Protein AF-A0A9E5NRY7-F1 (afdb_monomer_lite)

Sequence (479 aa):
MMSDPTSVDKTTVDELTGKLVLVIEEARAWRETDLMHRQLAAKVKTYVRYARSPKFTADHGRPAQGTIVRIVTAEPPGAVSQRFFQRVAHELSKHGLAFEQQLGEDGFPEIVTPSADATVAPQAPKAAPPSPPEPRQPQQPVAAEPPIPETPPAPKAPPPEPWAEEPPPEPGPPPDPWAEEAPSAEPSEPAQPAGLELEPPFPGAAGDLDSAAPYEPGGLEFEPAFPSEPNDLDADAEGPPSELEQLVEGGEGEIEFIGASEEPAPAAAGRPPGPQAEGEATYPPFFPEEEFGRALPDVDEVAIGVDAEATTAVIETAAGRQIRLDSPSALDEAIAAPVPAEQGPSLLRAVGAAFLGAIAGAIVWILLAIPAATGASPLALAVAVMVGFNVRLRGAGHTMPFRVVGILGTLFGSAIGSVGAAVALSAMEAGTRIAGVLEILSDSNAVLAAFTNRYGALDLFSLFLAGYLAFRISASKRS

Structure (mmCIF, N/CA/C/O backbone):
data_AF-A0A9E5NRY7-F1
#
_entry.id   AF-A0A9E5NRY7-F1
#
loop_
_atom_site.group_PDB
_atom_site.id
_atom_site.type_symbol
_atom_site.label_atom_id
_atom_site.label_alt_id
_atom_site.label_comp_id
_atom_site.label_asym_id
_atom_site.label_entity_id
_atom_site.label_seq_id
_atom_site.pdbx_PDB_ins_code
_atom_site.Cartn_x
_atom_site.Cartn_y
_atom_site.Cartn_z
_atom_site.occupancy
_atom_site.B_iso_or_equiv
_atom_site.auth_seq_id
_atom_site.auth_comp_id
_atom_site.auth_asym_id
_atom_site.auth_atom_id
_atom_site.pdbx_PDB_model_num
ATOM 1 N N . MET A 1 1 ? 11.428 -1.680 27.633 1.00 56.66 1 MET A N 1
ATOM 2 C CA . MET A 1 1 ? 10.850 -1.717 26.270 1.00 56.66 1 MET A CA 1
ATOM 3 C C . MET A 1 1 ? 9.338 -1.773 26.396 1.00 56.66 1 MET A C 1
ATOM 5 O O . MET A 1 1 ? 8.871 -2.310 27.391 1.00 56.66 1 MET A O 1
ATOM 9 N N . MET A 1 2 ? 8.593 -1.204 25.446 1.00 70.56 2 MET A N 1
ATOM 10 C CA . MET A 1 2 ? 7.141 -1.413 25.372 1.00 70.56 2 MET A CA 1
ATOM 11 C C . MET A 1 2 ? 6.894 -2.877 25.012 1.00 70.56 2 MET A C 1
ATOM 13 O O . MET A 1 2 ? 7.583 -3.397 24.134 1.00 70.56 2 MET A O 1
ATOM 17 N N . SER A 1 3 ? 5.965 -3.542 25.692 1.00 78.31 3 SER A N 1
ATOM 18 C CA . SER A 1 3 ? 5.553 -4.893 25.306 1.00 78.31 3 SER A CA 1
ATOM 19 C C . SER A 1 3 ? 4.963 -4.902 23.896 1.00 78.31 3 SER A C 1
ATOM 21 O O . SER A 1 3 ? 4.526 -3.864 23.382 1.00 78.31 3 SER A O 1
ATOM 23 N N . ASP A 1 4 ? 4.990 -6.084 23.280 1.00 81.06 4 ASP A N 1
ATOM 24 C CA . ASP A 1 4 ? 4.617 -6.314 21.888 1.00 81.06 4 ASP A CA 1
ATOM 25 C C . ASP A 1 4 ? 3.298 -5.595 21.527 1.00 81.06 4 ASP A C 1
ATOM 27 O O . ASP A 1 4 ? 2.254 -5.899 22.120 1.00 81.06 4 ASP A O 1
ATOM 31 N N . PRO A 1 5 ? 3.314 -4.652 20.557 1.00 75.00 5 PRO A N 1
ATOM 32 C CA . PRO A 1 5 ? 2.138 -3.870 20.174 1.00 75.00 5 PRO A CA 1
ATOM 33 C C . PRO A 1 5 ? 0.998 -4.724 19.599 1.00 75.00 5 PRO A C 1
ATOM 35 O O . PRO A 1 5 ? -0.115 -4.218 19.423 1.00 75.00 5 PRO A O 1
ATOM 38 N N . THR A 1 6 ? 1.259 -5.993 19.275 1.00 74.81 6 THR A N 1
ATOM 39 C CA . THR A 1 6 ? 0.279 -6.945 18.743 1.00 74.81 6 THR A CA 1
ATOM 40 C C . THR A 1 6 ? -0.413 -7.784 19.819 1.00 74.81 6 THR A C 1
ATOM 42 O O . THR A 1 6 ? -1.391 -8.472 19.515 1.00 74.81 6 THR A O 1
ATOM 45 N N . SER A 1 7 ? 0.015 -7.668 21.078 1.00 79.81 7 SER A N 1
ATOM 46 C CA . SER A 1 7 ? -0.522 -8.422 22.211 1.00 79.81 7 SER A CA 1
ATOM 47 C C . SER A 1 7 ? -1.244 -7.526 23.226 1.00 79.81 7 SER A C 1
ATOM 49 O O . SER A 1 7 ? -1.084 -6.303 23.236 1.00 79.81 7 SER A O 1
ATOM 51 N N . VAL A 1 8 ? -2.086 -8.141 24.059 1.00 84.06 8 VAL A N 1
ATOM 52 C CA . VAL A 1 8 ? -2.715 -7.494 25.218 1.00 84.06 8 VAL A CA 1
ATOM 53 C C . VAL A 1 8 ? -1.876 -7.834 26.439 1.00 84.06 8 VAL A C 1
ATOM 55 O O . VAL A 1 8 ? -1.699 -9.012 26.729 1.00 84.06 8 VAL A O 1
ATOM 58 N N . ASP A 1 9 ? -1.384 -6.818 27.147 1.00 89.75 9 ASP A N 1
ATOM 59 C CA . ASP A 1 9 ? -0.445 -7.013 28.257 1.00 89.75 9 ASP A CA 1
ATOM 60 C C . ASP A 1 9 ? -1.106 -7.746 29.420 1.00 89.75 9 ASP A C 1
ATOM 62 O O . ASP A 1 9 ? -0.630 -8.777 29.889 1.00 89.75 9 ASP A O 1
ATOM 66 N N . LYS A 1 10 ? -2.215 -7.180 29.907 1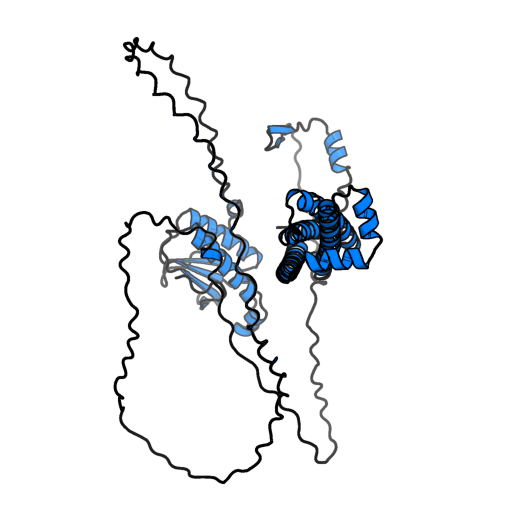.00 94.69 10 LYS A N 1
ATOM 67 C CA . LYS A 1 10 ? -2.871 -7.630 31.127 1.00 94.69 10 LYS A CA 1
ATOM 68 C C . LYS A 1 10 ? -4.341 -7.242 31.119 1.00 94.69 10 LYS A C 1
ATOM 70 O O . LYS A 1 10 ? -4.723 -6.155 30.682 1.00 94.69 10 LYS A O 1
ATOM 75 N N . THR A 1 11 ? -5.167 -8.138 31.639 1.00 95.75 11 THR A N 1
ATOM 76 C CA . THR A 1 11 ? -6.596 -7.914 31.856 1.00 95.75 11 THR A CA 1
ATOM 77 C C . THR A 1 11 ? -6.896 -8.031 33.341 1.00 95.75 11 THR A C 1
ATOM 79 O O . THR A 1 11 ? -6.533 -9.029 33.963 1.00 95.75 11 THR A O 1
ATOM 82 N N . THR A 1 12 ? -7.555 -7.032 33.916 1.00 96.56 12 THR A N 1
ATOM 83 C CA . THR A 1 12 ? -7.990 -7.035 35.318 1.00 96.56 12 THR A CA 1
ATOM 84 C C . THR A 1 12 ? -9.466 -6.655 35.409 1.00 96.56 12 THR A C 1
ATOM 86 O O . THR A 1 12 ? -10.087 -6.281 34.415 1.00 96.56 12 THR A O 1
ATOM 89 N N . VAL A 1 13 ? -10.064 -6.788 36.590 1.00 96.62 13 VAL A N 1
ATOM 90 C CA . VAL A 1 13 ? -11.409 -6.278 36.871 1.00 96.62 13 VAL A CA 1
ATOM 91 C C . VAL A 1 13 ? -11.252 -5.167 37.896 1.00 96.62 13 VAL A C 1
ATOM 93 O O . VAL A 1 13 ? -10.622 -5.375 38.928 1.00 96.62 13 VAL A O 1
ATOM 96 N N . ASP A 1 14 ? -11.792 -3.990 37.601 1.00 95.44 14 ASP A N 1
ATOM 97 C CA . ASP A 1 14 ? -11.838 -2.892 38.558 1.00 95.44 14 ASP A CA 1
ATOM 98 C C . ASP A 1 14 ? -12.808 -3.257 39.685 1.00 95.44 14 ASP A C 1
ATOM 100 O O . ASP A 1 14 ? -14.003 -3.443 39.448 1.00 95.44 14 ASP A O 1
ATOM 104 N N . GLU A 1 15 ? -12.294 -3.377 40.907 1.00 93.94 15 GLU A N 1
ATOM 105 C CA . GLU A 1 15 ? -13.068 -3.795 42.077 1.00 93.94 15 GLU A CA 1
ATOM 106 C C . GLU A 1 15 ? -14.214 -2.827 42.398 1.00 93.94 15 GLU A C 1
ATOM 108 O O . GLU A 1 15 ? -15.259 -3.254 42.889 1.00 93.94 15 GLU A O 1
ATOM 113 N N . LEU A 1 16 ? -14.052 -1.534 42.090 1.00 92.75 16 LEU A N 1
ATOM 114 C CA . LEU A 1 16 ? -15.045 -0.509 42.418 1.00 92.75 16 LEU A CA 1
ATOM 115 C C . LEU A 1 16 ? -16.215 -0.502 41.437 1.00 92.75 16 LEU A C 1
ATOM 117 O O . LEU A 1 16 ? -17.376 -0.430 41.841 1.00 92.75 16 LEU A O 1
ATOM 121 N N . THR A 1 17 ? -15.923 -0.549 40.138 1.00 93.75 17 THR A N 1
ATOM 122 C CA . THR A 1 17 ? -16.957 -0.474 39.095 1.00 93.75 17 THR A CA 1
ATOM 123 C C . THR A 1 17 ? -17.423 -1.845 38.617 1.00 93.75 17 THR A C 1
ATOM 125 O O . THR A 1 17 ? -18.421 -1.945 37.900 1.00 93.75 17 THR A O 1
ATOM 128 N N . GLY A 1 18 ? -16.689 -2.901 38.971 1.00 95.19 18 GLY A N 1
ATOM 129 C CA . GLY A 1 18 ? -16.859 -4.242 38.437 1.00 95.19 18 GLY A CA 1
ATOM 130 C C . GLY A 1 18 ? -16.555 -4.340 36.943 1.00 95.19 18 GLY A C 1
ATOM 131 O O . GLY A 1 18 ? -16.893 -5.360 36.353 1.00 95.19 18 GLY A O 1
ATOM 132 N N . LYS A 1 19 ? -15.985 -3.314 36.297 1.00 96.31 19 LYS A N 1
ATOM 133 C CA . LYS A 1 19 ? -15.716 -3.298 34.849 1.00 96.31 19 LYS A CA 1
ATOM 134 C C . LYS A 1 19 ? -14.418 -4.025 34.519 1.00 96.31 19 LYS A C 1
ATOM 136 O O . LYS A 1 19 ? -13.493 -4.054 35.322 1.00 96.31 19 LYS A O 1
ATOM 141 N N . LEU A 1 20 ? -14.343 -4.600 33.319 1.00 97.12 20 LEU A N 1
ATOM 142 C CA . LEU A 1 20 ? -13.088 -5.162 32.823 1.00 97.12 20 LEU A CA 1
ATOM 143 C C . LEU A 1 20 ? -12.136 -4.019 32.447 1.00 97.12 20 LEU A C 1
ATOM 145 O O . LEU A 1 20 ? -12.550 -3.057 31.798 1.00 97.12 20 LEU A O 1
ATOM 149 N N . VAL A 1 21 ? -10.871 -4.149 32.829 1.00 97.69 21 VAL A N 1
ATOM 150 C CA . VAL A 1 21 ? -9.798 -3.204 32.535 1.00 97.69 21 VAL A CA 1
ATOM 151 C C . VAL A 1 21 ? -8.739 -3.902 31.688 1.00 97.69 21 VAL A C 1
ATOM 153 O O . VAL A 1 21 ? -8.150 -4.902 32.094 1.00 97.69 21 VAL A O 1
ATOM 156 N N . LEU A 1 22 ? -8.485 -3.363 30.501 1.00 97.19 22 LEU A N 1
ATOM 157 C CA . LEU A 1 22 ? -7.360 -3.729 29.654 1.00 97.19 22 LEU A CA 1
ATOM 158 C C . LEU A 1 22 ? -6.204 -2.783 29.973 1.00 97.19 22 LEU A C 1
ATOM 160 O O . LEU A 1 22 ? -6.290 -1.587 29.693 1.00 97.19 22 LEU A O 1
ATOM 164 N N . VAL A 1 23 ? -5.139 -3.306 30.568 1.00 97.38 23 VAL A N 1
ATOM 165 C CA . VAL A 1 23 ? -4.010 -2.503 31.045 1.00 97.38 23 VAL A CA 1
ATOM 166 C C . VAL A 1 23 ? -2.935 -2.436 29.964 1.00 97.38 23 VAL A C 1
ATOM 168 O O . VAL A 1 23 ? -2.608 -3.451 29.354 1.00 97.38 23 VAL A O 1
ATOM 171 N N . ILE A 1 24 ? -2.416 -1.238 29.705 1.00 96.44 24 ILE A N 1
ATOM 172 C CA . ILE A 1 24 ? -1.235 -0.969 28.884 1.00 96.44 24 ILE A CA 1
ATOM 173 C C . ILE A 1 24 ? -0.138 -0.478 29.824 1.00 96.44 24 ILE A C 1
ATOM 175 O O . ILE A 1 24 ? -0.281 0.594 30.412 1.00 96.44 24 ILE A O 1
ATOM 179 N N . GLU A 1 25 ? 0.953 -1.223 29.948 1.00 94.81 25 GLU A N 1
ATOM 180 C CA . GLU A 1 25 ? 2.086 -0.821 30.787 1.00 94.81 25 GLU A CA 1
ATOM 181 C C . GLU A 1 25 ? 3.120 -0.048 29.952 1.00 94.81 25 GLU A C 1
ATOM 183 O O . GLU A 1 25 ? 3.618 -0.529 28.931 1.00 94.81 25 GLU A O 1
ATOM 188 N N . GLU A 1 26 ? 3.435 1.180 30.371 1.00 93.50 26 GLU A N 1
ATOM 189 C CA . GLU A 1 26 ? 4.452 2.035 29.759 1.00 93.50 26 GLU A CA 1
ATOM 190 C C . GLU A 1 26 ? 5.474 2.481 30.812 1.00 93.50 26 GLU A C 1
ATOM 192 O O . GLU A 1 26 ? 5.325 3.497 31.497 1.00 93.50 26 GLU A O 1
ATOM 197 N N . ALA A 1 27 ? 6.538 1.688 30.931 1.00 91.88 27 ALA A N 1
ATOM 198 C CA . ALA A 1 27 ? 7.621 1.922 31.880 1.00 91.88 27 ALA A CA 1
ATOM 199 C C . ALA A 1 27 ? 8.659 2.955 31.396 1.00 91.88 27 ALA A C 1
ATOM 201 O O . ALA A 1 27 ? 9.564 3.310 32.150 1.00 91.88 27 ALA A O 1
ATOM 202 N N . ARG A 1 28 ? 8.597 3.416 30.137 1.00 90.62 28 ARG A N 1
ATOM 203 C CA . ARG A 1 28 ? 9.596 4.348 29.590 1.00 90.62 28 ARG A CA 1
ATOM 204 C C . ARG A 1 28 ? 9.349 5.782 30.055 1.00 90.62 28 ARG A C 1
ATOM 206 O O . ARG A 1 28 ? 8.212 6.237 30.145 1.00 90.62 28 ARG A O 1
ATOM 213 N N . ALA A 1 29 ? 10.443 6.515 30.256 1.00 89.25 29 ALA A N 1
ATOM 214 C CA . ALA A 1 29 ? 10.415 7.964 30.431 1.00 89.25 29 ALA A CA 1
ATOM 215 C C . ALA A 1 29 ? 9.983 8.669 29.132 1.00 89.25 29 ALA A C 1
ATOM 217 O O . ALA A 1 29 ? 10.333 8.238 28.029 1.00 89.25 29 ALA A O 1
ATOM 218 N N . TRP A 1 30 ? 9.279 9.796 29.251 1.00 86.06 30 TRP A N 1
ATOM 219 C CA . TRP A 1 30 ? 8.717 10.547 28.117 1.00 86.06 30 TRP A CA 1
ATOM 220 C C . TRP A 1 30 ? 9.765 11.394 27.373 1.00 86.06 30 TRP A C 1
ATOM 222 O O . TRP A 1 30 ? 9.690 12.621 27.370 1.00 86.06 30 TRP A O 1
ATOM 232 N N . ARG A 1 31 ? 10.764 10.758 26.748 1.00 79.62 31 ARG A N 1
ATOM 233 C CA . ARG A 1 31 ? 11.868 11.453 26.046 1.00 79.62 31 ARG A CA 1
ATOM 234 C C . ARG A 1 31 ? 11.751 11.438 24.514 1.00 79.62 31 ARG A C 1
ATOM 236 O O . ARG A 1 31 ? 12.306 12.316 23.867 1.00 79.62 31 ARG A O 1
ATOM 243 N N . GLU A 1 32 ? 10.961 10.520 23.950 1.00 82.12 32 GLU A N 1
ATOM 244 C CA . GLU A 1 32 ? 10.733 10.359 22.501 1.00 82.12 32 GLU A CA 1
ATOM 245 C C . GLU A 1 32 ? 9.232 10.308 22.181 1.00 82.12 32 GLU A C 1
ATOM 247 O O . GLU A 1 32 ? 8.674 9.282 21.779 1.00 82.12 32 GLU A O 1
ATOM 252 N N . THR A 1 33 ? 8.547 11.431 22.399 1.00 86.00 33 THR A N 1
ATOM 253 C CA . THR A 1 33 ? 7.079 11.503 22.341 1.00 86.00 33 THR A CA 1
ATOM 254 C C . THR A 1 33 ? 6.497 10.984 21.028 1.00 86.00 33 THR A C 1
ATOM 256 O O . THR A 1 33 ? 5.518 10.248 21.067 1.00 86.00 33 THR A O 1
ATOM 259 N N . ASP A 1 34 ? 7.112 11.270 19.880 1.00 89.38 34 ASP A N 1
ATOM 260 C CA . ASP A 1 34 ? 6.537 10.905 18.579 1.00 89.38 34 ASP A CA 1
ATOM 261 C C . ASP A 1 34 ? 6.569 9.395 18.315 1.00 89.38 34 ASP A C 1
ATOM 263 O O . ASP A 1 34 ? 5.574 8.819 17.865 1.00 89.38 34 ASP A O 1
ATOM 267 N N . LEU A 1 35 ? 7.694 8.734 18.606 1.00 89.75 35 LEU A N 1
ATOM 268 C CA . LEU A 1 35 ? 7.818 7.284 18.456 1.00 89.75 35 LEU A CA 1
ATOM 269 C C . LEU A 1 35 ? 6.899 6.565 19.450 1.00 89.75 35 LEU A C 1
ATOM 271 O O . LEU A 1 35 ? 6.163 5.654 19.062 1.00 89.75 35 LEU A O 1
ATOM 275 N N . MET A 1 36 ? 6.871 7.028 20.705 1.00 92.06 36 MET A N 1
ATOM 276 C CA . MET A 1 36 ? 5.979 6.495 21.736 1.00 92.06 36 MET A CA 1
ATOM 277 C C . MET A 1 36 ? 4.505 6.653 21.349 1.00 92.06 36 MET A C 1
ATOM 279 O O . MET A 1 36 ? 3.729 5.713 21.501 1.00 92.06 36 MET A O 1
ATOM 283 N N . HIS A 1 37 ? 4.103 7.801 20.791 1.00 94.44 37 HIS A N 1
ATOM 284 C CA . HIS A 1 37 ? 2.727 8.024 20.333 1.00 94.44 37 HIS A CA 1
ATOM 285 C C . HIS A 1 37 ? 2.353 7.084 19.188 1.00 94.44 37 HIS A C 1
ATOM 287 O O . HIS A 1 37 ? 1.253 6.533 19.195 1.00 94.44 37 HIS A O 1
ATOM 293 N N . ARG A 1 38 ? 3.255 6.833 18.228 1.00 91.88 38 ARG A N 1
ATOM 294 C CA . ARG A 1 38 ? 3.004 5.860 17.146 1.00 91.88 38 ARG A CA 1
ATOM 295 C C . ARG A 1 38 ? 2.820 4.444 17.688 1.00 91.88 38 ARG A C 1
ATOM 297 O O . ARG A 1 38 ? 1.871 3.766 17.292 1.00 91.88 38 ARG A O 1
ATOM 304 N N . GLN A 1 39 ? 3.693 4.011 18.596 1.00 92.81 39 GLN A N 1
ATOM 305 C CA . GLN A 1 39 ? 3.620 2.676 19.193 1.00 92.81 39 GLN A CA 1
ATOM 306 C C . GLN A 1 39 ? 2.371 2.514 20.066 1.00 92.81 39 GLN A C 1
ATOM 308 O O . GLN A 1 39 ? 1.652 1.523 19.931 1.00 92.81 39 GLN A O 1
ATOM 313 N N . LEU A 1 40 ? 2.032 3.520 20.881 1.00 94.31 40 LEU A N 1
ATOM 314 C CA . LEU A 1 40 ? 0.811 3.487 21.680 1.00 94.31 40 LEU A CA 1
ATOM 315 C C . LEU A 1 40 ? -0.440 3.502 20.801 1.00 94.31 40 LEU A C 1
ATOM 317 O O . LEU A 1 40 ? -1.378 2.759 21.067 1.00 94.31 40 LEU A O 1
ATOM 321 N N . ALA A 1 41 ? -0.454 4.276 19.714 1.00 94.31 41 ALA A N 1
ATOM 322 C CA . ALA A 1 41 ? -1.566 4.267 18.769 1.00 94.31 41 ALA A CA 1
ATOM 323 C C . ALA A 1 41 ? -1.752 2.889 18.108 1.00 94.31 41 ALA A C 1
ATOM 325 O O . ALA A 1 41 ? -2.888 2.453 17.911 1.00 94.31 41 ALA A O 1
ATOM 326 N N . ALA A 1 42 ? -0.661 2.193 17.771 1.00 92.25 42 ALA A N 1
ATOM 327 C CA . ALA A 1 42 ? -0.725 0.824 17.265 1.00 92.25 42 ALA A CA 1
ATOM 328 C C . ALA A 1 42 ? -1.304 -0.132 18.319 1.00 92.25 42 ALA A C 1
ATOM 330 O O . ALA A 1 42 ? -2.234 -0.882 18.023 1.00 92.25 42 ALA A O 1
ATOM 331 N N . LYS A 1 43 ? -0.838 -0.027 19.565 1.00 94.69 43 LYS A N 1
ATOM 332 C CA . LYS A 1 43 ? -1.293 -0.872 20.671 1.00 94.69 43 LYS A CA 1
ATOM 333 C C . LYS A 1 43 ? -2.760 -0.649 21.038 1.00 94.69 43 LYS A C 1
ATOM 335 O O . LYS A 1 43 ? -3.521 -1.602 21.169 1.00 94.69 43 LYS A O 1
ATOM 340 N N . VAL A 1 44 ? -3.211 0.603 21.087 1.00 95.50 44 VAL A N 1
ATOM 341 C CA . VAL A 1 44 ? -4.628 0.945 21.290 1.00 95.50 44 VAL A CA 1
ATOM 342 C C . VAL A 1 44 ? -5.505 0.326 20.195 1.00 95.50 44 VAL A C 1
ATOM 344 O O . VAL A 1 44 ? -6.566 -0.217 20.497 1.00 95.50 44 VAL A O 1
ATOM 347 N N . LYS A 1 45 ? -5.066 0.327 18.925 1.00 95.06 45 LYS A N 1
ATOM 348 C CA . LYS A 1 45 ? -5.805 -0.344 17.837 1.00 95.06 45 LYS A CA 1
ATOM 349 C C . LYS A 1 45 ? -5.917 -1.852 18.059 1.00 95.06 45 LYS A C 1
ATOM 351 O O . LYS A 1 45 ? -6.981 -2.417 17.798 1.00 95.06 45 LYS A O 1
ATOM 356 N N . THR A 1 46 ? -4.858 -2.494 18.546 1.00 95.06 46 THR A N 1
ATOM 357 C CA . THR A 1 46 ? -4.877 -3.912 18.932 1.00 95.06 46 THR A CA 1
ATOM 358 C C . THR A 1 46 ? -5.898 -4.163 20.040 1.00 95.06 46 THR A C 1
ATOM 360 O O . THR A 1 46 ? -6.705 -5.082 19.920 1.00 95.06 46 THR A O 1
ATOM 363 N N . TYR A 1 47 ? -5.957 -3.301 21.058 1.00 95.75 47 TYR A N 1
ATOM 364 C CA . TYR A 1 47 ? -6.898 -3.433 22.176 1.00 95.75 47 TYR A CA 1
ATOM 365 C C . TYR A 1 47 ? -8.350 -3.250 21.729 1.00 95.75 47 TYR A C 1
ATOM 367 O O . TYR A 1 47 ? -9.212 -4.037 22.110 1.00 95.75 47 TYR A O 1
ATOM 375 N N . VAL A 1 48 ? -8.626 -2.276 20.854 1.00 96.38 48 VAL A N 1
ATOM 376 C CA . VAL A 1 48 ? -9.957 -2.103 20.244 1.00 96.38 48 VAL A CA 1
ATOM 377 C C . VAL A 1 48 ? -10.356 -3.342 19.444 1.00 96.38 48 VAL A C 1
ATOM 379 O O . VAL A 1 48 ? -11.498 -3.795 19.531 1.00 96.38 48 VAL A O 1
ATOM 382 N N . ARG A 1 49 ? -9.427 -3.910 18.665 1.00 95.75 49 ARG A N 1
ATOM 383 C CA . ARG A 1 49 ? -9.679 -5.133 17.894 1.00 95.75 49 ARG A CA 1
ATOM 384 C C . ARG A 1 49 ? -9.958 -6.319 18.813 1.00 95.75 49 ARG A C 1
ATOM 386 O O . ARG A 1 49 ? -10.907 -7.052 18.551 1.00 95.75 49 ARG A O 1
ATOM 393 N N . TYR A 1 50 ? -9.165 -6.488 19.871 1.00 95.50 50 TYR A N 1
ATOM 394 C CA . TYR A 1 50 ? -9.365 -7.546 20.855 1.00 95.50 50 TYR A CA 1
ATOM 395 C C . TYR A 1 50 ? -10.723 -7.395 21.537 1.00 95.50 50 TYR A C 1
ATOM 397 O O . TYR A 1 50 ? -11.531 -8.310 21.428 1.00 95.50 50 TYR A O 1
ATOM 405 N N . ALA A 1 51 ? -11.030 -6.226 22.109 1.00 96.00 51 ALA A N 1
ATOM 406 C CA . ALA A 1 51 ? -12.292 -5.958 22.801 1.00 96.00 51 ALA A CA 1
ATOM 407 C C . ALA A 1 51 ? -13.527 -6.237 21.928 1.00 96.00 51 ALA A C 1
ATOM 409 O O . ALA A 1 51 ? -14.545 -6.707 22.421 1.00 96.00 51 ALA A O 1
ATOM 410 N N . ARG A 1 52 ? -13.443 -5.981 20.617 1.00 95.44 52 ARG A N 1
ATOM 411 C CA . ARG A 1 52 ? -14.538 -6.229 19.663 1.00 95.44 52 ARG A CA 1
ATOM 412 C C . ARG A 1 52 ? -14.584 -7.650 19.103 1.00 95.44 52 ARG A C 1
ATOM 414 O O . ARG A 1 52 ? -15.510 -7.970 18.361 1.00 95.44 52 ARG A O 1
ATOM 421 N N . SER A 1 53 ? -13.583 -8.476 19.382 1.00 95.88 53 SER A N 1
ATOM 422 C CA . SER A 1 53 ? -13.526 -9.835 18.853 1.00 95.88 53 SER A CA 1
ATOM 423 C C . SER A 1 53 ? -14.532 -10.750 19.569 1.00 95.88 53 SER A C 1
ATOM 425 O O . SER A 1 53 ? -14.750 -10.592 20.770 1.00 95.88 53 SER A O 1
ATOM 427 N N . PRO A 1 54 ? -15.097 -11.768 18.892 1.00 94.69 54 PRO A N 1
ATOM 428 C CA . PRO A 1 54 ? -15.907 -12.792 19.559 1.00 94.69 54 PRO A CA 1
ATOM 429 C C . PRO A 1 54 ? -15.138 -13.516 20.671 1.00 94.69 54 PRO A C 1
ATOM 431 O O . PRO A 1 54 ? -15.717 -13.897 21.687 1.00 94.69 54 PRO A O 1
ATOM 434 N N . LYS A 1 55 ? -13.815 -13.646 20.494 1.00 94.56 55 LYS A N 1
ATOM 435 C CA . LYS A 1 55 ? -12.904 -14.228 21.480 1.00 94.56 55 LYS A CA 1
ATOM 436 C C . LYS A 1 55 ? -12.950 -13.473 22.808 1.00 94.56 55 LYS A C 1
ATOM 438 O O . LYS A 1 55 ? -13.002 -14.107 23.845 1.00 94.56 55 LYS A O 1
ATOM 443 N N . PHE A 1 56 ? -13.025 -12.144 22.795 1.00 96.12 56 PHE A N 1
ATOM 444 C CA . PHE A 1 56 ? -13.122 -11.361 24.029 1.00 96.12 56 PHE A CA 1
ATOM 445 C C . PHE A 1 56 ? -14.376 -11.691 24.843 1.00 96.12 56 PHE A C 1
ATOM 447 O O . PHE A 1 56 ? -14.299 -11.875 26.054 1.00 96.12 56 PHE A O 1
ATOM 454 N N . THR A 1 57 ? -15.534 -11.812 24.191 1.00 93.88 57 THR A N 1
ATOM 455 C CA . THR A 1 57 ? -16.767 -12.199 24.889 1.00 93.88 57 THR A CA 1
ATOM 456 C C . THR A 1 57 ? -16.710 -13.642 25.383 1.00 93.88 57 THR A C 1
ATOM 458 O O . THR A 1 57 ? -17.240 -13.921 26.455 1.00 93.88 57 THR A O 1
ATOM 461 N N . ALA A 1 58 ? -16.042 -14.540 24.653 1.00 95.81 58 ALA A N 1
ATOM 462 C CA . ALA A 1 58 ? -15.803 -15.908 25.107 1.00 95.81 58 ALA A CA 1
ATOM 463 C C . ALA A 1 58 ? -14.864 -15.962 26.328 1.00 95.81 58 ALA A C 1
ATOM 465 O O . ALA A 1 58 ? -15.172 -16.655 27.293 1.00 95.81 58 ALA A O 1
ATOM 466 N N . ASP A 1 59 ? -13.772 -15.194 26.307 1.00 95.44 59 ASP A N 1
ATOM 467 C CA . ASP A 1 59 ? -12.755 -15.157 27.364 1.00 95.44 59 ASP A CA 1
ATOM 468 C C . ASP A 1 59 ? -13.301 -14.518 28.657 1.00 95.44 59 ASP A C 1
ATOM 470 O O . ASP A 1 59 ? -13.030 -15.001 29.754 1.00 95.44 59 ASP A O 1
ATOM 474 N N . HIS A 1 60 ? -14.081 -13.434 28.538 1.00 95.81 60 HIS A N 1
ATOM 475 C CA . HIS A 1 60 ? -14.479 -12.595 29.683 1.00 95.81 60 HIS A CA 1
ATOM 476 C C . HIS A 1 60 ? -15.965 -12.685 30.054 1.00 95.81 60 HIS A C 1
ATOM 478 O O . HIS A 1 60 ? -16.387 -12.095 31.050 1.00 95.81 60 HIS A O 1
ATOM 484 N N . GLY A 1 61 ? -16.785 -13.377 29.257 1.00 95.50 61 GLY A N 1
ATOM 485 C CA . GLY A 1 61 ? -18.225 -13.542 29.496 1.00 95.50 61 GLY A CA 1
ATOM 486 C C . GLY A 1 61 ? -19.030 -12.237 29.464 1.00 95.50 61 GLY A C 1
ATOM 487 O O . GLY A 1 61 ? -20.107 -12.161 30.056 1.00 95.50 61 GLY A O 1
ATOM 488 N N . ARG A 1 62 ? -18.496 -11.176 28.842 1.00 93.62 62 ARG A N 1
ATOM 489 C CA . ARG A 1 62 ? -19.063 -9.817 28.864 1.00 93.62 62 ARG A CA 1
ATOM 490 C C . ARG A 1 62 ? -18.929 -9.121 27.503 1.00 93.62 62 ARG A C 1
ATOM 492 O O . ARG A 1 62 ? -18.007 -9.433 26.743 1.00 93.62 62 ARG A O 1
ATOM 499 N N . PRO A 1 63 ? -19.834 -8.182 27.168 1.00 92.75 63 PRO A N 1
ATOM 500 C CA . PRO A 1 63 ? -19.687 -7.364 25.971 1.00 92.75 63 PRO A CA 1
ATOM 501 C C . PRO A 1 63 ? -18.536 -6.361 26.127 1.00 92.75 63 PRO A C 1
ATOM 503 O O . PRO A 1 63 ? -18.170 -5.977 27.235 1.00 92.75 63 PRO A O 1
ATOM 506 N N . ALA A 1 64 ? -18.006 -5.886 24.999 1.00 91.88 64 ALA A N 1
ATOM 507 C CA . ALA A 1 64 ? -16.957 -4.863 24.965 1.00 91.88 64 ALA A CA 1
ATOM 508 C C . ALA A 1 64 ? -17.380 -3.544 25.637 1.00 91.88 64 ALA A C 1
ATOM 510 O O . ALA A 1 64 ? -16.553 -2.828 26.201 1.00 91.88 64 ALA A O 1
ATOM 511 N N . GLN A 1 65 ? -18.672 -3.215 25.560 1.00 93.44 65 GLN A N 1
ATOM 512 C CA . GLN A 1 65 ? -19.239 -1.968 26.068 1.00 93.44 65 GLN A CA 1
ATOM 513 C C . GLN A 1 65 ? -19.031 -1.859 27.579 1.00 93.44 65 GLN A C 1
ATOM 515 O O . GLN A 1 65 ? -19.415 -2.746 28.339 1.00 93.44 65 GLN A O 1
ATOM 520 N N . GLY A 1 66 ? -18.432 -0.751 28.014 1.00 91.75 66 GLY A N 1
ATOM 521 C CA . GLY A 1 66 ? -18.106 -0.538 29.422 1.00 91.75 66 GLY A CA 1
ATOM 522 C C . GLY A 1 66 ? -16.772 -1.144 29.862 1.00 91.75 66 GLY A C 1
ATOM 523 O O . GLY A 1 66 ? -16.472 -1.091 31.051 1.00 91.75 66 GLY A O 1
ATOM 524 N N . THR A 1 67 ? -15.964 -1.666 28.936 1.00 97.19 67 THR A N 1
ATOM 525 C CA . THR A 1 67 ? -14.554 -1.992 29.196 1.00 97.19 67 THR A CA 1
ATOM 526 C C . THR A 1 67 ? -13.731 -0.706 29.293 1.00 97.19 67 THR A C 1
ATOM 528 O O . THR A 1 67 ? -13.963 0.259 28.557 1.00 97.19 67 THR A O 1
ATOM 531 N N . ILE A 1 68 ? -12.766 -0.689 30.205 1.00 97.94 68 ILE A N 1
ATOM 532 C CA . ILE A 1 68 ? -11.827 0.412 30.413 1.00 97.94 68 ILE A CA 1
ATOM 533 C C . ILE A 1 68 ? -10.491 0.018 29.781 1.00 97.94 68 ILE A C 1
ATOM 535 O O . ILE A 1 68 ? -9.983 -1.069 30.033 1.00 97.94 68 ILE A O 1
ATOM 539 N N . VAL A 1 69 ? -9.898 0.888 28.972 1.00 97.75 69 VAL A N 1
ATOM 540 C CA . VAL A 1 69 ? -8.494 0.782 28.566 1.00 97.75 69 VAL A CA 1
ATOM 541 C C . VAL A 1 69 ? -7.695 1.709 29.474 1.00 97.75 69 VAL A C 1
ATOM 543 O O . VAL A 1 69 ? -7.908 2.920 29.454 1.00 97.75 69 VAL A O 1
ATOM 546 N N . ARG A 1 70 ? -6.796 1.151 30.283 1.00 98.00 70 ARG A N 1
ATOM 547 C CA . ARG A 1 70 ? -5.995 1.908 31.245 1.00 98.00 70 ARG A CA 1
ATOM 548 C C . ARG A 1 70 ? -4.536 1.909 30.833 1.00 98.00 70 ARG A C 1
ATOM 550 O O . ARG A 1 70 ? -3.959 0.840 30.672 1.00 98.00 70 ARG A O 1
ATOM 557 N N . ILE A 1 71 ? -3.925 3.083 30.710 1.00 97.19 71 ILE A N 1
ATOM 558 C CA . ILE A 1 71 ? -2.473 3.195 30.560 1.00 97.19 71 ILE A CA 1
ATOM 559 C C . ILE A 1 71 ? -1.815 3.468 31.914 1.00 97.19 71 ILE A C 1
ATOM 561 O O . ILE A 1 71 ? -2.168 4.430 32.593 1.00 97.19 71 ILE A O 1
ATOM 565 N N . VAL A 1 72 ? -0.849 2.634 32.291 1.00 96.81 72 VAL A N 1
ATOM 566 C CA . VAL A 1 72 ? -0.017 2.811 33.485 1.00 96.81 72 VAL A CA 1
ATOM 567 C C . VAL A 1 72 ? 1.325 3.383 33.044 1.00 96.81 72 VAL A C 1
ATOM 569 O O . VAL A 1 72 ? 2.078 2.726 32.330 1.00 96.81 72 VAL A O 1
ATOM 572 N N . THR A 1 73 ? 1.612 4.622 33.435 1.00 96.00 73 THR A N 1
ATOM 573 C CA . THR A 1 73 ? 2.840 5.343 33.067 1.00 96.00 73 THR A CA 1
ATOM 574 C C . THR A 1 73 ? 3.788 5.428 34.255 1.00 96.00 73 THR A C 1
ATOM 576 O O . THR A 1 73 ? 3.333 5.729 35.357 1.00 96.00 73 THR A O 1
ATOM 579 N N . ALA A 1 74 ? 5.094 5.246 34.046 1.00 93.81 74 ALA A N 1
ATOM 580 C CA . ALA A 1 74 ? 6.094 5.436 35.106 1.00 93.81 74 ALA A CA 1
ATOM 581 C C . ALA A 1 74 ? 6.287 6.915 35.507 1.00 93.81 74 ALA A C 1
ATOM 583 O O . ALA A 1 74 ? 6.509 7.223 36.675 1.00 93.81 74 ALA A O 1
ATOM 584 N N . GLU A 1 75 ? 6.175 7.834 34.545 1.00 94.88 75 GLU A N 1
ATOM 585 C CA . GLU A 1 75 ? 6.339 9.280 34.738 1.00 94.88 75 GLU A CA 1
ATOM 586 C C . GLU A 1 75 ? 5.095 10.044 34.254 1.00 94.88 75 GLU A C 1
ATOM 588 O O . GLU A 1 75 ? 4.427 9.597 33.311 1.00 94.88 75 GLU A O 1
ATOM 593 N N . PRO A 1 76 ? 4.781 11.214 34.847 1.00 95.00 76 PRO A N 1
ATOM 594 C CA . PRO A 1 76 ? 3.651 12.019 34.405 1.00 95.00 76 PRO A CA 1
ATOM 595 C C . PRO A 1 76 ? 3.867 12.492 32.954 1.00 95.00 76 PRO A C 1
ATOM 597 O O . PRO A 1 76 ? 4.928 13.035 32.633 1.00 95.00 76 PRO A O 1
ATOM 600 N N . PRO A 1 77 ? 2.880 12.321 32.058 1.00 94.50 77 PRO A N 1
ATOM 601 C CA . PRO A 1 77 ? 2.995 12.737 30.670 1.00 94.50 77 PRO A CA 1
ATOM 602 C C . PRO A 1 77 ? 3.056 14.260 30.567 1.00 94.50 77 PRO A C 1
ATOM 604 O O . PRO A 1 77 ? 2.280 14.981 31.200 1.00 94.50 77 PRO A O 1
ATOM 607 N N . GLY A 1 78 ? 3.934 14.756 29.695 1.00 94.12 78 GLY A N 1
ATOM 608 C CA . GLY A 1 78 ? 3.955 16.168 29.320 1.00 94.12 78 GLY A CA 1
ATOM 609 C C . GLY A 1 78 ? 2.687 16.597 28.566 1.00 94.12 78 GLY A C 1
ATOM 610 O O . GLY A 1 78 ? 1.904 15.770 28.093 1.00 94.12 78 GLY A O 1
ATOM 611 N N . ALA A 1 79 ? 2.510 17.908 28.379 1.00 93.88 79 ALA A N 1
ATOM 612 C CA . ALA A 1 79 ? 1.314 18.487 27.751 1.00 93.88 79 ALA A CA 1
ATOM 613 C C . ALA A 1 79 ? 1.004 17.929 26.345 1.00 93.88 79 ALA A C 1
ATOM 615 O O . ALA A 1 79 ? -0.161 17.791 25.970 1.00 93.88 79 ALA A O 1
ATOM 616 N N . VAL A 1 80 ? 2.032 17.578 25.563 1.00 92.06 80 VAL A N 1
ATOM 617 C CA . VAL A 1 80 ? 1.860 16.982 24.226 1.00 92.06 80 VAL A CA 1
ATOM 618 C C . VAL A 1 80 ? 1.261 15.574 24.330 1.00 92.06 80 VAL A C 1
ATOM 620 O O . VAL A 1 80 ? 0.293 15.264 23.635 1.00 92.06 80 VAL A O 1
ATOM 623 N N . SER A 1 81 ? 1.771 14.743 25.243 1.00 94.69 81 SER A N 1
ATOM 624 C CA . SER A 1 81 ? 1.236 13.401 25.504 1.00 94.69 81 SER A CA 1
ATOM 625 C C . SER A 1 81 ? -0.164 13.439 26.113 1.00 94.69 81 SER A C 1
ATOM 627 O O . SER A 1 81 ? -0.997 12.621 25.740 1.00 94.69 81 SER A O 1
ATOM 629 N N . GLN A 1 82 ? -0.475 14.425 26.959 1.00 95.62 82 GLN A N 1
ATOM 630 C CA . GLN A 1 82 ? -1.839 14.607 27.468 1.00 95.62 82 GLN A CA 1
ATOM 631 C C . GLN A 1 82 ? -2.845 14.882 26.340 1.00 95.62 82 GLN A C 1
ATOM 633 O O . GLN A 1 82 ? -3.911 14.272 26.303 1.00 95.62 82 GLN A O 1
ATOM 638 N N . ARG A 1 83 ? -2.506 15.736 25.363 1.00 93.94 83 ARG A N 1
ATOM 639 C CA . ARG A 1 83 ? -3.364 15.956 24.180 1.00 93.94 83 ARG A CA 1
ATOM 640 C C . ARG A 1 83 ? -3.535 14.685 23.352 1.00 93.94 83 ARG A C 1
ATOM 642 O O . ARG A 1 83 ? -4.628 14.402 22.866 1.00 93.94 83 ARG A O 1
ATOM 649 N N . PHE A 1 84 ? -2.467 13.905 23.205 1.00 94.62 84 PHE A N 1
ATOM 650 C CA . PHE A 1 84 ? -2.537 12.609 22.541 1.00 94.62 84 PHE A CA 1
ATOM 651 C C . PHE A 1 84 ? -3.468 11.636 23.284 1.00 94.62 84 PHE A C 1
ATOM 653 O O . PHE A 1 84 ? -4.312 11.004 22.653 1.00 94.62 84 PHE A O 1
ATOM 660 N N . PHE A 1 85 ? -3.409 11.585 24.616 1.00 96.25 85 PHE A N 1
ATOM 661 C CA . PHE A 1 85 ? -4.309 10.778 25.444 1.00 96.25 85 PHE A CA 1
ATOM 662 C C . PHE A 1 85 ? -5.772 11.202 25.312 1.00 96.25 85 PHE A C 1
ATOM 664 O O . PHE A 1 85 ? -6.641 10.345 25.185 1.00 96.25 85 PHE A O 1
ATOM 671 N N . GLN A 1 86 ? -6.059 12.503 25.241 1.00 96.50 86 GLN A N 1
ATOM 672 C CA . GLN A 1 86 ? -7.416 13.000 24.983 1.00 96.50 86 GLN A CA 1
ATOM 673 C C . GLN A 1 86 ? -7.943 12.570 23.605 1.00 96.50 86 GLN A C 1
ATOM 675 O O . GLN A 1 86 ? -9.125 12.244 23.467 1.00 96.50 86 GLN A O 1
ATOM 680 N N . ARG A 1 87 ? -7.071 12.522 22.587 1.00 94.62 87 ARG A N 1
ATOM 681 C CA . ARG A 1 87 ? -7.411 11.989 21.258 1.00 94.62 87 ARG A CA 1
ATOM 682 C C . ARG A 1 87 ? -7.688 10.486 21.318 1.00 94.62 87 ARG A C 1
ATOM 684 O O . ARG A 1 87 ? -8.669 10.029 20.743 1.00 94.62 87 ARG A O 1
ATOM 691 N N . VAL A 1 88 ? -6.858 9.725 22.033 1.00 95.75 88 VAL A N 1
ATOM 692 C CA . VAL A 1 88 ? -7.067 8.285 22.257 1.00 95.75 88 VAL A CA 1
ATOM 693 C C . VAL A 1 88 ? -8.395 8.031 22.976 1.00 95.75 88 VAL A C 1
ATOM 695 O O . VAL A 1 88 ? -9.174 7.198 22.520 1.00 95.75 88 VAL A O 1
ATOM 698 N N . ALA A 1 89 ? -8.701 8.797 24.026 1.00 97.06 89 ALA A N 1
ATOM 699 C CA . ALA A 1 89 ? -9.973 8.727 24.741 1.00 97.06 89 ALA A CA 1
ATOM 700 C C . ALA A 1 89 ? -11.173 9.003 23.821 1.00 97.06 89 ALA A C 1
ATOM 702 O O . ALA A 1 89 ? -12.183 8.304 23.891 1.00 97.06 89 ALA A O 1
ATOM 703 N N . HIS A 1 90 ? -11.055 9.985 22.921 1.00 95.62 90 HIS A N 1
ATOM 704 C CA . HIS A 1 90 ? -12.083 10.278 21.923 1.00 95.62 90 HIS A CA 1
ATOM 705 C C . HIS A 1 90 ? -12.275 9.147 20.904 1.00 95.62 90 HIS A C 1
ATOM 707 O O . HIS A 1 90 ? -13.407 8.824 20.559 1.00 95.62 90 HIS A O 1
ATOM 713 N N . GLU A 1 91 ? -11.205 8.513 20.425 1.00 94.38 91 GLU A N 1
ATOM 714 C CA . GLU A 1 91 ? -11.340 7.371 19.511 1.00 94.38 91 GLU A CA 1
ATOM 715 C C . GLU A 1 91 ? -11.920 6.131 20.209 1.00 94.38 91 GLU A C 1
ATOM 717 O O . GLU A 1 91 ? -12.756 5.432 19.640 1.00 94.38 91 GLU A O 1
ATOM 722 N N . LEU A 1 92 ? -11.531 5.871 21.459 1.00 96.19 92 LEU A N 1
ATOM 723 C CA . LEU A 1 92 ? -12.059 4.758 22.251 1.00 96.19 92 LEU A CA 1
ATOM 724 C C . LEU A 1 92 ? -13.544 4.932 22.593 1.00 96.19 92 LEU A C 1
ATOM 726 O O . LEU A 1 92 ? -14.304 3.959 22.540 1.00 96.19 92 LEU A O 1
ATOM 730 N N . SER A 1 93 ? -13.991 6.163 22.856 1.00 95.88 93 SER A N 1
ATOM 731 C CA . SER A 1 93 ? -15.393 6.433 23.189 1.00 95.88 93 SER A CA 1
ATOM 732 C C . SER A 1 93 ? -16.350 6.131 22.030 1.00 95.88 93 SER A C 1
ATOM 734 O O . SER A 1 93 ? -17.455 5.646 22.275 1.00 95.88 93 SER A O 1
ATOM 736 N N . LYS A 1 94 ? -15.910 6.275 20.768 1.00 94.81 94 LYS A N 1
ATOM 737 C CA . LYS A 1 94 ? -16.669 5.843 19.571 1.00 94.81 94 LYS A CA 1
ATOM 738 C C . LYS A 1 94 ? -16.971 4.341 19.561 1.00 94.81 94 LYS A C 1
ATOM 740 O O . LYS A 1 94 ? -17.867 3.893 18.849 1.00 94.81 94 LYS A O 1
ATOM 745 N N . HIS A 1 95 ? -16.222 3.559 20.334 1.00 95.44 95 HIS A N 1
ATOM 746 C CA . HIS A 1 95 ? -16.389 2.115 20.479 1.00 95.44 95 HIS A CA 1
ATOM 747 C C . HIS A 1 95 ? -17.015 1.712 21.823 1.00 95.44 95 HIS A C 1
ATOM 749 O O . HIS A 1 95 ? -17.096 0.521 22.117 1.00 95.44 95 HIS A O 1
ATOM 755 N N . GLY A 1 96 ? -17.468 2.674 22.636 1.00 95.94 96 GLY A N 1
ATOM 756 C CA . GLY A 1 96 ? -18.027 2.407 23.964 1.00 95.94 96 GLY A CA 1
ATOM 757 C C . GLY A 1 96 ? -16.988 1.949 24.994 1.00 95.94 96 GLY A C 1
ATOM 758 O O . GLY A 1 96 ? -17.353 1.290 25.971 1.00 95.94 96 GLY A O 1
ATOM 759 N N . LEU A 1 97 ? -15.710 2.270 24.762 1.00 97.19 97 LEU A N 1
ATOM 760 C CA . LEU A 1 97 ? -14.591 1.987 25.659 1.00 97.19 97 LEU A CA 1
ATOM 761 C C . LEU A 1 97 ? -14.202 3.266 26.413 1.00 97.19 97 LEU A C 1
ATOM 763 O O . LEU A 1 97 ? -14.124 4.341 25.816 1.00 97.19 97 LEU A O 1
ATOM 767 N N . ALA A 1 98 ? -13.953 3.155 27.716 1.00 97.38 98 ALA A N 1
ATOM 768 C CA . ALA A 1 98 ? -13.417 4.258 28.517 1.00 97.38 98 ALA A CA 1
ATOM 769 C C . ALA A 1 98 ? -11.883 4.270 28.458 1.00 97.38 98 ALA A C 1
ATOM 771 O O . ALA A 1 98 ? -11.270 3.221 28.264 1.00 97.38 98 ALA A O 1
ATOM 772 N N . PHE A 1 99 ? -11.266 5.440 28.639 1.00 97.81 99 PHE A N 1
ATOM 773 C CA . PHE A 1 99 ? -9.811 5.572 28.714 1.00 97.81 99 PHE A CA 1
ATOM 774 C C . PHE A 1 99 ? -9.392 6.207 30.039 1.00 97.81 99 PHE A C 1
ATOM 776 O O . PHE A 1 99 ? -9.864 7.289 30.394 1.00 97.81 99 PHE A O 1
ATOM 783 N N . GLU A 1 100 ? -8.504 5.525 30.754 1.00 97.94 100 GLU A N 1
ATOM 784 C CA . GLU A 1 100 ? -7.956 5.966 32.035 1.00 97.94 100 GLU A CA 1
ATOM 785 C C . GLU A 1 100 ? -6.434 6.027 31.972 1.00 97.94 100 GLU A C 1
ATOM 787 O O . GLU A 1 100 ? -5.784 5.228 31.295 1.00 97.94 100 GLU A O 1
ATOM 792 N N . GLN A 1 101 ? -5.866 6.959 32.724 1.00 97.50 101 GLN A N 1
ATOM 793 C CA . GLN A 1 101 ? -4.436 7.072 32.937 1.00 97.50 101 GLN A CA 1
ATOM 794 C C . GLN A 1 101 ? -4.122 6.816 34.411 1.00 97.50 101 GLN A C 1
ATOM 796 O O . GLN A 1 101 ? -4.814 7.313 35.289 1.00 97.50 101 GLN A O 1
ATOM 801 N N . GLN A 1 102 ? -3.059 6.070 34.694 1.00 97.31 102 GLN A N 1
ATOM 802 C CA . GLN A 1 102 ? -2.595 5.790 36.047 1.00 97.31 102 GLN A CA 1
ATOM 803 C C . GLN A 1 102 ? -1.084 6.043 36.143 1.00 97.31 102 GLN A C 1
ATOM 805 O O . GLN A 1 102 ? -0.325 5.621 35.271 1.00 97.31 102 GLN A O 1
ATOM 810 N N . LEU A 1 103 ? -0.638 6.754 37.182 1.00 96.69 103 LEU A N 1
ATOM 811 C CA . LEU A 1 103 ? 0.783 7.027 37.422 1.00 96.69 103 LEU A CA 1
ATOM 812 C C . LEU A 1 103 ? 1.364 5.988 38.393 1.00 96.69 103 LEU A C 1
ATOM 814 O O . LEU A 1 103 ? 1.107 6.060 39.591 1.00 96.69 103 LEU A O 1
ATOM 818 N N . GLY A 1 104 ? 2.151 5.046 37.875 1.00 94.19 104 GLY A N 1
ATOM 819 C CA . GLY A 1 104 ? 2.665 3.900 38.631 1.00 94.19 104 GLY A CA 1
ATOM 820 C C . GLY A 1 104 ? 1.601 2.841 38.951 1.00 94.19 104 GLY A C 1
ATOM 821 O O . GLY A 1 104 ? 0.402 3.061 38.769 1.00 94.19 104 GLY A O 1
ATOM 822 N N . GLU A 1 105 ? 2.037 1.675 39.432 1.00 91.94 105 GLU A N 1
ATOM 823 C CA . GLU A 1 105 ? 1.150 0.534 39.731 1.00 91.94 105 GLU A CA 1
ATOM 824 C C . GLU A 1 105 ? 0.166 0.813 40.877 1.00 91.94 105 GLU A C 1
ATOM 826 O O . GLU A 1 105 ? -0.971 0.347 40.831 1.00 91.94 105 GLU A O 1
ATOM 831 N N . ASP A 1 106 ? 0.570 1.646 41.838 1.00 93.94 106 ASP A N 1
ATOM 832 C CA . ASP A 1 106 ? -0.239 2.038 43.002 1.00 93.94 106 ASP A CA 1
ATOM 833 C C . ASP A 1 106 ? -0.963 3.386 42.816 1.00 93.94 106 ASP A C 1
ATOM 835 O O . ASP A 1 106 ? -1.611 3.893 43.735 1.00 93.94 106 ASP A O 1
ATOM 839 N N . GLY A 1 107 ? -0.823 4.016 41.646 1.00 93.44 107 GLY A N 1
ATOM 840 C CA . GLY A 1 107 ? -1.459 5.296 41.355 1.00 93.44 107 GLY A CA 1
ATOM 841 C C . GLY A 1 107 ? -2.982 5.204 41.314 1.00 93.44 107 GLY A C 1
ATOM 842 O O . GLY A 1 107 ? -3.555 4.188 40.922 1.00 93.44 107 GLY A O 1
ATOM 843 N N . PHE A 1 108 ? -3.661 6.302 41.645 1.00 95.50 108 PHE A N 1
ATOM 844 C CA . PHE A 1 108 ? -5.099 6.394 41.403 1.00 95.50 108 PHE A CA 1
ATOM 845 C C . PHE A 1 108 ? -5.368 6.546 39.899 1.00 95.50 108 PHE A C 1
ATOM 847 O O . PHE A 1 108 ? -4.705 7.361 39.250 1.00 95.50 108 PHE A O 1
ATOM 854 N N . PRO A 1 109 ? -6.323 5.789 39.335 1.00 95.81 109 PRO A N 1
ATOM 855 C CA . PRO A 1 109 ? -6.716 5.966 37.949 1.00 95.81 109 PRO A CA 1
ATOM 856 C C . PRO A 1 109 ? -7.452 7.299 37.774 1.00 95.81 109 PRO A C 1
ATOM 858 O O . PRO A 1 109 ? -8.405 7.608 38.490 1.00 95.81 109 PRO A O 1
ATOM 861 N N . GLU A 1 110 ? -7.012 8.081 36.799 1.00 96.94 110 GLU A N 1
ATOM 862 C CA . GLU A 1 110 ? -7.614 9.339 36.382 1.00 96.94 110 GLU A CA 1
ATOM 863 C C . GLU A 1 110 ? -8.319 9.142 35.035 1.00 96.94 110 GLU A C 1
ATOM 865 O O . GLU A 1 110 ? -7.738 8.642 34.067 1.00 96.94 110 GLU A O 1
ATOM 870 N N . ILE A 1 111 ? -9.594 9.526 34.963 1.00 96.25 111 ILE A N 1
ATOM 871 C CA . ILE A 1 111 ? -10.368 9.449 33.722 1.00 96.25 111 ILE A CA 1
ATOM 872 C C . ILE A 1 111 ? -9.887 10.548 32.777 1.00 96.25 111 ILE A C 1
ATOM 874 O O . ILE A 1 111 ? -9.941 11.734 33.104 1.00 96.25 111 ILE A O 1
ATOM 878 N N . VAL A 1 112 ? -9.477 10.162 31.570 1.00 96.06 112 VAL A N 1
ATOM 879 C CA . VAL A 1 112 ? -9.055 11.125 30.554 1.00 96.06 112 VAL A CA 1
ATOM 880 C C . VAL A 1 112 ? -10.281 11.623 29.795 1.00 96.06 112 VAL A C 1
ATOM 882 O O . VAL A 1 112 ? -10.909 10.878 29.041 1.00 96.06 112 VAL A O 1
ATOM 885 N N . THR A 1 113 ? -10.616 12.902 29.963 1.00 94.88 113 THR A N 1
ATOM 886 C CA . THR A 1 113 ? -11.745 13.522 29.258 1.00 94.88 113 THR A CA 1
ATOM 887 C C . THR A 1 113 ? -11.482 13.572 27.744 1.00 94.88 113 THR A C 1
ATOM 889 O O . THR A 1 113 ? -10.480 14.158 27.322 1.00 94.88 113 THR A O 1
ATOM 892 N N . PRO A 1 114 ? -12.368 13.007 26.901 1.00 92.19 114 PRO A N 1
ATOM 893 C CA . PRO A 1 114 ? -12.254 13.109 25.450 1.00 92.19 114 PRO A CA 1
ATOM 894 C C . PRO A 1 114 ? -12.267 14.567 24.986 1.00 92.19 114 PRO A C 1
ATOM 896 O O . PRO A 1 114 ? -13.109 15.347 25.427 1.00 92.19 114 PRO A O 1
ATOM 899 N N . SER A 1 115 ? -11.392 14.925 24.046 1.00 90.69 115 SER A N 1
ATOM 900 C CA . SER A 1 115 ? -11.410 16.246 23.408 1.00 90.69 115 SER A CA 1
ATOM 901 C C . SER A 1 115 ? -11.454 16.105 21.890 1.00 90.69 115 SER A C 1
ATOM 903 O O . SER A 1 115 ? -10.576 15.480 21.294 1.00 90.69 115 SER A O 1
ATOM 905 N N . ALA A 1 116 ? -12.479 16.689 21.262 1.00 79.00 116 ALA A N 1
ATOM 906 C CA . ALA A 1 116 ? -12.599 16.730 19.805 1.00 79.00 116 ALA A CA 1
ATOM 907 C C . ALA A 1 116 ? -11.531 17.647 19.188 1.00 79.00 116 ALA A C 1
ATOM 909 O O . ALA A 1 116 ? -10.944 17.296 18.167 1.00 79.00 116 ALA A O 1
ATOM 910 N N . ASP A 1 117 ? -11.189 18.753 19.853 1.00 80.62 117 ASP A N 1
ATOM 911 C CA . ASP A 1 117 ? -10.158 19.699 19.400 1.00 80.62 117 ASP A CA 1
ATOM 912 C C . ASP A 1 117 ? -8.776 19.045 19.311 1.00 80.62 117 ASP A C 1
ATOM 914 O O . ASP A 1 117 ? -7.927 19.435 18.507 1.00 80.62 117 ASP A O 1
ATOM 918 N N . ALA A 1 118 ? -8.565 17.983 20.091 1.00 69.75 118 ALA A N 1
ATOM 919 C CA . ALA A 1 118 ? -7.347 17.205 20.037 1.00 69.75 118 ALA A CA 1
ATOM 920 C C . ALA A 1 118 ? -7.197 16.411 18.733 1.00 69.75 118 ALA A C 1
ATOM 922 O O . ALA A 1 118 ? -6.100 15.918 18.522 1.00 69.75 118 ALA A O 1
ATOM 923 N N . THR A 1 119 ? -8.207 16.264 17.858 1.00 63.53 119 THR A N 1
ATOM 924 C CA . THR A 1 119 ? -8.104 15.496 16.590 1.00 63.53 119 THR A CA 1
ATOM 925 C C . THR A 1 119 ? -7.422 16.243 15.446 1.00 63.53 119 THR A C 1
ATOM 927 O O . THR A 1 119 ? -6.928 15.598 14.518 1.00 63.53 119 THR A O 1
ATOM 930 N N . VAL A 1 120 ? -7.290 17.570 15.524 1.00 60.88 120 VAL A N 1
ATOM 931 C CA . VAL A 1 120 ? -6.527 18.333 14.530 1.00 60.88 120 VAL A CA 1
ATOM 932 C C . VAL A 1 120 ? -5.059 17.937 14.680 1.00 60.88 120 VAL A C 1
ATOM 934 O O . VAL A 1 120 ? -4.446 18.161 15.725 1.00 60.88 120 VAL A O 1
ATOM 937 N N . ALA A 1 121 ? -4.496 17.242 13.682 1.00 55.19 121 ALA A N 1
ATOM 938 C CA . ALA A 1 121 ? -3.064 16.948 13.643 1.00 55.19 121 ALA A CA 1
ATOM 939 C C . ALA A 1 121 ? -2.303 18.251 13.936 1.00 55.19 121 ALA A C 1
ATOM 941 O O . ALA A 1 121 ? -2.705 19.276 13.378 1.00 55.19 121 ALA A O 1
ATOM 942 N N . PRO A 1 122 ? -1.273 18.248 14.809 1.00 53.16 122 PRO A N 1
ATOM 943 C CA . PRO A 1 122 ? -0.458 19.435 15.011 1.00 53.16 122 PRO A CA 1
ATOM 944 C C . PRO A 1 122 ? -0.025 19.889 13.623 1.00 53.16 122 PRO A C 1
ATOM 946 O O . PRO A 1 122 ? 0.694 19.161 12.937 1.00 53.16 122 PRO A O 1
ATOM 949 N N . GLN A 1 123 ? -0.558 21.019 13.151 1.00 49.06 123 GLN A N 1
ATOM 950 C CA . GLN A 1 123 ? -0.092 21.572 11.893 1.00 49.06 123 GLN A CA 1
ATOM 951 C C . GLN A 1 123 ? 1.399 21.776 12.108 1.00 49.06 123 GLN A C 1
ATOM 953 O O . GLN A 1 123 ? 1.778 22.430 13.086 1.00 49.06 123 GLN A O 1
ATOM 958 N N . ALA A 1 124 ? 2.226 21.149 11.261 1.00 50.53 124 ALA A N 1
ATOM 959 C CA . ALA A 1 124 ? 3.662 21.390 11.268 1.00 50.53 124 ALA A CA 1
ATOM 960 C C . ALA A 1 124 ? 3.838 22.907 11.385 1.00 50.53 124 ALA A C 1
ATOM 962 O O . ALA A 1 124 ? 3.147 23.610 10.634 1.00 50.53 124 ALA A O 1
ATOM 963 N N . PRO A 1 125 ? 4.612 23.403 12.373 1.00 49.91 125 PRO A N 1
ATOM 964 C CA . PRO A 1 125 ? 4.684 24.824 12.670 1.00 49.91 125 PRO A CA 1
ATOM 965 C C . PRO A 1 125 ? 4.883 25.534 11.346 1.00 49.91 125 PRO A C 1
ATOM 967 O O . PRO A 1 125 ? 5.872 25.282 10.657 1.00 49.91 125 PRO A O 1
ATOM 970 N N . LYS A 1 126 ? 3.859 26.293 10.936 1.00 53.25 126 LYS A N 1
ATOM 971 C CA . LYS A 1 126 ? 3.835 26.968 9.644 1.00 53.25 126 LYS A CA 1
ATOM 972 C C . LYS A 1 126 ? 5.147 27.724 9.594 1.00 53.25 126 LYS A C 1
ATOM 974 O O . LYS A 1 126 ? 5.346 28.574 10.463 1.00 53.25 126 LYS A O 1
ATOM 979 N N . ALA A 1 127 ? 6.052 27.310 8.696 1.00 56.22 127 ALA A N 1
ATOM 980 C CA . ALA A 1 127 ? 7.398 27.861 8.622 1.00 56.22 127 ALA A CA 1
ATOM 981 C C . ALA A 1 127 ? 7.247 29.370 8.750 1.00 56.22 127 ALA A C 1
ATOM 983 O O . ALA A 1 127 ? 6.451 29.951 8.000 1.00 56.22 127 ALA A O 1
ATOM 984 N N . ALA A 1 128 ? 7.856 29.945 9.796 1.00 62.94 128 ALA A N 1
ATOM 985 C CA . ALA A 1 128 ? 7.673 31.353 10.101 1.00 62.94 128 ALA A CA 1
ATOM 986 C C . ALA A 1 128 ? 7.857 32.110 8.781 1.00 62.94 128 ALA A C 1
ATOM 988 O O . ALA A 1 128 ? 8.824 31.805 8.070 1.00 62.94 128 ALA A O 1
ATOM 989 N N . PRO A 1 129 ? 6.905 32.980 8.382 1.00 67.75 129 PRO A N 1
ATOM 990 C CA . PRO A 1 129 ? 7.055 33.730 7.146 1.00 67.75 129 PRO A CA 1
ATOM 991 C C . PRO A 1 129 ? 8.463 34.323 7.163 1.00 67.75 129 PRO A C 1
ATOM 993 O O . PRO A 1 129 ? 8.856 34.836 8.218 1.00 67.75 129 PRO A O 1
ATOM 996 N N . PRO A 1 130 ? 9.246 34.157 6.077 1.00 65.69 130 PRO A N 1
ATOM 997 C CA . PRO A 1 130 ? 10.635 34.584 6.062 1.00 65.69 130 PRO A CA 1
ATOM 998 C C . PRO A 1 130 ? 10.671 36.006 6.597 1.00 65.69 130 PRO A C 1
ATOM 1000 O O . PRO A 1 130 ? 9.903 36.851 6.123 1.00 65.69 130 PRO A O 1
ATOM 1003 N N . SER A 1 131 ? 11.472 36.223 7.646 1.00 71.25 131 SER A N 1
ATOM 1004 C CA . SER A 1 131 ? 11.616 37.534 8.266 1.00 71.25 131 SER A CA 1
ATOM 1005 C C . SER A 1 131 ? 11.747 38.566 7.146 1.00 71.25 131 SER A C 1
ATOM 1007 O O . SER A 1 131 ? 12.512 38.310 6.206 1.00 71.25 131 SER A O 1
ATOM 1009 N N . PRO A 1 132 ? 10.983 39.677 7.180 1.00 69.75 132 PRO A N 1
ATOM 1010 C CA . PRO A 1 132 ? 11.105 40.723 6.178 1.00 69.75 132 PRO A CA 1
ATOM 1011 C C . PRO A 1 132 ? 12.592 41.010 5.974 1.00 69.75 132 PRO A C 1
ATOM 1013 O O . PRO A 1 132 ? 13.297 41.107 6.984 1.00 69.75 132 PRO A O 1
ATOM 1016 N N . PRO A 1 133 ? 13.085 41.072 4.722 1.00 66.75 133 PRO A N 1
ATOM 1017 C CA . PRO A 1 133 ? 14.496 41.314 4.474 1.00 66.75 133 PRO A CA 1
ATOM 1018 C C . PRO A 1 133 ? 14.904 42.531 5.294 1.00 66.75 133 PRO A C 1
ATOM 1020 O O . PRO A 1 133 ? 14.288 43.594 5.167 1.00 66.75 133 PRO A O 1
ATOM 1023 N N . GLU A 1 134 ? 15.872 42.328 6.189 1.00 64.56 134 GLU A N 1
ATOM 1024 C CA . GLU A 1 134 ? 16.380 43.373 7.066 1.00 64.56 134 GLU A CA 1
ATOM 1025 C C . GLU A 1 134 ? 16.653 44.610 6.198 1.00 64.56 134 GLU A C 1
ATOM 1027 O O . GLU A 1 134 ? 17.280 44.473 5.136 1.00 64.56 134 GLU A O 1
ATOM 1032 N N . PRO A 1 135 ? 16.126 45.797 6.557 1.00 68.19 135 PRO A N 1
ATOM 1033 C CA . PRO A 1 135 ? 16.346 46.995 5.767 1.00 68.19 135 PRO A CA 1
ATOM 1034 C C . PRO A 1 135 ? 17.849 47.160 5.594 1.00 68.19 135 PRO A C 1
ATOM 1036 O O . PRO A 1 135 ? 18.568 47.322 6.579 1.00 68.19 135 PRO A O 1
ATOM 1039 N N . ARG A 1 136 ? 18.312 47.050 4.338 1.00 55.34 136 ARG A N 1
ATOM 1040 C CA . ARG A 1 136 ? 19.722 47.183 3.968 1.00 55.34 136 ARG A CA 1
ATOM 1041 C C . ARG A 1 136 ? 20.245 48.438 4.647 1.00 55.34 136 ARG A C 1
ATOM 1043 O O . ARG A 1 136 ? 19.875 49.544 4.247 1.00 55.34 136 ARG A O 1
ATOM 1050 N N . GLN A 1 137 ? 21.068 48.262 5.680 1.00 63.62 137 GLN A N 1
ATOM 1051 C CA . GLN A 1 137 ? 21.784 49.386 6.253 1.00 63.62 137 GLN A CA 1
ATOM 1052 C C . GLN A 1 137 ? 22.561 50.034 5.101 1.00 63.62 137 GLN A C 1
ATOM 1054 O O . GLN A 1 137 ? 23.177 49.304 4.313 1.00 63.62 137 GLN A O 1
ATOM 1059 N N . PRO A 1 138 ? 22.485 51.365 4.929 1.00 62.00 138 PRO A N 1
ATOM 1060 C CA . PRO A 1 138 ? 23.269 52.049 3.915 1.00 62.00 138 PRO A CA 1
ATOM 1061 C C . PRO A 1 138 ? 24.732 51.660 4.102 1.00 62.00 138 PRO A C 1
ATOM 1063 O O . PRO A 1 138 ? 25.322 51.936 5.146 1.00 62.00 138 PRO A O 1
ATOM 1066 N N . GLN A 1 139 ? 25.269 50.953 3.105 1.00 49.97 139 GLN A N 1
ATOM 1067 C CA . GLN A 1 139 ? 26.650 50.503 3.089 1.00 49.97 139 GLN A CA 1
ATOM 1068 C C . GLN A 1 139 ? 27.537 51.715 3.371 1.00 49.97 139 GLN A C 1
ATOM 1070 O O . GLN A 1 139 ? 27.558 52.672 2.593 1.00 49.97 139 GLN A O 1
ATOM 1075 N N . GLN A 1 140 ? 28.232 51.688 4.510 1.00 63.03 140 GLN A N 1
ATOM 1076 C CA . GLN A 1 140 ? 29.318 52.621 4.760 1.00 63.03 140 GLN A CA 1
ATOM 1077 C C . GLN A 1 140 ? 30.307 52.501 3.592 1.00 63.03 140 GLN A C 1
ATOM 1079 O O . GLN A 1 140 ? 30.612 51.378 3.178 1.00 63.03 140 GLN A O 1
ATOM 1084 N N . PRO A 1 141 ? 30.789 53.623 3.033 1.00 58.09 141 PRO A N 1
ATOM 1085 C CA . PRO A 1 141 ? 31.782 53.595 1.973 1.00 58.09 141 PRO A CA 1
ATOM 1086 C C . PRO A 1 141 ? 33.024 52.867 2.490 1.00 58.09 141 PRO A C 1
ATOM 1088 O O . PRO A 1 141 ? 33.707 53.343 3.396 1.00 58.09 141 PRO A O 1
ATOM 1091 N N . VAL A 1 142 ? 33.269 51.684 1.930 1.00 57.88 142 VAL A N 1
ATOM 1092 C CA . VAL A 1 142 ? 34.455 50.877 2.204 1.00 57.88 142 VAL A CA 1
ATOM 1093 C C . VAL A 1 142 ? 35.665 51.709 1.791 1.00 57.88 142 VAL A C 1
ATOM 1095 O O . VAL A 1 142 ? 35.777 52.134 0.639 1.00 57.88 142 VAL A O 1
ATOM 1098 N N . ALA A 1 143 ? 36.528 52.011 2.759 1.00 59.47 143 ALA A N 1
ATOM 1099 C CA . ALA A 1 143 ? 37.789 52.688 2.516 1.00 59.47 143 ALA A CA 1
ATOM 1100 C C . ALA A 1 143 ? 38.604 51.878 1.499 1.00 59.47 143 ALA A C 1
ATOM 1102 O O . ALA A 1 143 ? 38.707 50.660 1.622 1.00 59.47 143 ALA A O 1
ATOM 1103 N N . ALA A 1 144 ? 39.137 52.572 0.493 1.00 56.97 144 ALA A N 1
ATOM 1104 C CA . ALA A 1 144 ? 39.895 51.990 -0.604 1.00 56.97 144 ALA A CA 1
ATOM 1105 C C . ALA A 1 144 ? 40.996 51.051 -0.089 1.00 56.97 144 ALA A C 1
ATOM 1107 O O . ALA A 1 144 ? 41.952 51.486 0.556 1.00 56.97 144 ALA A O 1
ATOM 1108 N N . GLU A 1 145 ? 40.834 49.766 -0.385 1.00 55.69 145 GLU A N 1
ATOM 1109 C CA . GLU A 1 145 ? 41.854 48.747 -0.183 1.00 55.69 145 GLU A CA 1
ATOM 1110 C C . GLU A 1 145 ? 43.067 49.063 -1.082 1.00 55.69 145 GLU A C 1
ATOM 1112 O O . GLU A 1 145 ? 42.887 49.441 -2.247 1.00 55.69 145 GLU A O 1
ATOM 1117 N N . PRO A 1 146 ? 44.306 48.969 -0.568 1.00 68.12 146 PRO A N 1
ATOM 1118 C CA . PRO A 1 146 ? 45.505 49.167 -1.374 1.00 68.12 146 PRO A CA 1
ATOM 1119 C C . PRO A 1 146 ? 45.619 48.097 -2.476 1.00 68.12 146 PRO A C 1
ATOM 1121 O O . PRO A 1 146 ? 45.151 46.972 -2.298 1.00 68.12 146 PRO A O 1
ATOM 1124 N N . PRO A 1 147 ? 46.247 48.427 -3.620 1.00 65.19 147 PRO A N 1
ATOM 1125 C CA . PRO A 1 147 ? 46.296 47.549 -4.782 1.00 65.19 147 PRO A CA 1
ATOM 1126 C C . PRO A 1 147 ? 47.017 46.236 -4.462 1.00 65.19 147 PRO A C 1
ATOM 1128 O O . PRO A 1 147 ? 48.158 46.226 -3.998 1.00 65.19 147 PRO A O 1
ATOM 1131 N N . ILE A 1 148 ? 46.328 45.132 -4.743 1.00 68.25 148 ILE A N 1
ATOM 1132 C CA . ILE A 1 148 ? 46.861 43.773 -4.674 1.00 68.25 148 ILE A CA 1
ATOM 1133 C C . ILE A 1 148 ? 48.010 43.662 -5.696 1.00 68.25 148 ILE A C 1
ATOM 1135 O O . ILE A 1 148 ? 47.803 44.007 -6.862 1.00 68.25 148 ILE A O 1
ATOM 1139 N N . PRO A 1 149 ? 49.215 43.210 -5.300 1.00 63.03 149 PRO A N 1
ATOM 1140 C CA . PRO A 1 149 ? 50.319 43.008 -6.229 1.00 63.03 149 PRO A CA 1
ATOM 1141 C C . PRO A 1 149 ? 49.957 41.937 -7.265 1.00 63.03 149 PRO A C 1
ATOM 1143 O O . PRO A 1 149 ? 49.510 40.842 -6.919 1.00 63.03 149 PRO A O 1
ATOM 1146 N N . GLU A 1 150 ? 50.151 42.280 -8.540 1.00 59.72 150 GLU A N 1
ATOM 1147 C CA . GLU A 1 150 ? 49.886 41.422 -9.693 1.00 59.72 150 GLU A CA 1
ATOM 1148 C C . GLU A 1 150 ? 50.584 40.069 -9.529 1.00 59.72 150 GLU A C 1
ATOM 1150 O O . GLU A 1 150 ? 51.811 39.967 -9.459 1.00 59.72 150 GLU A O 1
ATOM 1155 N N . THR A 1 151 ? 49.783 39.010 -9.451 1.00 61.75 151 THR A N 1
ATOM 1156 C CA . THR A 1 151 ? 50.289 37.642 -9.473 1.00 61.75 151 THR A CA 1
ATOM 1157 C C . THR A 1 151 ? 50.851 37.371 -10.874 1.00 61.75 151 THR A C 1
ATOM 1159 O O . THR A 1 151 ? 50.146 37.620 -11.857 1.00 61.75 151 THR A O 1
ATOM 1162 N N . PRO A 1 152 ? 52.104 36.896 -11.011 1.00 68.31 152 PRO A N 1
ATOM 1163 C CA . PRO A 1 152 ? 52.686 36.621 -12.317 1.00 68.31 152 PRO A CA 1
ATOM 1164 C C . PRO A 1 152 ? 51.858 35.567 -13.072 1.00 68.31 152 PRO A C 1
ATOM 1166 O O . PRO A 1 152 ? 51.305 34.656 -12.449 1.00 68.31 152 PRO A O 1
ATOM 1169 N N . PRO A 1 153 ? 51.761 35.679 -14.409 1.00 62.78 153 PRO A N 1
ATOM 1170 C CA . PRO A 1 153 ? 50.937 34.793 -15.216 1.00 62.78 153 PRO A CA 1
ATOM 1171 C C . PRO A 1 153 ? 51.396 33.345 -15.049 1.00 62.78 153 PRO A C 1
ATOM 1173 O O . PRO A 1 153 ? 52.582 33.036 -15.188 1.00 62.78 153 PRO A O 1
ATOM 1176 N N . ALA A 1 154 ? 50.436 32.465 -14.762 1.00 65.94 154 ALA A N 1
ATOM 1177 C CA . ALA A 1 154 ? 50.671 31.034 -14.673 1.00 65.94 154 ALA A CA 1
ATOM 1178 C C . ALA A 1 154 ? 51.374 30.532 -15.953 1.00 65.94 154 ALA A C 1
ATOM 1180 O O . ALA A 1 154 ? 50.972 30.914 -17.062 1.00 65.94 154 ALA A O 1
ATOM 1181 N N . PRO A 1 155 ? 52.426 29.701 -15.832 1.00 61.91 155 PRO A N 1
ATOM 1182 C CA . PRO A 1 155 ? 53.114 29.142 -16.985 1.00 61.91 155 PRO A CA 1
ATOM 1183 C C . PRO A 1 155 ? 52.122 28.342 -17.833 1.00 61.91 155 PRO A C 1
ATOM 1185 O O . PRO A 1 155 ? 51.373 27.509 -17.321 1.00 61.91 155 PRO A O 1
ATOM 1188 N N . LYS A 1 156 ? 52.101 28.630 -19.140 1.00 61.81 156 LYS A N 1
ATOM 1189 C CA . LYS A 1 156 ? 51.287 27.909 -20.123 1.00 61.81 156 LYS A CA 1
ATOM 1190 C C . LYS A 1 156 ? 51.555 26.413 -19.991 1.00 61.81 156 LYS A C 1
ATOM 1192 O O . LYS A 1 156 ? 52.702 25.988 -20.131 1.00 61.81 156 LYS A O 1
ATOM 1197 N N . ALA A 1 157 ? 50.493 25.649 -19.751 1.00 64.56 157 ALA A N 1
ATOM 1198 C CA . ALA A 1 157 ? 50.540 24.199 -19.802 1.00 64.56 157 ALA A CA 1
ATOM 1199 C C . ALA A 1 157 ? 51.156 23.758 -21.146 1.00 64.56 157 ALA A C 1
ATOM 1201 O O . ALA A 1 157 ? 50.797 24.329 -22.187 1.00 64.56 157 ALA A O 1
ATOM 1202 N N . PRO A 1 158 ? 52.104 22.805 -21.140 1.00 70.19 158 PRO A N 1
ATOM 1203 C CA . PRO A 1 158 ? 52.658 22.267 -22.370 1.00 70.19 158 PRO A CA 1
ATOM 1204 C C . PRO A 1 158 ? 51.540 21.622 -23.207 1.00 70.19 158 PRO A C 1
ATOM 1206 O O . PRO A 1 158 ? 50.553 21.135 -22.647 1.00 70.19 158 PRO A O 1
ATOM 1209 N N . PRO A 1 159 ? 51.656 21.653 -24.545 1.00 71.81 159 PRO A N 1
ATOM 1210 C CA . PRO A 1 159 ? 50.689 21.009 -25.422 1.00 71.81 159 PRO A CA 1
ATOM 1211 C C . PRO A 1 159 ? 50.595 19.511 -25.088 1.00 71.81 159 PRO A C 1
ATOM 1213 O O . PRO A 1 159 ? 51.622 18.914 -24.757 1.00 71.81 159 PRO A O 1
ATOM 1216 N N . PRO A 1 160 ? 49.394 18.909 -25.165 1.00 61.78 160 PRO A N 1
ATOM 1217 C CA . PRO A 1 160 ? 49.234 17.478 -24.948 1.00 61.78 160 PRO A CA 1
ATOM 1218 C C . PRO A 1 160 ? 50.134 16.725 -25.928 1.00 61.78 160 PRO A C 1
ATOM 1220 O O . PRO A 1 160 ? 50.141 17.026 -27.126 1.00 61.78 160 PRO A O 1
ATOM 1223 N N . GLU A 1 161 ? 50.920 15.787 -25.401 1.00 65.44 161 GLU A N 1
ATOM 1224 C CA . GLU A 1 161 ? 51.734 14.899 -26.221 1.00 65.44 161 GLU A CA 1
ATOM 1225 C C . GLU A 1 161 ? 50.834 14.189 -27.246 1.00 65.44 161 GLU A C 1
ATOM 1227 O O . GLU A 1 161 ? 49.700 13.814 -26.921 1.00 65.44 161 GLU A O 1
ATOM 1232 N N . PRO A 1 162 ? 51.288 14.045 -28.504 1.00 64.06 162 PRO A N 1
ATOM 1233 C CA . PRO A 1 162 ? 50.563 13.269 -29.492 1.00 64.06 162 PRO A CA 1
ATOM 1234 C C . PRO A 1 162 ? 50.428 11.851 -28.949 1.00 64.06 162 PRO A C 1
ATOM 1236 O O . PRO A 1 162 ? 51.424 11.215 -28.611 1.00 64.06 162 PRO A O 1
ATOM 1239 N N . TRP A 1 163 ? 49.184 11.400 -28.835 1.00 62.62 163 TRP A N 1
ATOM 1240 C CA . TRP A 1 163 ? 48.821 10.052 -28.438 1.00 62.62 163 TRP A CA 1
ATOM 1241 C C . TRP A 1 163 ? 49.674 9.089 -29.256 1.00 62.62 163 TRP A C 1
ATOM 1243 O O . TRP A 1 163 ? 49.554 9.043 -30.481 1.00 62.62 163 TRP A O 1
ATOM 1253 N N . ALA A 1 164 ? 50.594 8.396 -28.586 1.00 61.50 164 ALA A N 1
ATOM 1254 C CA . ALA A 1 164 ? 51.310 7.297 -29.195 1.00 61.50 164 ALA A CA 1
ATOM 1255 C C . ALA A 1 164 ? 50.244 6.285 -29.610 1.00 61.50 164 ALA A C 1
ATOM 1257 O O . ALA A 1 164 ? 49.507 5.785 -28.760 1.00 61.50 164 ALA A O 1
ATOM 1258 N N . GLU A 1 165 ? 50.111 6.072 -30.918 1.00 58.16 165 GLU A N 1
ATOM 1259 C CA . GLU A 1 165 ? 49.299 4.999 -31.468 1.00 58.16 165 GLU A CA 1
ATOM 1260 C C . GLU A 1 165 ? 49.709 3.711 -30.756 1.00 58.16 165 GLU A C 1
ATOM 1262 O O . GLU A 1 165 ? 50.864 3.283 -30.825 1.00 58.16 165 GLU A O 1
ATOM 1267 N N . GLU A 1 166 ? 48.770 3.151 -30.001 1.00 62.16 166 GLU A N 1
ATOM 1268 C CA . GLU A 1 166 ? 48.928 1.855 -29.367 1.00 62.16 166 GLU A CA 1
ATOM 1269 C C . GLU A 1 166 ? 49.269 0.857 -30.487 1.00 62.16 166 GLU A C 1
ATOM 1271 O O . GLU A 1 166 ? 48.528 0.781 -31.477 1.00 62.16 166 GLU A O 1
ATOM 1276 N N . PRO A 1 167 ? 50.422 0.165 -30.425 1.00 70.62 167 PRO A N 1
ATOM 1277 C CA . PRO A 1 167 ? 50.815 -0.741 -31.488 1.00 70.62 167 PRO A CA 1
ATOM 1278 C C . PRO A 1 167 ? 49.735 -1.819 -31.652 1.00 70.62 167 PRO A C 1
ATOM 1280 O O . PRO A 1 167 ? 49.186 -2.292 -30.652 1.00 70.62 167 PRO A O 1
ATOM 1283 N N . PRO A 1 168 ? 49.402 -2.208 -32.895 1.00 75.12 168 PRO A N 1
ATOM 1284 C CA . PRO A 1 168 ? 48.393 -3.226 -33.139 1.00 75.12 168 PRO A CA 1
ATOM 1285 C C . PRO A 1 168 ? 48.758 -4.513 -32.385 1.00 75.12 168 PRO A C 1
ATOM 1287 O O . PRO A 1 168 ? 49.945 -4.851 -32.316 1.00 75.12 168 PRO A O 1
ATOM 1290 N N . PRO A 1 169 ? 47.765 -5.230 -31.829 1.00 70.62 169 PRO A N 1
ATOM 1291 C CA . PRO A 1 169 ? 48.011 -6.449 -31.074 1.00 70.62 169 PRO A CA 1
ATOM 1292 C C . PRO A 1 169 ? 48.818 -7.425 -31.931 1.00 70.62 169 PRO A C 1
ATOM 1294 O O . PRO A 1 169 ? 48.468 -7.685 -33.087 1.00 70.62 169 PRO A O 1
ATOM 1297 N N . GLU A 1 170 ? 49.918 -7.932 -31.370 1.00 72.62 170 GLU A N 1
ATOM 1298 C CA . GLU A 1 170 ? 50.744 -8.925 -32.044 1.00 72.62 170 GLU A CA 1
ATOM 1299 C C . GLU A 1 170 ? 49.871 -10.125 -32.448 1.00 72.62 170 GLU A C 1
ATOM 1301 O O . GLU A 1 170 ? 49.036 -10.578 -31.655 1.00 72.62 170 GLU A O 1
ATOM 1306 N N . PRO A 1 171 ? 50.020 -10.641 -33.682 1.00 72.94 171 PRO A N 1
ATOM 1307 C CA . PRO A 1 171 ? 49.303 -11.829 -34.107 1.00 72.94 171 PRO A CA 1
ATOM 1308 C C . PRO A 1 171 ? 49.656 -12.973 -33.157 1.00 72.94 171 PRO A C 1
ATOM 1310 O O . PRO A 1 171 ? 50.819 -13.363 -33.045 1.00 72.94 171 PRO A O 1
ATOM 1313 N N . GLY A 1 172 ? 48.638 -13.484 -32.463 1.00 74.69 172 GLY A N 1
ATOM 1314 C CA . GLY A 1 172 ? 48.783 -14.631 -31.579 1.00 74.69 172 GLY A CA 1
ATOM 1315 C C . GLY A 1 172 ? 49.440 -15.810 -32.309 1.00 74.69 172 GLY A C 1
ATOM 1316 O O . GLY A 1 172 ? 49.301 -15.934 -33.533 1.00 74.69 172 GLY A O 1
ATOM 1317 N N . PRO A 1 173 ? 50.178 -16.666 -31.581 1.00 78.44 173 PRO A N 1
ATOM 1318 C CA . PRO A 1 173 ? 50.877 -17.794 -32.175 1.00 78.44 173 PRO A CA 1
ATOM 1319 C C . PRO A 1 173 ? 49.895 -18.670 -32.969 1.00 78.44 173 PRO A C 1
ATOM 1321 O O . PRO A 1 173 ? 48.748 -18.843 -32.545 1.00 78.44 173 PRO A O 1
ATOM 1324 N N . PRO A 1 174 ? 50.316 -19.212 -34.127 1.00 76.75 174 PRO A N 1
ATOM 1325 C CA . PRO A 1 174 ? 49.478 -20.123 -34.890 1.00 76.75 174 PRO A CA 1
ATOM 1326 C C . PRO A 1 174 ? 49.060 -21.300 -33.995 1.00 76.75 174 PRO A C 1
ATOM 1328 O O . PRO A 1 174 ? 49.873 -21.750 -33.182 1.00 76.75 174 PRO A O 1
ATOM 1331 N N . PRO A 1 175 ? 47.811 -21.783 -34.122 1.00 68.62 175 PRO A N 1
ATOM 1332 C CA . PRO A 1 175 ? 47.319 -22.895 -33.322 1.00 68.62 175 PRO A CA 1
ATOM 1333 C C . PRO A 1 175 ? 48.270 -24.082 -33.464 1.00 68.62 175 PRO A C 1
ATOM 1335 O O . PRO A 1 175 ? 48.660 -24.442 -34.578 1.00 68.62 175 PRO A O 1
ATOM 1338 N N . ASP A 1 176 ? 48.670 -24.637 -32.321 1.00 74.38 176 ASP A N 1
ATOM 1339 C CA . ASP A 1 176 ? 49.597 -25.757 -32.249 1.00 74.38 176 ASP A CA 1
ATOM 1340 C C . ASP A 1 176 ? 48.998 -26.947 -33.023 1.00 74.38 176 ASP A C 1
ATOM 1342 O O . ASP A 1 176 ? 47.932 -27.440 -32.640 1.00 74.38 176 ASP A O 1
ATOM 1346 N N . PRO A 1 177 ? 49.626 -27.417 -34.119 1.00 69.56 177 PRO A N 1
ATOM 1347 C CA . PRO A 1 177 ? 49.099 -28.526 -34.915 1.00 69.56 177 PRO A CA 1
ATOM 1348 C C . PRO A 1 177 ? 49.097 -29.866 -34.158 1.00 69.56 177 PRO A C 1
ATOM 1350 O O . PRO A 1 177 ? 48.643 -30.866 -34.709 1.00 69.56 177 PRO A O 1
ATOM 1353 N N . TRP A 1 178 ? 49.591 -29.882 -32.916 1.00 68.44 178 TRP A N 1
ATOM 1354 C CA . TRP A 1 178 ? 49.634 -31.038 -32.022 1.00 68.44 178 TRP A CA 1
ATOM 1355 C C . TRP A 1 178 ? 48.734 -30.904 -30.792 1.00 68.44 178 TRP A C 1
ATOM 1357 O O . TRP A 1 178 ? 48.817 -31.742 -29.895 1.00 68.44 178 TRP A O 1
ATOM 1367 N N . ALA A 1 179 ? 47.859 -29.893 -30.733 1.00 58.25 179 ALA A N 1
ATOM 1368 C CA . ALA A 1 179 ? 46.765 -29.878 -29.767 1.00 58.25 179 ALA A CA 1
ATOM 1369 C C . ALA A 1 179 ? 45.735 -30.949 -30.170 1.00 58.25 179 ALA A C 1
ATOM 1371 O O . ALA A 1 179 ? 44.710 -30.659 -30.784 1.00 58.25 179 ALA A O 1
ATOM 1372 N N . GLU A 1 180 ? 46.071 -32.208 -29.885 1.00 59.47 180 GLU A N 1
ATOM 1373 C CA . GLU A 1 180 ? 45.186 -33.358 -29.997 1.00 59.47 180 GLU A CA 1
ATOM 1374 C C . GLU A 1 180 ? 43.894 -33.047 -29.233 1.00 59.47 180 GLU A C 1
ATOM 1376 O O . GLU A 1 180 ? 43.910 -32.810 -28.022 1.00 59.47 180 GLU A O 1
ATOM 1381 N N . GLU A 1 181 ? 42.775 -33.015 -29.962 1.00 55.00 181 GLU A N 1
ATOM 1382 C CA . GLU A 1 181 ? 41.430 -33.019 -29.397 1.00 55.00 181 GLU A CA 1
ATOM 1383 C C . GLU A 1 181 ? 41.344 -34.151 -28.372 1.00 55.00 181 GLU A C 1
ATOM 1385 O O . GLU A 1 181 ? 41.313 -35.334 -28.720 1.00 55.00 181 GLU A O 1
ATOM 1390 N N . ALA A 1 182 ? 41.318 -33.789 -27.089 1.00 55.03 182 ALA A N 1
ATOM 1391 C CA . ALA A 1 182 ? 40.972 -34.732 -26.044 1.00 55.03 182 ALA A CA 1
ATOM 1392 C C . ALA A 1 182 ? 39.579 -35.303 -26.376 1.00 55.03 182 ALA A C 1
ATOM 1394 O O . ALA A 1 182 ? 38.651 -34.526 -26.632 1.00 55.03 182 ALA A O 1
ATOM 1395 N N . PRO A 1 183 ? 39.411 -36.636 -26.413 1.00 54.72 183 PRO A N 1
ATOM 1396 C CA . PRO A 1 183 ? 38.147 -37.239 -26.799 1.00 54.72 183 PRO A CA 1
ATOM 1397 C C . PRO A 1 183 ? 37.044 -36.795 -25.836 1.00 54.72 183 PRO A C 1
ATOM 1399 O O . PRO A 1 183 ? 37.179 -36.920 -24.618 1.00 54.72 183 PRO A O 1
ATOM 1402 N N . SER A 1 184 ? 35.957 -36.268 -26.409 1.00 53.12 184 SER A N 1
ATOM 1403 C CA . SER A 1 184 ? 34.715 -35.957 -25.698 1.00 53.12 184 SER A CA 1
ATOM 1404 C C . SER A 1 184 ? 34.299 -37.154 -24.849 1.00 53.12 184 SER A C 1
ATOM 1406 O O . SER A 1 184 ? 33.986 -38.217 -25.382 1.00 53.12 184 SER A O 1
ATOM 1408 N N . ALA A 1 185 ? 34.309 -36.976 -23.529 1.00 47.56 185 ALA A N 1
ATOM 1409 C CA . ALA A 1 185 ? 33.757 -37.944 -22.600 1.00 47.56 185 ALA A CA 1
ATOM 1410 C C . ALA A 1 185 ? 32.247 -38.062 -22.855 1.00 47.56 185 ALA A C 1
ATOM 1412 O O . ALA A 1 185 ? 31.507 -37.083 -22.739 1.00 47.56 185 ALA A O 1
ATOM 1413 N N . GLU A 1 186 ? 31.812 -39.260 -23.242 1.00 47.50 186 GLU A N 1
ATOM 1414 C CA . GLU A 1 186 ? 30.402 -39.621 -23.349 1.00 47.50 186 GLU A CA 1
ATOM 1415 C C . GLU A 1 186 ? 29.692 -39.399 -21.999 1.00 47.50 186 GLU A C 1
ATOM 1417 O O . GLU A 1 186 ? 30.256 -39.712 -20.945 1.00 47.50 186 GLU A O 1
ATOM 1422 N N . PRO A 1 187 ? 28.456 -38.870 -21.993 1.00 51.62 187 PRO A N 1
ATOM 1423 C CA . PRO A 1 187 ? 27.677 -38.738 -20.772 1.00 51.62 187 PRO A CA 1
ATOM 1424 C C . PRO A 1 187 ? 27.232 -40.122 -20.284 1.00 51.62 187 PRO A C 1
ATOM 1426 O O . PRO A 1 187 ? 26.398 -40.780 -20.905 1.00 51.62 187 PRO A O 1
ATOM 1429 N N . SER A 1 188 ? 27.7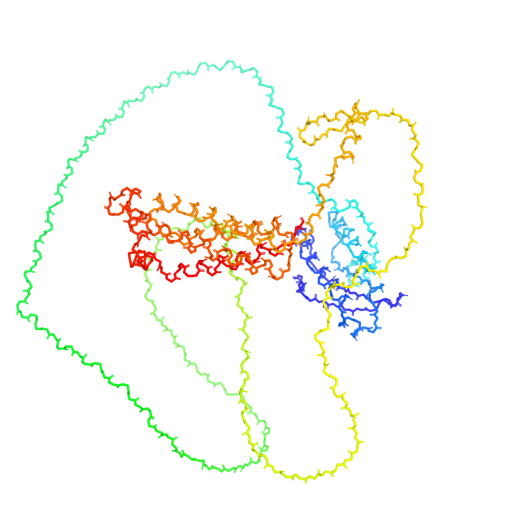92 -40.552 -19.155 1.00 49.44 188 SER A N 1
ATOM 1430 C CA . SER A 1 188 ? 27.406 -41.771 -18.444 1.00 49.44 188 SER A CA 1
ATOM 1431 C C . SER A 1 188 ? 25.921 -41.752 -18.058 1.00 49.44 188 SER A C 1
ATOM 1433 O O . SER A 1 188 ? 25.441 -40.798 -17.442 1.00 49.44 188 SER A O 1
ATOM 1435 N N . GLU A 1 189 ? 25.212 -42.833 -18.393 1.00 45.06 189 GLU A N 1
ATOM 1436 C CA . GLU A 1 189 ? 23.840 -43.130 -17.964 1.00 45.06 189 GLU A CA 1
ATOM 1437 C C . GLU A 1 189 ? 23.671 -43.025 -16.434 1.00 45.06 189 GLU A C 1
ATOM 1439 O O . GLU A 1 189 ? 24.525 -43.510 -15.683 1.00 45.06 189 GLU A O 1
ATOM 1444 N N . PRO A 1 190 ? 22.555 -42.461 -15.931 1.00 50.81 190 PRO A N 1
ATOM 1445 C CA . PRO A 1 190 ? 22.255 -42.484 -14.508 1.00 50.81 190 PRO A CA 1
ATOM 1446 C C . PRO A 1 190 ? 21.888 -43.906 -14.061 1.00 50.81 190 PRO A C 1
ATOM 1448 O O . PRO A 1 190 ? 20.889 -44.488 -14.488 1.00 50.81 190 PRO A O 1
ATOM 1451 N N . ALA A 1 191 ? 22.713 -44.450 -13.167 1.00 47.88 191 ALA A N 1
ATOM 1452 C CA . ALA A 1 191 ? 22.505 -45.730 -12.511 1.00 47.88 191 ALA A CA 1
ATOM 1453 C C . ALA A 1 191 ? 21.186 -45.752 -11.717 1.00 47.88 191 ALA A C 1
ATOM 1455 O O . ALA A 1 191 ? 20.914 -44.881 -10.889 1.00 47.88 191 ALA A O 1
ATOM 1456 N N . GLN A 1 192 ? 20.387 -46.791 -11.957 1.00 43.69 192 GLN A N 1
ATOM 1457 C CA . GLN A 1 192 ? 19.215 -47.141 -11.159 1.00 43.69 192 GLN A CA 1
ATOM 1458 C C . GLN A 1 192 ? 19.647 -47.510 -9.727 1.00 43.69 192 GLN A C 1
ATOM 1460 O O . GLN A 1 192 ? 20.569 -48.317 -9.575 1.00 43.69 192 GLN A O 1
ATOM 1465 N N . PRO A 1 193 ? 18.996 -47.000 -8.666 1.00 54.28 193 PRO A N 1
ATOM 1466 C CA . PRO A 1 193 ? 19.244 -47.494 -7.322 1.00 54.28 193 PRO A CA 1
ATOM 1467 C C . PRO A 1 193 ? 18.603 -48.875 -7.149 1.00 54.28 193 PRO A C 1
ATOM 1469 O O . PRO A 1 193 ? 17.383 -49.040 -7.185 1.00 54.28 193 PRO A O 1
ATOM 1472 N N . ALA A 1 194 ? 19.471 -49.870 -6.975 1.00 45.00 194 ALA A N 1
ATOM 1473 C CA . ALA A 1 194 ? 19.128 -51.219 -6.564 1.00 45.00 194 ALA A CA 1
ATOM 1474 C C . ALA A 1 194 ? 18.532 -51.219 -5.148 1.00 45.00 194 ALA A C 1
ATOM 1476 O O . ALA A 1 194 ? 18.990 -50.499 -4.260 1.00 45.00 194 ALA A O 1
ATOM 1477 N N . GLY A 1 195 ? 17.506 -52.049 -4.967 1.00 46.38 195 GLY A N 1
ATOM 1478 C CA . GLY A 1 195 ? 16.807 -52.242 -3.707 1.00 46.38 195 GLY A CA 1
ATOM 1479 C C . GLY A 1 195 ? 17.704 -52.763 -2.586 1.00 46.38 195 GLY A C 1
ATOM 1480 O O . GLY A 1 195 ? 18.550 -53.634 -2.784 1.00 46.38 195 GLY A O 1
ATOM 1481 N N . LEU A 1 196 ? 17.449 -52.242 -1.390 1.00 44.69 196 LEU A N 1
ATOM 1482 C CA . LEU A 1 196 ? 17.866 -52.820 -0.122 1.00 44.69 196 LEU A CA 1
ATOM 1483 C C . LEU A 1 196 ? 16.594 -53.205 0.635 1.00 44.69 196 LEU A C 1
ATOM 1485 O O . LEU A 1 196 ? 15.947 -52.376 1.268 1.00 44.69 196 LEU A O 1
ATOM 1489 N N . GLU A 1 197 ? 16.225 -54.475 0.496 1.00 45.25 197 GLU A N 1
ATOM 1490 C CA . GLU A 1 197 ? 15.387 -55.199 1.449 1.00 45.25 197 GLU A CA 1
ATOM 1491 C C . GLU A 1 197 ? 16.271 -55.874 2.510 1.00 45.25 197 GLU A C 1
ATOM 1493 O O . GLU A 1 197 ? 17.461 -56.100 2.276 1.00 45.25 197 GLU A O 1
ATOM 1498 N N . LEU A 1 198 ? 15.605 -56.288 3.599 1.00 41.34 198 LEU A N 1
ATOM 1499 C CA . LEU A 1 198 ? 16.041 -57.065 4.774 1.00 41.34 198 LEU A CA 1
ATOM 1500 C C . LEU A 1 198 ? 16.478 -56.221 5.975 1.00 41.34 198 LEU A C 1
ATOM 1502 O O . LEU A 1 198 ? 17.325 -55.348 5.857 1.00 41.34 198 LEU A O 1
ATOM 1506 N N . GLU A 1 199 ? 16.088 -56.496 7.216 1.00 36.81 199 GLU A N 1
ATOM 1507 C CA . GLU A 1 199 ? 14.965 -57.174 7.890 1.00 36.81 199 GLU A CA 1
ATOM 1508 C C . GLU A 1 199 ? 15.223 -56.904 9.405 1.00 36.81 199 GLU A C 1
ATOM 1510 O O . GLU A 1 199 ? 16.363 -56.601 9.776 1.00 36.81 199 GLU A O 1
ATOM 1515 N N . PRO A 1 200 ? 14.231 -56.979 10.313 1.00 63.16 200 PRO A N 1
ATOM 1516 C CA . PRO A 1 200 ? 14.416 -56.668 11.736 1.00 63.16 200 PRO A CA 1
ATOM 1517 C C . PRO A 1 200 ? 14.887 -57.890 12.547 1.00 63.16 200 PRO A C 1
ATOM 1519 O O . PRO A 1 200 ? 14.718 -59.030 12.111 1.00 63.16 200 PRO A O 1
ATOM 1522 N N . PRO A 1 201 ? 15.373 -57.688 13.790 1.00 57.62 201 PRO A N 1
ATOM 1523 C CA . PRO A 1 201 ? 14.770 -58.481 14.869 1.00 57.62 201 PRO A CA 1
ATOM 1524 C C . PRO A 1 201 ? 14.656 -57.787 16.248 1.00 57.62 201 PRO A C 1
ATOM 1526 O O . PRO A 1 201 ? 15.649 -57.372 16.833 1.00 57.62 201 PRO A O 1
ATOM 1529 N N . PHE A 1 202 ? 13.431 -57.865 16.796 1.00 40.97 202 PHE A N 1
ATOM 1530 C CA . PHE A 1 202 ? 13.067 -58.335 18.156 1.00 40.97 202 PHE A CA 1
ATOM 1531 C C . PHE A 1 202 ? 13.432 -57.509 19.427 1.00 40.97 202 PHE A C 1
ATOM 1533 O O . PHE A 1 202 ? 14.226 -56.579 19.373 1.00 40.97 202 PHE A O 1
ATOM 1540 N N . PRO A 1 203 ? 12.748 -57.763 20.576 1.00 52.69 203 PRO A N 1
ATOM 1541 C CA . PRO A 1 203 ? 12.182 -56.713 21.421 1.00 52.69 203 PRO A CA 1
ATOM 1542 C C . PRO A 1 203 ? 12.602 -56.813 22.905 1.00 52.69 203 PRO A C 1
ATOM 1544 O O . PRO A 1 203 ? 13.132 -57.816 23.368 1.00 52.69 203 PRO A O 1
ATOM 1547 N N . GLY A 1 204 ? 12.225 -55.793 23.678 1.00 40.09 204 GLY A N 1
ATOM 1548 C CA . GLY A 1 204 ? 11.866 -55.928 25.092 1.00 40.09 204 GLY A CA 1
ATOM 1549 C C . GLY A 1 204 ? 13.004 -56.041 26.110 1.00 40.09 204 GLY A C 1
ATOM 1550 O O . GLY A 1 204 ? 13.581 -57.103 26.299 1.00 40.09 204 GLY A O 1
ATOM 1551 N N . ALA A 1 205 ? 13.178 -54.988 26.909 1.00 39.00 205 ALA A N 1
ATOM 1552 C CA . ALA A 1 205 ? 13.461 -55.124 28.335 1.00 39.00 205 ALA A CA 1
ATOM 1553 C C . ALA A 1 205 ? 13.062 -53.834 29.059 1.00 39.00 205 ALA A C 1
ATOM 1555 O O . ALA A 1 205 ? 13.586 -52.758 28.784 1.00 39.00 205 ALA A O 1
ATOM 1556 N N . ALA A 1 206 ? 12.110 -53.969 29.978 1.00 46.94 206 ALA A N 1
ATOM 1557 C CA . ALA A 1 206 ? 11.877 -53.016 31.045 1.00 46.94 206 ALA A CA 1
ATOM 1558 C C . ALA A 1 206 ? 13.105 -52.965 31.969 1.00 46.94 206 ALA A C 1
ATOM 1560 O O . ALA A 1 206 ? 13.736 -53.995 32.213 1.00 46.94 206 ALA A O 1
ATOM 1561 N N . GLY A 1 207 ? 13.401 -51.790 32.512 1.00 38.97 207 GLY A N 1
ATOM 1562 C CA . GLY A 1 207 ? 14.431 -51.625 33.527 1.00 38.97 207 GLY A CA 1
ATOM 1563 C C . GLY A 1 207 ? 14.550 -50.173 33.953 1.00 38.97 207 GLY A C 1
ATOM 1564 O O . GLY A 1 207 ? 15.148 -49.371 33.244 1.00 38.97 207 GLY A O 1
ATOM 1565 N N . ASP A 1 208 ? 13.966 -49.868 35.110 1.00 45.06 208 ASP A N 1
ATOM 1566 C CA . ASP A 1 208 ? 14.316 -48.726 35.950 1.00 45.06 208 ASP A CA 1
ATOM 1567 C C . ASP A 1 208 ? 15.841 -48.583 36.079 1.00 45.06 208 ASP A C 1
ATOM 1569 O O . ASP A 1 208 ? 16.536 -49.597 36.163 1.00 45.06 208 ASP A O 1
ATOM 1573 N N . LEU A 1 209 ? 16.346 -47.348 36.183 1.00 42.94 209 LEU A N 1
ATOM 1574 C CA . LEU A 1 209 ? 17.248 -46.940 37.267 1.00 42.94 209 LEU A CA 1
ATOM 1575 C C . LEU A 1 209 ? 17.613 -45.451 37.182 1.00 42.94 209 LEU A C 1
ATOM 1577 O O . LEU A 1 209 ? 18.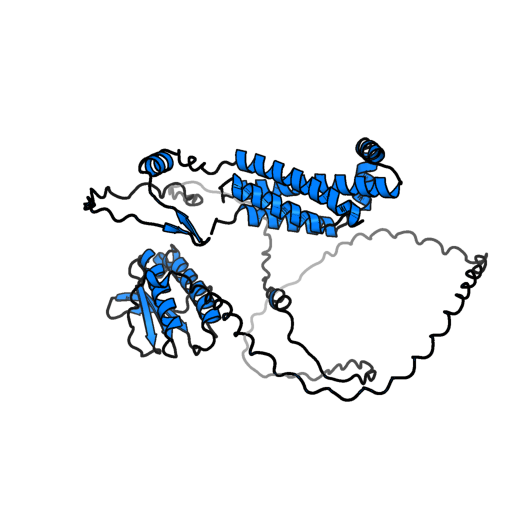169 -44.949 36.208 1.00 42.94 209 LEU A O 1
ATOM 1581 N N . ASP A 1 210 ? 17.291 -44.797 38.289 1.00 41.38 210 ASP A N 1
ATOM 1582 C CA . ASP A 1 210 ? 17.753 -43.509 38.776 1.00 41.38 210 ASP A CA 1
ATOM 1583 C C . ASP A 1 210 ? 19.290 -43.401 38.880 1.00 41.38 210 ASP A C 1
ATOM 1585 O O . ASP A 1 210 ? 19.979 -44.379 39.165 1.00 41.38 210 ASP A O 1
ATOM 1589 N N . SER A 1 211 ? 19.764 -42.150 38.849 1.00 42.22 211 SER A N 1
ATOM 1590 C CA . SER A 1 211 ? 21.021 -41.653 39.444 1.00 42.22 211 SER A CA 1
ATOM 1591 C C . SER A 1 211 ? 22.373 -42.024 38.800 1.00 42.22 211 SER A C 1
ATOM 1593 O O . SER A 1 211 ? 22.905 -43.110 38.997 1.00 42.22 211 SER A O 1
ATOM 1595 N N . ALA A 1 212 ? 23.037 -41.014 38.215 1.00 37.50 212 ALA A N 1
ATOM 1596 C CA . ALA A 1 212 ? 24.228 -40.350 38.787 1.00 37.50 212 ALA A CA 1
ATOM 1597 C C . ALA A 1 212 ? 25.304 -39.935 37.756 1.00 37.50 212 ALA A C 1
ATOM 1599 O O . ALA A 1 212 ? 25.811 -40.745 36.989 1.00 37.50 212 ALA A O 1
ATOM 1600 N N . ALA A 1 213 ? 25.739 -38.683 37.940 1.00 42.50 213 ALA A N 1
ATOM 1601 C CA . ALA A 1 213 ? 27.030 -38.066 37.615 1.00 42.50 213 ALA A CA 1
ATOM 1602 C C . ALA A 1 213 ? 27.291 -37.524 36.185 1.00 42.50 213 ALA A C 1
ATOM 1604 O O . ALA A 1 213 ? 27.065 -38.216 35.194 1.00 42.50 213 ALA A O 1
ATOM 1605 N N . PRO A 1 214 ? 27.819 -36.281 36.084 1.00 48.72 214 PRO A N 1
ATOM 1606 C CA . PRO A 1 214 ? 28.160 -35.633 34.824 1.00 48.72 214 PRO A CA 1
ATOM 1607 C C . PRO A 1 214 ? 29.563 -36.049 34.364 1.00 48.72 214 PRO A C 1
ATOM 1609 O O . PRO A 1 214 ? 30.511 -36.045 35.149 1.00 48.72 214 PRO A O 1
ATOM 1612 N N . TYR A 1 215 ? 29.693 -36.388 33.083 1.00 43.28 215 TYR A N 1
ATOM 1613 C CA . TYR A 1 215 ? 30.975 -36.659 32.439 1.00 43.28 215 TYR A CA 1
ATOM 1614 C C . TYR A 1 215 ? 31.260 -35.551 31.423 1.00 43.28 215 TYR A C 1
ATOM 1616 O O . TYR A 1 215 ? 30.528 -35.399 30.446 1.00 43.28 215 TYR A O 1
ATOM 1624 N N . GLU A 1 216 ? 32.305 -34.767 31.684 1.00 47.38 216 GLU A N 1
ATOM 1625 C CA . GLU A 1 216 ? 32.917 -33.851 30.722 1.00 47.38 216 GLU A CA 1
ATOM 1626 C C . GLU A 1 216 ? 33.765 -34.635 29.709 1.00 47.38 216 GLU A C 1
ATOM 1628 O O . GLU A 1 216 ? 34.610 -35.443 30.100 1.00 47.38 216 GLU A O 1
ATOM 1633 N N . PRO A 1 217 ? 33.630 -34.332 28.414 1.00 56.62 217 PRO A N 1
ATOM 1634 C CA . PRO A 1 217 ? 34.748 -34.356 27.482 1.00 56.62 217 PRO A CA 1
ATOM 1635 C C . PRO A 1 217 ? 35.009 -32.906 27.034 1.00 56.62 217 PRO A C 1
ATOM 1637 O O . PRO A 1 217 ? 34.111 -32.217 26.568 1.00 56.62 217 PRO A O 1
ATOM 1640 N N . GLY A 1 218 ? 36.190 -32.332 27.239 1.00 36.09 218 GLY A N 1
ATOM 1641 C CA . GLY A 1 218 ? 37.449 -32.856 26.722 1.00 36.09 218 GLY A CA 1
ATOM 1642 C C . GLY A 1 218 ? 37.691 -32.203 25.361 1.00 36.09 218 GLY A C 1
ATOM 1643 O O . GLY A 1 218 ? 37.099 -32.616 24.371 1.00 36.09 218 GLY A O 1
ATOM 1644 N N . GLY A 1 219 ? 38.493 -31.137 25.366 1.00 42.03 219 GLY A N 1
ATOM 1645 C CA . GLY A 1 219 ? 38.640 -30.170 24.283 1.00 42.03 219 GLY A CA 1
ATOM 1646 C C . GLY A 1 219 ? 39.085 -30.728 22.932 1.00 42.03 219 GLY A C 1
ATOM 1647 O O . GLY A 1 219 ? 39.920 -31.625 22.846 1.00 42.03 219 GLY A O 1
ATOM 1648 N N . LEU A 1 220 ? 38.567 -30.091 21.885 1.00 39.56 220 LEU A N 1
ATOM 1649 C CA . LEU 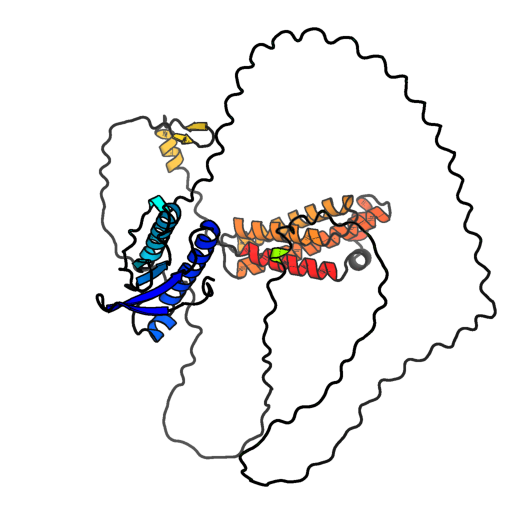A 1 220 ? 39.158 -30.023 20.554 1.00 39.56 220 LEU A CA 1
ATOM 1650 C C . LEU A 1 220 ? 38.939 -28.598 20.033 1.00 39.56 220 LEU A C 1
ATOM 1652 O O . LEU A 1 220 ? 37.946 -28.299 19.374 1.00 39.56 220 LEU A O 1
ATOM 1656 N N . GLU A 1 221 ? 39.860 -27.708 20.397 1.00 36.44 221 GLU A N 1
ATOM 1657 C CA . GLU A 1 221 ? 40.024 -26.408 19.751 1.00 36.44 221 GLU A CA 1
ATOM 1658 C C . GLU A 1 221 ? 40.582 -26.652 18.343 1.00 36.44 221 GLU A C 1
ATOM 1660 O O . GLU A 1 221 ? 41.694 -27.152 18.177 1.00 36.44 221 GLU A O 1
ATOM 1665 N N . PHE A 1 222 ? 39.787 -26.340 17.323 1.00 42.69 222 PHE A N 1
ATOM 1666 C CA . PHE A 1 222 ? 40.258 -26.188 15.951 1.00 42.69 222 PHE A CA 1
ATOM 1667 C C . PHE A 1 222 ? 40.358 -24.688 15.662 1.00 42.69 222 PHE A C 1
ATOM 1669 O O . PHE A 1 222 ? 39.352 -24.039 15.389 1.00 42.69 222 PHE A O 1
ATOM 1676 N N . GLU A 1 223 ? 41.573 -24.142 15.730 1.00 42.00 223 GLU A N 1
ATOM 1677 C CA . GLU A 1 223 ? 41.921 -22.852 15.127 1.00 42.00 223 GLU A CA 1
ATOM 1678 C C . GLU A 1 223 ? 42.222 -23.058 13.631 1.00 42.00 223 GLU A C 1
ATOM 1680 O O . GLU A 1 223 ? 43.190 -23.747 13.293 1.00 42.00 223 GLU A O 1
ATOM 1685 N N . PRO A 1 224 ? 41.464 -22.456 12.699 1.00 51.75 224 PRO A N 1
ATOM 1686 C CA . PRO A 1 224 ? 41.957 -22.238 11.350 1.00 51.75 224 PRO A CA 1
ATOM 1687 C C . PRO A 1 224 ? 42.752 -20.927 11.298 1.00 51.75 224 PRO A C 1
ATOM 1689 O O . PRO A 1 224 ? 42.209 -19.830 11.415 1.00 51.75 224 PRO A O 1
ATOM 1692 N N . ALA A 1 225 ? 44.061 -21.063 11.092 1.00 36.84 225 ALA A N 1
ATOM 1693 C CA . ALA A 1 225 ? 44.962 -19.967 10.773 1.00 36.84 225 ALA A CA 1
ATOM 1694 C C . ALA A 1 225 ? 44.601 -19.352 9.408 1.00 36.84 225 ALA A C 1
ATOM 1696 O O . ALA A 1 225 ? 44.790 -19.984 8.367 1.00 36.84 225 ALA A O 1
ATOM 1697 N N . PHE A 1 226 ? 44.125 -18.106 9.412 1.00 45.97 226 PHE A N 1
ATOM 1698 C CA . PHE A 1 226 ? 44.108 -17.249 8.227 1.00 45.97 226 PHE A CA 1
ATOM 1699 C C . PHE A 1 226 ? 45.335 -16.323 8.251 1.00 45.97 226 PHE A C 1
ATOM 1701 O O . PHE A 1 226 ? 45.671 -15.792 9.311 1.00 45.97 226 PHE A O 1
ATOM 1708 N N . PRO A 1 227 ? 46.028 -16.128 7.116 1.00 47.34 227 PRO A N 1
ATOM 1709 C CA . PRO A 1 227 ? 47.161 -15.217 7.040 1.00 47.34 227 PRO A CA 1
ATOM 1710 C C . PRO A 1 227 ? 46.689 -13.758 7.093 1.00 47.34 227 PRO A C 1
ATOM 1712 O O . PRO A 1 227 ? 45.916 -13.311 6.248 1.00 47.34 227 PRO A O 1
ATOM 1715 N N . SER A 1 228 ? 47.180 -13.022 8.087 1.00 39.38 228 SER A N 1
ATOM 1716 C CA . SER A 1 228 ? 47.009 -11.577 8.224 1.00 39.38 228 SER A CA 1
ATOM 1717 C C . SER A 1 228 ? 47.929 -10.840 7.244 1.00 39.38 228 SER A C 1
ATOM 1719 O O . SER A 1 228 ? 49.151 -10.888 7.393 1.00 39.38 228 SER A O 1
ATOM 1721 N N . GLU A 1 229 ? 47.359 -10.130 6.271 1.00 46.31 229 GLU A N 1
ATOM 1722 C CA . GLU A 1 229 ? 48.058 -9.049 5.565 1.00 46.31 229 GLU A CA 1
ATOM 1723 C C . GLU A 1 229 ? 47.884 -7.726 6.337 1.00 46.31 229 GLU A C 1
ATOM 1725 O O . GLU A 1 229 ? 46.806 -7.477 6.886 1.00 46.31 229 GLU A O 1
ATOM 1730 N N . PRO A 1 230 ? 48.920 -6.870 6.414 1.00 49.91 230 PRO A N 1
ATOM 1731 C CA . PRO A 1 230 ? 48.830 -5.584 7.085 1.00 49.91 230 PRO A CA 1
ATOM 1732 C C . PRO A 1 230 ? 48.242 -4.554 6.118 1.00 49.91 230 PRO A C 1
ATOM 1734 O O . PRO A 1 230 ? 48.823 -4.291 5.066 1.00 49.91 230 PRO A O 1
ATOM 1737 N N . ASN A 1 231 ? 47.112 -3.948 6.479 1.00 40.25 231 ASN A N 1
ATOM 1738 C CA . ASN A 1 231 ? 46.630 -2.751 5.801 1.00 40.25 231 ASN A CA 1
ATOM 1739 C C . ASN A 1 231 ? 46.549 -1.615 6.823 1.00 40.25 231 ASN A C 1
ATOM 1741 O O . ASN A 1 231 ? 45.585 -1.490 7.576 1.00 40.25 231 ASN A O 1
ATOM 1745 N N . ASP A 1 232 ? 47.624 -0.832 6.862 1.00 42.25 232 ASP A N 1
ATOM 1746 C CA . ASP A 1 232 ? 47.664 0.500 7.448 1.00 42.25 232 ASP A CA 1
ATOM 1747 C C . ASP A 1 232 ? 46.852 1.432 6.539 1.00 42.25 232 ASP A C 1
ATOM 1749 O O . ASP A 1 232 ? 47.369 1.896 5.525 1.00 42.25 232 ASP A O 1
ATOM 1753 N N . LEU A 1 233 ? 45.586 1.693 6.869 1.00 42.75 233 LEU A N 1
ATOM 1754 C CA . LEU A 1 233 ? 44.826 2.796 6.281 1.00 42.75 233 LEU A CA 1
ATOM 1755 C C . LEU A 1 233 ? 43.915 3.427 7.339 1.00 42.75 233 LEU A C 1
ATOM 1757 O O . LEU A 1 233 ? 42.972 2.821 7.841 1.00 42.75 233 LEU A O 1
ATOM 1761 N N . ASP A 1 234 ? 44.304 4.654 7.665 1.00 39.78 234 ASP A N 1
ATOM 1762 C CA . ASP A 1 234 ? 43.693 5.683 8.495 1.00 39.78 234 ASP A CA 1
ATOM 1763 C C . ASP A 1 234 ? 42.188 5.550 8.785 1.00 39.78 234 ASP A C 1
ATOM 1765 O O . ASP A 1 234 ? 41.324 5.610 7.907 1.00 39.78 234 ASP A O 1
ATOM 1769 N N . ALA A 1 235 ? 41.903 5.472 10.084 1.00 47.12 235 ALA A N 1
ATOM 1770 C CA . ALA A 1 235 ? 40.623 5.803 10.676 1.00 47.12 235 ALA A CA 1
ATOM 1771 C C . ALA A 1 235 ? 40.368 7.312 10.548 1.00 47.12 235 ALA A C 1
ATOM 1773 O O . ALA A 1 235 ? 41.210 8.101 10.964 1.00 47.12 235 ALA A O 1
ATOM 1774 N N . ASP A 1 236 ? 39.225 7.682 9.964 1.00 42.09 236 ASP A N 1
ATOM 1775 C CA . ASP A 1 236 ? 38.325 8.759 10.414 1.00 42.09 236 ASP A CA 1
ATOM 1776 C C . ASP A 1 236 ? 37.339 9.120 9.286 1.00 42.09 236 ASP A C 1
ATOM 1778 O O . ASP A 1 236 ? 37.671 9.901 8.396 1.00 42.09 236 ASP A O 1
ATOM 1782 N N . ALA A 1 237 ? 36.126 8.543 9.327 1.00 46.56 237 ALA A N 1
ATOM 1783 C CA . ALA A 1 237 ? 34.839 9.150 8.926 1.00 46.56 237 ALA A CA 1
ATOM 1784 C C . ALA A 1 237 ? 33.758 8.075 8.676 1.00 46.56 237 ALA A C 1
ATOM 1786 O O . ALA A 1 237 ? 33.298 7.885 7.550 1.00 46.56 237 ALA A O 1
ATOM 1787 N N . GLU A 1 238 ? 33.295 7.395 9.728 1.00 37.97 238 GLU A N 1
ATOM 1788 C CA . GLU A 1 238 ? 32.015 6.678 9.659 1.00 37.97 238 GLU A CA 1
ATOM 1789 C C . GLU A 1 238 ? 30.871 7.685 9.850 1.00 37.97 238 GLU A C 1
ATOM 1791 O O . GLU A 1 238 ? 30.599 8.167 10.952 1.00 37.97 238 GLU A O 1
ATOM 1796 N N . GLY A 1 239 ? 30.226 8.059 8.744 1.00 48.97 239 GLY A N 1
ATOM 1797 C CA . GLY A 1 239 ? 28.919 8.711 8.779 1.00 48.97 239 GLY A CA 1
ATOM 1798 C C . GLY A 1 239 ? 27.833 7.719 9.220 1.00 48.97 239 GLY A C 1
ATOM 1799 O O . GLY A 1 239 ? 27.988 6.517 9.008 1.00 48.97 239 GLY A O 1
ATOM 1800 N N . PRO A 1 240 ? 26.726 8.186 9.828 1.00 47.47 240 PRO A N 1
ATOM 1801 C CA . PRO A 1 240 ? 25.646 7.296 10.240 1.00 47.47 240 PRO A CA 1
ATOM 1802 C C . PRO A 1 240 ? 25.023 6.590 9.019 1.00 47.47 240 PRO A C 1
ATOM 1804 O O . PRO A 1 240 ? 24.869 7.227 7.970 1.00 47.47 240 PRO A O 1
ATOM 1807 N N . PRO A 1 241 ? 24.641 5.304 9.142 1.00 42.38 241 PRO A N 1
ATOM 1808 C CA . PRO A 1 241 ? 24.043 4.547 8.048 1.00 42.38 241 PRO A CA 1
ATOM 1809 C C . PRO A 1 241 ? 22.732 5.192 7.591 1.00 42.38 241 PRO A C 1
ATOM 1811 O O . PRO A 1 241 ? 21.975 5.757 8.387 1.00 42.38 241 PRO A O 1
ATOM 1814 N N . SER A 1 242 ? 22.471 5.126 6.287 1.00 41.59 242 SER A N 1
ATOM 1815 C CA . SER A 1 242 ? 21.290 5.737 5.680 1.00 41.59 242 SER A CA 1
ATOM 1816 C C . SER A 1 242 ? 19.997 5.040 6.135 1.00 41.59 242 SER A C 1
ATOM 1818 O O . SER A 1 242 ? 19.957 3.820 6.288 1.00 41.59 242 SER A O 1
ATOM 1820 N N . GLU A 1 243 ? 18.912 5.806 6.305 1.00 38.19 243 GLU A N 1
ATOM 1821 C CA . GLU A 1 243 ? 17.582 5.340 6.760 1.00 38.19 243 GLU A CA 1
ATOM 1822 C C . GLU A 1 243 ? 16.963 4.207 5.907 1.00 38.19 243 GLU A C 1
ATOM 1824 O O . GLU A 1 243 ? 15.945 3.631 6.289 1.00 38.19 243 GLU A O 1
ATOM 1829 N N . LEU A 1 244 ? 17.558 3.874 4.756 1.00 34.28 244 LEU A N 1
ATOM 1830 C CA . LEU A 1 244 ? 17.083 2.822 3.859 1.00 34.28 244 LEU A CA 1
ATOM 1831 C C . LEU A 1 244 ? 17.600 1.422 4.236 1.00 34.28 244 LEU A C 1
ATOM 1833 O O . LEU A 1 244 ? 16.905 0.443 3.977 1.00 34.28 244 LEU A O 1
ATOM 1837 N N . GLU A 1 245 ? 18.770 1.317 4.875 1.00 40.19 245 GLU A N 1
ATOM 1838 C CA . GLU A 1 245 ? 19.340 0.031 5.320 1.00 40.19 245 GLU A CA 1
ATOM 1839 C C . GLU A 1 245 ? 18.668 -0.485 6.598 1.00 40.19 245 GLU A C 1
ATOM 1841 O O . GLU A 1 245 ? 18.426 -1.682 6.730 1.00 40.19 245 GLU A O 1
ATOM 1846 N N . GLN A 1 246 ? 18.211 0.409 7.481 1.00 48.75 246 GLN A N 1
ATOM 1847 C CA . GLN A 1 246 ? 17.462 0.020 8.687 1.00 48.75 246 GLN A CA 1
ATOM 1848 C C . GLN A 1 246 ? 16.047 -0.514 8.395 1.00 48.75 246 GLN A C 1
ATOM 1850 O O . GLN A 1 246 ? 15.384 -1.022 9.298 1.00 48.75 246 GLN A O 1
ATOM 1855 N N . LEU A 1 247 ? 15.565 -0.414 7.149 1.00 37.81 247 LEU A N 1
ATOM 1856 C CA . LEU A 1 247 ? 14.238 -0.895 6.756 1.00 37.81 247 LEU A CA 1
ATOM 1857 C C . LEU A 1 247 ? 14.243 -2.313 6.154 1.00 37.81 247 LEU A C 1
ATOM 1859 O O . LEU A 1 247 ? 13.165 -2.854 5.905 1.00 37.81 247 LEU A O 1
ATOM 1863 N N . VAL A 1 248 ? 15.418 -2.902 5.898 1.00 39.59 248 VAL A N 1
ATOM 1864 C CA . VAL A 1 248 ? 15.564 -4.173 5.157 1.00 39.59 248 VAL A CA 1
ATOM 1865 C C . VAL A 1 248 ? 15.916 -5.362 6.065 1.00 39.59 248 VAL A C 1
ATOM 1867 O O . VAL A 1 248 ? 15.657 -6.500 5.693 1.00 39.59 248 VAL A O 1
ATOM 1870 N N . GLU A 1 249 ? 16.389 -5.135 7.292 1.00 39.34 249 GLU A N 1
ATOM 1871 C CA . GLU A 1 249 ? 16.982 -6.190 8.136 1.00 39.34 249 GLU A CA 1
ATOM 1872 C C . GLU A 1 249 ? 16.061 -6.752 9.244 1.00 39.34 249 GLU A C 1
ATOM 1874 O O . GLU A 1 249 ? 16.512 -7.223 10.284 1.00 39.34 249 GLU A O 1
ATOM 1879 N N . GLY A 1 250 ? 14.741 -6.712 9.045 1.00 39.91 250 GLY A N 1
ATOM 1880 C CA . GLY A 1 250 ? 13.762 -7.190 10.027 1.00 39.91 250 GLY A CA 1
ATOM 1881 C C . GLY A 1 250 ? 12.779 -8.200 9.450 1.00 39.91 250 GLY A C 1
ATOM 1882 O O . GLY A 1 250 ? 11.609 -7.863 9.268 1.00 39.91 250 GLY A O 1
ATOM 1883 N N . GLY A 1 251 ? 13.223 -9.425 9.161 1.00 33.53 251 GLY A N 1
ATOM 1884 C CA . GLY A 1 251 ? 12.306 -10.465 8.698 1.00 33.53 251 GLY A CA 1
ATOM 1885 C C . GLY A 1 251 ? 12.924 -11.832 8.434 1.00 33.53 251 GLY A C 1
ATOM 1886 O O . GLY A 1 251 ? 12.932 -12.263 7.290 1.00 33.53 251 GLY A O 1
ATOM 1887 N N . GLU A 1 252 ? 13.341 -12.547 9.481 1.00 38.88 252 GLU A N 1
ATOM 1888 C CA . GLU A 1 252 ? 13.473 -14.009 9.431 1.00 38.88 252 GLU A CA 1
ATOM 1889 C C . GLU A 1 252 ? 12.780 -14.632 10.650 1.00 38.88 252 GLU A C 1
ATOM 1891 O O . GLU A 1 252 ? 13.090 -14.312 11.798 1.00 38.88 252 GLU A O 1
ATOM 1896 N N . GLY A 1 253 ? 11.786 -15.484 10.386 1.00 35.12 253 GLY A N 1
ATOM 1897 C CA . GLY A 1 253 ? 10.989 -16.162 11.405 1.00 35.12 253 GLY A CA 1
ATOM 1898 C C . GLY A 1 253 ? 9.799 -16.942 10.834 1.00 35.12 253 GLY A C 1
ATOM 1899 O O . GLY A 1 253 ? 8.657 -16.602 11.115 1.00 35.12 253 GLY A O 1
ATOM 1900 N N . GLU A 1 254 ? 10.063 -17.992 10.056 1.00 32.59 254 GLU A N 1
ATOM 1901 C CA . GLU A 1 254 ? 9.140 -19.110 9.761 1.00 32.59 254 GLU A CA 1
ATOM 1902 C C . GLU A 1 254 ? 9.951 -20.385 10.067 1.00 32.59 254 GLU A C 1
ATOM 1904 O O . GLU A 1 254 ? 10.967 -20.622 9.425 1.00 32.59 254 GLU A O 1
ATOM 1909 N N . ILE A 1 255 ? 9.808 -21.058 11.215 1.00 32.12 255 ILE A N 1
ATOM 1910 C CA . ILE A 1 255 ? 8.762 -22.006 11.656 1.00 32.12 255 ILE A CA 1
ATOM 1911 C C . ILE A 1 255 ? 8.456 -23.097 10.615 1.00 32.12 255 ILE A C 1
ATOM 1913 O O . ILE A 1 255 ? 7.585 -22.952 9.763 1.00 32.12 255 ILE A O 1
ATOM 1917 N N . GLU A 1 256 ? 9.157 -24.225 10.764 1.00 31.78 256 GLU A N 1
ATOM 1918 C CA . GLU A 1 256 ? 8.795 -25.541 10.233 1.00 31.78 256 GLU A CA 1
ATOM 1919 C C . GLU A 1 256 ? 7.418 -25.989 10.744 1.00 31.78 256 GLU A C 1
ATOM 1921 O O . GLU A 1 256 ? 7.177 -25.972 11.948 1.00 31.78 256 GLU A O 1
ATOM 1926 N N . PHE A 1 257 ? 6.557 -26.488 9.853 1.00 32.47 257 PHE A N 1
ATOM 1927 C CA . PHE A 1 257 ? 5.599 -27.557 10.164 1.00 32.47 257 PHE A CA 1
ATOM 1928 C C . PHE A 1 257 ? 5.117 -28.202 8.851 1.00 32.47 257 PHE A C 1
ATOM 1930 O O . PHE A 1 257 ? 4.214 -27.697 8.188 1.00 32.47 257 PHE A O 1
ATOM 1937 N N . ILE A 1 258 ? 5.714 -29.334 8.465 1.00 31.91 258 ILE A N 1
ATOM 1938 C CA . ILE A 1 258 ? 5.137 -30.254 7.471 1.00 31.91 258 ILE A CA 1
ATOM 1939 C C . ILE A 1 258 ? 4.818 -31.552 8.210 1.00 31.91 258 ILE A C 1
ATOM 1941 O O . ILE A 1 258 ? 5.699 -32.352 8.518 1.00 31.91 258 ILE A O 1
ATOM 1945 N N . GLY A 1 259 ? 3.537 -31.713 8.542 1.00 31.00 259 GLY A N 1
ATOM 1946 C CA . GLY A 1 259 ? 2.971 -32.956 9.049 1.00 31.00 259 GLY A CA 1
ATOM 1947 C C . GLY A 1 259 ? 2.917 -34.009 7.945 1.00 31.00 259 GLY A C 1
ATOM 1948 O O . GLY A 1 259 ? 2.549 -33.717 6.807 1.00 31.00 259 GLY A O 1
ATOM 1949 N N . ALA A 1 260 ? 3.314 -35.224 8.307 1.00 31.27 260 ALA A N 1
ATOM 1950 C CA . ALA A 1 260 ? 3.343 -36.393 7.449 1.00 31.27 260 ALA A CA 1
ATOM 1951 C C . ALA A 1 260 ? 1.938 -36.839 7.012 1.00 31.27 260 ALA A C 1
ATOM 1953 O O . ALA A 1 260 ? 0.978 -36.807 7.782 1.00 31.27 260 ALA A O 1
ATOM 1954 N N . SER A 1 261 ? 1.869 -37.292 5.764 1.00 34.28 261 SER A N 1
ATOM 1955 C CA . SER A 1 261 ? 0.747 -37.997 5.153 1.00 34.28 261 SER A CA 1
ATOM 1956 C C . SER A 1 261 ? 0.576 -39.397 5.755 1.00 34.28 261 SER A C 1
ATOM 1958 O O . SER A 1 261 ? 1.528 -40.175 5.760 1.00 34.28 261 SER A O 1
ATOM 1960 N N . GLU A 1 262 ? -0.641 -39.755 6.166 1.00 33.81 262 GLU A N 1
ATOM 1961 C CA . GLU A 1 262 ? -1.067 -41.149 6.352 1.00 33.81 262 GLU A CA 1
ATOM 1962 C C . GLU A 1 262 ? -2.141 -41.490 5.307 1.00 33.81 262 GLU A C 1
ATOM 1964 O O . GLU A 1 262 ? -3.213 -40.884 5.267 1.00 33.81 262 GLU A O 1
ATOM 1969 N N . GLU A 1 263 ? -1.831 -42.460 4.443 1.00 35.16 263 GLU A N 1
ATOM 1970 C CA . GLU A 1 263 ? -2.788 -43.170 3.586 1.00 35.16 263 GLU A CA 1
ATOM 1971 C C . GLU A 1 263 ? -3.257 -44.481 4.266 1.00 35.16 263 GLU A C 1
ATOM 1973 O O . GLU A 1 263 ? -2.621 -44.955 5.210 1.00 35.16 263 GLU A O 1
ATOM 1978 N N . PRO A 1 264 ? -4.383 -45.075 3.821 1.00 46.25 264 PRO A N 1
ATOM 1979 C CA . PRO A 1 264 ? -5.235 -45.921 4.652 1.00 46.25 264 PRO A CA 1
ATOM 1980 C C . PRO A 1 264 ? -4.970 -47.429 4.514 1.00 46.25 264 PRO A C 1
ATOM 1982 O O . PRO A 1 264 ? -4.510 -47.917 3.483 1.00 46.25 264 PRO A O 1
ATOM 1985 N N . ALA A 1 265 ? -5.412 -48.195 5.518 1.00 32.69 265 ALA A N 1
ATOM 1986 C CA . ALA A 1 265 ? -5.586 -49.649 5.437 1.00 32.69 265 ALA A CA 1
ATOM 1987 C C . ALA A 1 265 ? -7.061 -50.061 5.680 1.00 32.69 265 ALA A C 1
ATOM 1989 O O . ALA A 1 265 ? -7.812 -49.311 6.310 1.00 32.69 265 ALA A O 1
ATOM 1990 N N . PRO A 1 266 ? -7.520 -51.223 5.162 1.00 49.00 266 PRO A N 1
ATOM 1991 C CA . PRO A 1 266 ? -8.921 -51.428 4.800 1.00 49.00 266 PRO A CA 1
ATOM 1992 C C . PRO A 1 266 ? -9.761 -52.280 5.774 1.00 49.00 266 PRO A C 1
ATOM 1994 O O . PRO A 1 266 ? -9.285 -53.203 6.425 1.00 49.00 266 PRO A O 1
ATOM 1997 N N . ALA A 1 267 ? -11.059 -51.958 5.768 1.00 40.12 267 ALA A N 1
ATOM 1998 C CA . ALA A 1 267 ? -12.277 -52.765 5.944 1.00 40.12 267 ALA A CA 1
ATOM 1999 C C . ALA A 1 267 ? -12.260 -54.116 6.704 1.00 40.12 267 ALA A C 1
ATOM 2001 O O . ALA A 1 267 ? -11.758 -55.120 6.204 1.00 40.12 267 ALA A O 1
ATOM 2002 N N . ALA A 1 268 ? -13.084 -54.198 7.765 1.00 34.53 268 ALA A N 1
ATOM 2003 C CA . ALA A 1 268 ? -13.843 -55.408 8.118 1.00 34.53 268 ALA A CA 1
ATOM 2004 C C . ALA A 1 268 ? -15.149 -55.117 8.911 1.00 34.53 268 ALA A C 1
ATOM 2006 O O . ALA A 1 268 ? -15.128 -54.668 10.049 1.00 34.53 268 ALA A O 1
ATOM 2007 N N . ALA A 1 269 ? -16.278 -55.407 8.252 1.00 42.22 269 ALA A N 1
ATOM 2008 C CA . ALA A 1 269 ? -17.562 -55.972 8.709 1.00 42.22 269 ALA A CA 1
ATOM 2009 C C . ALA A 1 269 ? -18.198 -55.634 10.093 1.00 42.22 269 ALA A C 1
ATOM 2011 O O . ALA A 1 269 ? -17.860 -56.224 11.111 1.00 42.22 269 ALA A O 1
ATOM 2012 N N . GLY A 1 270 ? -19.337 -54.917 10.052 1.00 37.38 270 GLY A N 1
ATOM 2013 C CA . GLY A 1 270 ? -20.667 -55.539 10.229 1.00 37.38 270 GLY A CA 1
ATOM 2014 C C . GLY A 1 270 ? -21.414 -55.432 11.578 1.00 37.38 270 GLY A C 1
ATOM 2015 O O . GLY A 1 270 ? -21.259 -56.309 12.419 1.00 37.38 270 GLY A O 1
ATOM 2016 N N . ARG A 1 271 ? -22.389 -54.503 11.696 1.00 33.88 271 ARG A N 1
ATOM 2017 C CA . ARG A 1 271 ? -23.790 -54.756 12.158 1.00 33.88 271 ARG A CA 1
ATOM 2018 C C . ARG A 1 271 ? -24.686 -53.486 12.134 1.00 33.88 271 ARG A C 1
ATOM 2020 O O . ARG A 1 271 ? -24.158 -52.410 12.387 1.00 33.88 271 ARG A O 1
ATOM 2027 N N . PRO A 1 272 ? -26.016 -53.591 11.882 1.00 47.25 272 PRO A N 1
ATOM 2028 C CA . PRO A 1 272 ? -26.967 -52.462 11.784 1.00 47.25 272 PRO A CA 1
ATOM 2029 C C . PRO A 1 272 ? -28.011 -52.452 12.946 1.00 47.25 272 PRO A C 1
ATOM 2031 O O . PRO A 1 272 ? -27.923 -53.304 13.830 1.00 47.25 272 PRO A O 1
ATOM 2034 N N . PRO A 1 273 ? -29.087 -51.630 12.916 1.00 51.03 273 PRO A N 1
ATOM 2035 C CA . PRO A 1 273 ? -29.122 -50.181 13.145 1.00 51.03 273 PRO A CA 1
ATOM 2036 C C . PRO A 1 273 ? -30.065 -49.793 14.320 1.00 51.03 273 PRO A C 1
ATOM 2038 O O . PRO A 1 273 ? -31.032 -50.494 14.619 1.00 51.03 273 PRO A O 1
ATOM 2041 N N . GLY A 1 274 ? -29.837 -48.645 14.963 1.00 35.03 274 GLY A N 1
ATOM 2042 C CA . GLY A 1 274 ? -30.731 -48.089 15.992 1.00 35.03 274 GLY A CA 1
ATOM 2043 C C . GLY A 1 274 ? -30.423 -46.613 16.282 1.00 35.03 274 GLY A C 1
ATOM 2044 O O . GLY A 1 274 ? -29.291 -46.198 16.069 1.00 35.03 274 GLY A O 1
ATOM 2045 N N . PRO A 1 275 ? -31.415 -45.797 16.678 1.00 43.88 275 PRO A N 1
ATOM 2046 C CA . PRO A 1 275 ? -31.585 -44.449 16.145 1.00 43.88 275 PRO A CA 1
ATOM 2047 C C . PRO A 1 275 ? -31.028 -43.367 17.069 1.00 43.88 275 PRO A C 1
ATOM 2049 O O . PRO A 1 275 ? -31.568 -43.156 18.150 1.00 43.88 275 PRO A O 1
ATOM 2052 N N . GLN A 1 276 ? -30.027 -42.620 16.604 1.00 37.19 276 GLN A N 1
ATOM 2053 C CA . GLN A 1 276 ? -29.746 -41.264 17.078 1.00 37.19 276 GLN A CA 1
ATOM 2054 C C . GLN A 1 276 ? -29.317 -40.419 15.878 1.00 37.19 276 GLN A C 1
ATOM 2056 O O . GLN A 1 276 ? -28.261 -40.624 15.289 1.00 37.19 276 GLN A O 1
ATOM 2061 N N . ALA A 1 277 ? -30.210 -39.524 15.465 1.00 43.28 277 ALA A N 1
ATOM 2062 C CA . ALA A 1 277 ? -29.899 -38.453 14.539 1.00 43.28 277 ALA A CA 1
ATOM 2063 C C . ALA A 1 277 ? -29.277 -37.315 15.354 1.00 43.28 277 ALA A C 1
ATOM 2065 O O . ALA A 1 277 ? -29.987 -36.439 15.839 1.00 43.28 277 ALA A O 1
ATOM 2066 N N . GLU A 1 278 ? -27.960 -37.349 15.519 1.00 35.78 278 GLU A N 1
ATOM 2067 C CA . GLU A 1 278 ? -27.179 -36.150 15.804 1.00 35.78 278 GLU A CA 1
ATOM 2068 C C . GLU A 1 278 ? -26.617 -35.679 14.465 1.00 35.78 278 GLU A C 1
ATOM 2070 O O . GLU A 1 278 ? -25.661 -36.229 13.923 1.00 35.78 278 GLU A O 1
ATOM 2075 N N . GLY A 1 279 ? -27.324 -34.725 13.858 1.00 35.03 279 GLY A N 1
ATOM 2076 C CA . GLY A 1 279 ? -26.830 -34.009 12.694 1.00 35.03 279 GLY A CA 1
ATOM 2077 C C . GLY A 1 279 ? -25.669 -33.131 13.132 1.00 35.03 279 GLY A C 1
ATOM 2078 O O . GLY A 1 279 ? -25.886 -32.084 13.739 1.00 35.03 279 GLY A O 1
ATOM 2079 N N . GLU A 1 280 ? -24.450 -33.563 12.830 1.00 32.72 280 GLU A N 1
ATOM 2080 C CA . GLU A 1 280 ? -23.267 -32.722 12.920 1.00 32.72 280 GLU A CA 1
ATOM 2081 C C . GLU A 1 280 ? -23.412 -31.613 11.872 1.00 32.72 280 GLU A C 1
ATOM 2083 O O . GLU A 1 280 ? -23.358 -31.827 10.657 1.00 32.72 280 GLU A O 1
ATOM 2088 N N . ALA A 1 281 ? -23.747 -30.428 12.377 1.00 33.47 281 ALA A N 1
ATOM 2089 C CA . ALA A 1 281 ? -23.981 -29.233 11.599 1.00 33.47 281 ALA A CA 1
ATOM 2090 C C . ALA A 1 281 ? -22.713 -28.872 10.823 1.00 33.47 281 ALA A C 1
ATOM 2092 O O . ALA A 1 281 ? -21.683 -28.505 11.385 1.00 33.47 281 ALA A O 1
ATOM 2093 N N . THR A 1 282 ? -22.815 -28.937 9.501 1.00 33.38 282 THR A N 1
ATOM 2094 C CA . THR A 1 282 ? -21.865 -28.310 8.592 1.00 33.38 282 THR A CA 1
ATOM 2095 C C . THR A 1 282 ? -21.913 -26.806 8.859 1.00 33.38 282 THR A C 1
ATOM 2097 O O . THR A 1 282 ? -22.909 -26.156 8.548 1.00 33.38 282 THR A O 1
ATOM 2100 N N . TYR A 1 283 ? -20.872 -26.250 9.480 1.00 31.77 283 TYR A N 1
ATOM 2101 C CA . TYR A 1 283 ? -20.736 -24.804 9.638 1.00 31.77 283 TYR A CA 1
ATOM 2102 C C . TYR A 1 283 ? -20.463 -24.171 8.263 1.00 31.77 283 TYR A C 1
ATOM 2104 O O . TYR A 1 283 ? -19.433 -24.470 7.655 1.00 31.77 283 TYR A O 1
ATOM 2112 N N . PRO A 1 284 ? -21.342 -23.294 7.747 1.00 42.41 284 PRO A N 1
ATOM 2113 C CA . PRO A 1 284 ? -20.994 -22.444 6.618 1.00 42.41 284 PRO A CA 1
ATOM 2114 C C . PRO A 1 284 ? -19.989 -21.367 7.072 1.00 42.41 284 PRO A C 1
ATOM 2116 O O . PRO A 1 284 ? -20.049 -20.932 8.228 1.00 42.41 284 PRO A O 1
ATOM 2119 N N . PRO A 1 285 ? -19.089 -20.879 6.196 1.00 40.72 285 PRO A N 1
ATOM 2120 C CA . PRO A 1 285 ? -18.318 -19.676 6.485 1.00 40.72 285 PRO A CA 1
ATOM 2121 C C . PRO A 1 285 ? -19.283 -18.517 6.783 1.00 40.72 285 PRO A C 1
ATOM 2123 O O . PRO A 1 285 ? -20.147 -18.153 5.984 1.00 40.72 285 PRO A O 1
ATOM 2126 N N . PHE A 1 286 ? -19.161 -18.009 8.004 1.00 33.75 286 PHE A N 1
ATOM 2127 C CA . PHE A 1 286 ? -20.132 -17.189 8.715 1.00 33.75 286 PHE A CA 1
ATOM 2128 C C . PHE A 1 286 ? -20.013 -15.707 8.296 1.00 33.75 286 PHE A C 1
ATOM 2130 O O . PHE A 1 286 ? -19.319 -14.945 8.962 1.00 33.75 286 PHE A O 1
ATOM 2137 N N . PHE A 1 287 ? -20.685 -15.302 7.201 1.00 44.38 287 PHE A N 1
ATOM 2138 C CA . PHE A 1 287 ? -21.204 -13.925 7.044 1.00 44.38 287 PHE A CA 1
ATOM 2139 C C . PHE A 1 287 ? -20.348 -12.852 6.301 1.00 44.38 287 PHE A C 1
ATOM 2141 O O . PHE A 1 287 ? -19.438 -12.309 6.924 1.00 44.38 287 PHE A O 1
ATOM 2148 N N . PRO A 1 288 ? -20.646 -12.454 5.044 1.00 45.16 288 PRO A N 1
ATOM 2149 C CA . PRO A 1 288 ? -20.188 -11.235 4.355 1.00 45.16 288 PRO A CA 1
ATOM 2150 C C . PRO A 1 288 ? -20.847 -9.946 4.896 1.00 45.16 288 PRO A C 1
ATOM 2152 O O . PRO A 1 288 ? -21.958 -9.969 5.415 1.00 45.16 288 PRO A O 1
ATOM 2155 N N . GLU A 1 289 ? -20.187 -8.799 4.716 1.00 44.97 289 GLU A N 1
ATOM 2156 C CA . GLU A 1 289 ? -20.510 -7.480 5.303 1.00 44.97 289 GLU A CA 1
ATOM 2157 C C . GLU A 1 289 ? -21.785 -6.763 4.768 1.00 44.97 289 GLU A C 1
ATOM 2159 O O . GLU A 1 289 ? -21.951 -5.565 4.991 1.00 44.97 289 GLU A O 1
ATOM 2164 N N . GLU A 1 290 ? -22.714 -7.438 4.080 1.00 50.31 290 GLU A N 1
ATOM 2165 C CA . GLU A 1 290 ? -23.811 -6.771 3.342 1.00 50.31 290 GLU A CA 1
ATOM 2166 C C . GLU A 1 290 ? -25.081 -6.410 4.156 1.00 50.31 290 GLU A C 1
ATOM 2168 O O . GLU A 1 290 ? -26.006 -5.836 3.586 1.00 50.31 290 GLU A O 1
ATOM 2173 N N . GLU A 1 291 ? -25.147 -6.626 5.480 1.00 42.66 291 GLU A N 1
ATOM 2174 C CA . GLU A 1 291 ? -26.379 -6.358 6.268 1.00 42.66 291 GLU A CA 1
ATOM 2175 C C . GLU A 1 291 ? -26.311 -5.274 7.369 1.00 42.66 291 GLU A C 1
ATOM 2177 O O . GLU A 1 291 ? -27.293 -5.046 8.072 1.00 42.66 291 GLU A O 1
ATOM 2182 N N . PHE A 1 292 ? -25.233 -4.494 7.492 1.00 43.03 292 PHE A N 1
ATOM 2183 C CA . PHE A 1 292 ? -25.120 -3.460 8.548 1.00 43.03 292 PHE A CA 1
ATOM 2184 C C . PHE A 1 292 ? -25.720 -2.077 8.207 1.00 43.03 292 PHE A C 1
ATOM 2186 O O . PHE A 1 292 ? -25.276 -1.051 8.720 1.00 43.03 292 PHE A O 1
ATOM 2193 N N . GLY A 1 293 ? -26.750 -2.030 7.357 1.00 40.22 293 GLY A N 1
ATOM 2194 C CA . GLY A 1 293 ? -27.379 -0.783 6.894 1.00 40.22 293 GLY A CA 1
ATOM 2195 C C . GLY A 1 293 ? -28.815 -0.514 7.358 1.00 40.22 293 GLY A C 1
ATOM 2196 O O . GLY A 1 293 ? -29.386 0.492 6.945 1.00 40.22 293 GLY A O 1
ATOM 2197 N N . ARG A 1 294 ? -29.449 -1.375 8.164 1.00 43.75 294 ARG A N 1
ATOM 2198 C CA . ARG A 1 294 ? -30.852 -1.174 8.582 1.00 43.75 294 ARG A CA 1
ATOM 2199 C C . ARG A 1 294 ? -31.092 -1.508 10.050 1.00 43.75 294 ARG A C 1
ATOM 2201 O O . ARG A 1 294 ? -31.588 -2.581 10.357 1.00 43.75 294 ARG A O 1
ATOM 2208 N N . ALA A 1 295 ? -30.774 -0.564 10.932 1.00 39.25 295 ALA A N 1
ATOM 2209 C CA . ALA A 1 295 ? -31.515 -0.302 12.172 1.00 39.25 295 ALA A CA 1
ATOM 2210 C C . ALA A 1 295 ? -30.887 0.895 12.906 1.00 39.25 295 ALA A C 1
ATOM 2212 O O . ALA A 1 295 ? -30.073 0.730 13.811 1.00 39.25 295 ALA A O 1
ATOM 2213 N N . LEU A 1 296 ? -31.280 2.107 12.523 1.00 34.75 296 LEU A N 1
ATOM 2214 C CA . LEU A 1 296 ? -31.280 3.253 13.431 1.00 34.75 296 LEU A CA 1
ATOM 2215 C C . LEU A 1 296 ? -32.720 3.788 13.454 1.00 34.75 296 LEU A C 1
ATOM 2217 O O . LEU A 1 296 ? -33.306 3.923 12.379 1.00 34.75 296 LEU A O 1
ATOM 2221 N N . PRO A 1 297 ? -33.320 3.998 14.638 1.00 35.41 297 PRO A N 1
ATOM 2222 C CA . PRO A 1 297 ? -34.647 4.589 14.753 1.00 35.41 297 PRO A CA 1
ATOM 2223 C C . PRO A 1 297 ? -34.630 6.047 14.280 1.00 35.41 297 PRO A C 1
ATOM 2225 O O . PRO A 1 297 ? -33.642 6.753 14.498 1.00 35.41 297 PRO A O 1
ATOM 2228 N N . ASP A 1 298 ? -35.732 6.466 13.651 1.00 39.78 298 ASP A N 1
ATOM 2229 C CA . ASP A 1 298 ? -36.041 7.860 13.328 1.00 39.78 298 ASP A CA 1
ATOM 2230 C C . ASP A 1 298 ? -35.808 8.743 14.560 1.00 39.78 298 ASP A C 1
ATOM 2232 O O . ASP A 1 298 ? -36.414 8.537 15.614 1.00 39.78 298 ASP A O 1
ATOM 2236 N N . VAL A 1 299 ? -34.909 9.716 14.427 1.00 34.81 299 VAL A N 1
ATOM 2237 C CA . VAL A 1 299 ? -34.797 10.822 15.376 1.00 34.81 299 VAL A CA 1
ATOM 2238 C C . VAL A 1 299 ? -35.461 12.016 14.712 1.00 34.81 299 VAL A C 1
ATOM 2240 O O . VAL A 1 299 ? -34.906 12.619 13.793 1.00 34.81 299 VAL A O 1
ATOM 2243 N N . ASP A 1 300 ? -36.678 12.287 15.168 1.00 34.72 300 ASP A N 1
ATOM 2244 C CA . ASP A 1 300 ? -37.477 13.449 14.813 1.00 34.72 300 ASP A CA 1
ATOM 2245 C C . ASP A 1 300 ? -36.708 14.768 15.015 1.00 34.72 300 ASP A C 1
ATOM 2247 O O . ASP A 1 300 ? -35.999 14.971 16.003 1.00 34.72 300 ASP A O 1
ATOM 2251 N N . GLU A 1 301 ? -36.893 15.654 14.036 1.00 38.09 301 GLU A N 1
ATOM 2252 C CA . GLU A 1 301 ? -36.899 17.119 14.102 1.00 38.09 301 GLU A CA 1
ATOM 2253 C C . GLU A 1 301 ? -36.061 17.801 15.204 1.00 38.09 301 GLU A C 1
ATOM 2255 O O . GLU A 1 301 ? -36.540 18.121 16.292 1.00 38.09 301 GLU A O 1
ATOM 2260 N N . VAL A 1 302 ? -34.838 18.210 14.849 1.00 27.66 302 VAL A N 1
ATOM 2261 C CA . VAL A 1 302 ? -34.203 19.382 15.472 1.00 27.66 302 VAL A CA 1
ATOM 2262 C C . VAL A 1 302 ? -34.368 20.563 14.524 1.00 27.66 302 VAL A C 1
ATOM 2264 O O . VAL A 1 302 ? -33.616 20.734 13.565 1.00 27.66 302 VAL A O 1
ATOM 2267 N N . ALA A 1 303 ? -35.386 21.380 14.791 1.00 30.80 303 ALA A N 1
ATOM 2268 C CA . ALA A 1 303 ? -35.561 22.676 14.156 1.00 30.80 303 ALA A CA 1
ATOM 2269 C C . ALA A 1 303 ? -34.409 23.607 14.569 1.00 30.80 303 ALA A C 1
ATOM 2271 O O . ALA A 1 303 ? -34.334 24.064 15.710 1.00 30.80 303 ALA A O 1
ATOM 2272 N N . ILE A 1 304 ? -33.506 23.894 13.632 1.00 28.94 304 ILE A N 1
ATOM 2273 C CA . ILE A 1 304 ? -32.516 24.961 13.776 1.00 28.94 304 ILE A CA 1
ATOM 2274 C C . ILE A 1 304 ? -33.203 26.261 13.351 1.00 28.94 304 ILE A C 1
ATOM 2276 O O . ILE A 1 304 ? -33.398 26.517 12.164 1.00 28.94 304 ILE A O 1
ATOM 2280 N N . GLY A 1 305 ? -33.597 27.074 14.332 1.00 31.27 305 GLY A N 1
ATOM 2281 C CA . GLY A 1 305 ? -33.968 28.466 14.102 1.00 31.27 305 GLY A CA 1
ATOM 2282 C C . GLY A 1 305 ? -32.722 29.255 13.712 1.00 31.27 305 GLY A C 1
ATOM 2283 O O . GLY A 1 305 ? -31.846 29.477 14.544 1.00 31.27 305 GLY A O 1
ATOM 2284 N N . VAL A 1 306 ? -32.626 29.639 12.440 1.00 31.62 306 VAL A N 1
ATOM 2285 C CA . VAL A 1 306 ? -31.608 30.576 11.958 1.00 31.62 306 VAL A CA 1
ATOM 2286 C C . VAL A 1 306 ? -32.210 31.973 12.028 1.00 31.62 306 VAL A C 1
ATOM 2288 O O . VAL A 1 306 ? -33.058 32.329 11.209 1.00 31.62 306 VAL A O 1
ATOM 2291 N N . ASP A 1 307 ? -31.781 32.748 13.022 1.00 31.67 307 ASP A N 1
ATOM 2292 C CA . ASP A 1 307 ? -32.033 34.184 13.070 1.00 31.67 307 ASP A CA 1
ATOM 2293 C C . ASP A 1 307 ? -31.264 34.880 11.941 1.00 31.67 307 ASP A C 1
ATOM 2295 O O . ASP A 1 307 ? -30.056 34.706 11.757 1.00 31.67 307 ASP A O 1
ATOM 2299 N N . ALA A 1 308 ? -32.008 35.654 11.159 1.00 45.81 308 ALA A N 1
ATOM 2300 C CA . ALA A 1 308 ? -31.532 36.386 10.003 1.00 45.81 308 ALA A CA 1
ATOM 2301 C C . ALA A 1 308 ? -31.073 37.792 10.409 1.00 45.81 308 ALA A C 1
ATOM 2303 O O . ALA A 1 308 ? -31.872 38.724 10.409 1.00 45.81 308 ALA A O 1
ATOM 2304 N N . GLU A 1 309 ? -29.777 37.974 10.668 1.00 40.94 309 GLU A N 1
ATOM 2305 C CA . GLU A 1 309 ? -29.139 39.286 10.522 1.00 40.94 309 GLU A CA 1
ATOM 2306 C C . GLU A 1 309 ? -27.845 39.173 9.712 1.00 40.94 309 GLU A C 1
ATOM 2308 O O . GLU A 1 309 ? -26.884 38.484 10.054 1.00 40.94 309 GLU A O 1
ATOM 2313 N N . ALA A 1 310 ? -27.879 39.838 8.559 1.00 53.31 310 ALA A N 1
ATOM 2314 C CA . ALA A 1 310 ? -26.888 39.778 7.506 1.00 53.31 310 ALA A CA 1
ATOM 2315 C C . ALA A 1 310 ? -25.546 40.377 7.944 1.00 53.31 310 ALA A C 1
ATOM 2317 O O . ALA A 1 310 ? -25.409 41.585 8.133 1.00 53.31 310 ALA A O 1
ATOM 2318 N N . THR A 1 311 ? -24.521 39.533 7.983 1.00 43.72 311 THR A N 1
ATOM 2319 C CA . THR A 1 311 ? -23.125 39.950 7.857 1.00 43.72 311 THR A CA 1
ATOM 2320 C C . THR A 1 311 ? -22.557 39.288 6.609 1.00 43.72 311 THR A C 1
ATOM 2322 O O . THR A 1 311 ? -22.574 38.069 6.463 1.00 43.72 311 THR A O 1
ATOM 2325 N N . THR A 1 312 ? -22.110 40.103 5.654 1.00 47.06 312 THR A N 1
ATOM 2326 C CA . THR A 1 312 ? -21.439 39.661 4.425 1.00 47.06 312 THR A CA 1
ATOM 2327 C C . THR A 1 312 ? -20.198 38.850 4.787 1.00 47.06 312 THR A C 1
ATOM 2329 O O . THR A 1 312 ? -19.162 39.418 5.139 1.00 47.06 312 THR A O 1
ATOM 2332 N N . ALA A 1 313 ? -20.306 37.524 4.730 1.00 51.34 313 ALA A N 1
ATOM 2333 C CA . ALA A 1 313 ? -19.196 36.623 4.984 1.00 51.34 313 ALA A CA 1
ATOM 2334 C C . ALA A 1 313 ? -18.271 36.604 3.759 1.00 51.34 313 ALA A C 1
ATOM 2336 O O . ALA A 1 313 ? -18.617 36.082 2.699 1.00 51.34 313 ALA A O 1
ATOM 2337 N N . VAL A 1 314 ? -17.085 37.193 3.902 1.00 52.81 314 VAL A N 1
ATOM 2338 C CA . VAL A 1 314 ? -15.995 37.039 2.934 1.00 52.81 314 VAL A CA 1
ATOM 2339 C C . VAL A 1 314 ? -15.186 35.825 3.370 1.00 52.81 314 VAL A C 1
ATOM 2341 O O . VAL A 1 314 ? -14.515 35.866 4.399 1.00 52.81 314 VAL A O 1
ATOM 2344 N N . ILE A 1 315 ? -15.267 34.734 2.607 1.00 57.81 315 ILE A N 1
ATOM 2345 C CA . ILE A 1 315 ? -14.460 33.539 2.869 1.00 57.81 315 ILE A CA 1
ATOM 2346 C C . ILE A 1 315 ? -13.161 33.686 2.081 1.00 57.81 315 ILE A C 1
ATOM 2348 O O . ILE A 1 315 ? -13.140 33.631 0.847 1.00 57.81 315 ILE A O 1
ATOM 2352 N N . GLU A 1 316 ? -12.066 33.904 2.800 1.00 43.91 316 GLU A N 1
ATOM 2353 C CA . GLU A 1 316 ? -10.726 33.929 2.227 1.00 43.91 316 GLU A CA 1
ATOM 2354 C C . GLU A 1 316 ? -10.174 32.500 2.204 1.00 43.91 316 GLU A C 1
ATOM 2356 O O . GLU A 1 316 ? -9.950 31.867 3.235 1.00 43.91 316 GLU A O 1
ATOM 2361 N N . THR A 1 317 ? -10.024 31.944 1.003 1.00 67.56 317 THR A N 1
ATOM 2362 C CA . THR A 1 317 ? -9.473 30.593 0.835 1.00 67.56 317 THR A CA 1
ATOM 2363 C C . THR A 1 317 ? -7.973 30.580 1.134 1.00 67.56 317 THR A C 1
ATOM 2365 O O . THR A 1 317 ? -7.287 31.585 0.959 1.00 67.56 317 THR A O 1
ATOM 2368 N N . ALA A 1 318 ? -7.424 29.419 1.510 1.00 45.69 318 ALA A N 1
ATOM 2369 C CA . ALA A 1 318 ? -5.997 29.248 1.822 1.00 45.69 318 ALA A CA 1
ATOM 2370 C C . ALA A 1 318 ? -5.030 29.636 0.675 1.00 45.69 318 ALA A C 1
ATOM 2372 O O . ALA A 1 318 ? -3.834 29.790 0.907 1.00 45.69 318 ALA A O 1
ATOM 2373 N N . ALA A 1 319 ? -5.543 29.826 -0.546 1.00 59.84 319 ALA A N 1
ATOM 2374 C CA . ALA A 1 319 ? -4.811 30.335 -1.706 1.00 59.84 319 ALA A CA 1
ATOM 2375 C C . ALA A 1 319 ? -4.834 31.878 -1.837 1.00 59.84 319 ALA A C 1
ATOM 2377 O O . ALA A 1 319 ? -4.425 32.405 -2.868 1.00 59.84 319 ALA A O 1
ATOM 2378 N N . GLY A 1 320 ? -5.357 32.609 -0.844 1.00 53.97 320 GLY A N 1
ATOM 2379 C CA . GLY A 1 320 ? -5.506 34.072 -0.882 1.00 53.97 320 GLY A CA 1
ATOM 2380 C C . GLY A 1 320 ? -6.626 34.559 -1.807 1.00 53.97 320 GLY A C 1
ATOM 2381 O O . GLY A 1 320 ? -6.705 35.742 -2.129 1.00 53.97 320 GLY A O 1
ATOM 2382 N N . ARG A 1 321 ? -7.499 33.656 -2.272 1.00 57.00 321 ARG A N 1
ATOM 2383 C CA . ARG A 1 321 ? -8.634 34.014 -3.125 1.00 57.00 321 ARG A CA 1
ATOM 2384 C C . ARG A 1 321 ? -9.827 34.338 -2.233 1.00 57.00 321 ARG A C 1
ATOM 2386 O O . ARG A 1 321 ? -10.357 33.440 -1.575 1.00 57.00 321 ARG A O 1
ATOM 2393 N N . GLN A 1 322 ? -10.223 35.608 -2.212 1.00 58.72 322 GLN A N 1
ATOM 2394 C CA . GLN A 1 322 ? -11.421 36.076 -1.520 1.00 58.72 322 GLN A CA 1
ATOM 2395 C C . GLN A 1 322 ? -12.649 35.745 -2.367 1.00 58.72 322 GLN A C 1
ATOM 2397 O O . GLN A 1 322 ? -12.825 36.286 -3.460 1.00 58.72 322 GLN A O 1
ATOM 2402 N N . ILE A 1 323 ? -13.480 34.824 -1.881 1.00 57.50 323 ILE A N 1
ATOM 2403 C CA . ILE A 1 323 ? -14.767 34.520 -2.502 1.00 57.50 323 ILE A CA 1
ATOM 2404 C C . ILE A 1 323 ? -15.798 35.413 -1.816 1.00 57.50 323 ILE A C 1
ATOM 2406 O O . ILE A 1 323 ? -16.155 35.207 -0.656 1.00 57.50 323 ILE A O 1
ATOM 2410 N N . ARG A 1 324 ? -16.232 36.450 -2.536 1.00 60.84 324 ARG A N 1
ATOM 2411 C CA . ARG A 1 324 ? -17.319 37.338 -2.123 1.00 60.84 324 ARG A CA 1
ATOM 2412 C C . ARG A 1 324 ? -18.645 36.672 -2.482 1.00 60.84 324 ARG A C 1
ATOM 2414 O O . ARG A 1 324 ? -18.943 36.489 -3.662 1.00 60.84 324 ARG A O 1
ATOM 2421 N N . LEU A 1 325 ? -19.413 36.274 -1.472 1.00 55.22 325 LEU A N 1
ATOM 2422 C CA . LEU A 1 325 ? -20.755 35.703 -1.619 1.00 55.22 325 LEU A CA 1
ATOM 2423 C C . LEU A 1 325 ? -21.775 36.828 -1.882 1.00 55.22 325 LEU A C 1
ATOM 2425 O O . LEU A 1 325 ? -22.714 37.020 -1.121 1.00 55.22 325 LEU A O 1
ATOM 2429 N N . ASP A 1 326 ? -21.566 37.610 -2.943 1.00 54.78 326 ASP A N 1
ATOM 2430 C CA . ASP A 1 326 ? -22.367 38.816 -3.226 1.00 54.78 326 ASP A CA 1
ATOM 2431 C C . ASP A 1 326 ? -23.582 38.531 -4.130 1.00 54.78 326 ASP A C 1
ATOM 2433 O O . ASP A 1 326 ? -24.330 39.438 -4.490 1.00 54.78 326 ASP A O 1
ATOM 2437 N N . SER A 1 327 ? -23.799 37.272 -4.513 1.00 54.12 327 SER A N 1
ATOM 2438 C CA . SER A 1 327 ? -24.909 36.868 -5.372 1.00 54.12 327 SER A CA 1
ATOM 2439 C C . SER A 1 327 ? -25.661 35.701 -4.732 1.00 54.12 327 SER A C 1
ATOM 2441 O O . SER A 1 327 ? -25.154 34.577 -4.776 1.00 54.12 327 SER A O 1
ATOM 2443 N N . PRO A 1 328 ? -26.873 35.911 -4.178 1.00 60.25 328 PRO A N 1
ATOM 2444 C CA . PRO A 1 328 ? -27.738 34.798 -3.779 1.00 60.25 328 PRO A CA 1
ATOM 2445 C C . PRO A 1 328 ? -28.001 33.843 -4.958 1.00 60.25 328 PRO A C 1
ATOM 2447 O O . PRO A 1 328 ? -28.106 32.640 -4.758 1.00 60.25 328 PRO A O 1
ATOM 2450 N N . SER A 1 329 ? -27.942 34.345 -6.201 1.00 60.31 329 SER A N 1
ATOM 2451 C CA . SER A 1 329 ? -28.070 33.532 -7.415 1.00 60.31 329 SER A CA 1
ATOM 2452 C C . SER A 1 329 ? -26.893 32.579 -7.654 1.00 60.31 329 SER A C 1
ATOM 2454 O O . SER A 1 329 ? -27.094 31.542 -8.271 1.00 60.31 329 SER A O 1
ATOM 2456 N N . ALA A 1 330 ? -25.679 32.894 -7.190 1.00 56.09 330 ALA A N 1
ATOM 2457 C CA . ALA A 1 330 ? -24.530 31.990 -7.312 1.00 56.09 330 ALA A CA 1
ATOM 2458 C C . ALA A 1 330 ? -24.553 30.897 -6.235 1.00 56.09 330 ALA A C 1
ATOM 2460 O O . ALA A 1 330 ? -24.037 29.806 -6.461 1.00 56.09 330 ALA A O 1
ATOM 2461 N N . LEU A 1 331 ? -25.166 31.178 -5.078 1.00 58.75 331 LEU A N 1
ATOM 2462 C CA . LEU A 1 331 ? -25.436 30.165 -4.064 1.00 58.75 331 LEU A CA 1
ATOM 2463 C C . LEU A 1 331 ? -26.529 29.213 -4.559 1.00 58.75 331 LEU A C 1
ATOM 2465 O O . LEU A 1 331 ? -26.335 28.007 -4.500 1.00 58.75 331 LEU A O 1
ATOM 2469 N N . ASP A 1 332 ? -27.609 29.743 -5.138 1.00 68.19 332 ASP A N 1
ATOM 2470 C CA . ASP A 1 332 ? -28.674 28.932 -5.734 1.00 68.19 332 ASP A CA 1
ATOM 2471 C C . ASP A 1 332 ? -28.172 28.116 -6.934 1.00 68.19 332 ASP A C 1
ATOM 2473 O O . ASP A 1 332 ? -28.542 26.957 -7.069 1.00 68.19 332 ASP A O 1
ATOM 2477 N N . GLU A 1 333 ? -27.276 28.654 -7.769 1.00 63.97 333 GLU A N 1
ATOM 2478 C CA . GLU A 1 333 ? -26.661 27.917 -8.885 1.00 63.97 333 GLU A CA 1
ATOM 2479 C C . GLU A 1 333 ? -25.623 26.885 -8.410 1.00 63.97 333 GLU A C 1
ATOM 2481 O O . GLU A 1 333 ? -25.524 25.809 -8.993 1.00 63.97 333 GLU A O 1
ATOM 2486 N N . ALA A 1 334 ? -24.894 27.147 -7.319 1.00 60.75 334 ALA A N 1
ATOM 2487 C CA . ALA A 1 334 ? -23.981 26.174 -6.711 1.00 60.75 334 ALA A CA 1
ATOM 2488 C C . ALA A 1 334 ? -24.715 25.071 -5.926 1.00 60.75 334 ALA A C 1
ATOM 2490 O O . ALA A 1 334 ? -24.237 23.941 -5.880 1.00 60.75 334 ALA A O 1
ATOM 2491 N N . ILE A 1 335 ? -25.874 25.383 -5.337 1.00 65.81 335 ILE A N 1
ATOM 2492 C CA . ILE A 1 335 ? -26.763 24.426 -4.662 1.00 65.81 335 ILE A CA 1
ATOM 2493 C C . ILE A 1 335 ? -27.580 23.630 -5.696 1.00 65.81 335 ILE A C 1
ATOM 2495 O O . ILE A 1 335 ? -27.845 22.447 -5.487 1.00 65.81 335 ILE A O 1
ATOM 2499 N N . ALA A 1 336 ? -27.947 24.245 -6.827 1.00 67.62 336 ALA A N 1
ATOM 2500 C CA . ALA A 1 336 ? -28.652 23.592 -7.932 1.00 67.62 336 ALA A CA 1
ATOM 2501 C C . ALA A 1 336 ? -27.720 22.869 -8.916 1.00 67.62 336 ALA A C 1
ATOM 2503 O O . ALA A 1 336 ? -28.203 22.060 -9.713 1.00 67.62 336 ALA A O 1
ATOM 2504 N N . ALA A 1 337 ? -26.406 23.128 -8.879 1.00 57.75 337 ALA A N 1
ATOM 2505 C CA . ALA A 1 337 ? -25.436 22.345 -9.628 1.00 57.75 337 ALA A CA 1
ATOM 2506 C C . ALA A 1 337 ? -25.565 20.891 -9.157 1.00 57.75 337 ALA A C 1
ATOM 2508 O O . ALA A 1 337 ? -25.344 20.616 -7.975 1.00 57.75 337 ALA A O 1
ATOM 2509 N N . PRO A 1 338 ? -25.953 19.952 -10.040 1.00 60.66 338 PRO A N 1
ATOM 2510 C CA . PRO A 1 338 ? -26.147 18.575 -9.637 1.00 60.66 338 PRO A CA 1
ATOM 2511 C C . PRO A 1 338 ? -24.812 18.076 -9.103 1.00 60.66 338 PRO A C 1
ATOM 2513 O O . PRO A 1 338 ? -23.852 17.945 -9.867 1.00 60.66 338 PRO A O 1
ATOM 2516 N N . VAL A 1 339 ? -24.746 17.827 -7.790 1.00 54.19 339 VAL A N 1
ATOM 2517 C CA . VAL A 1 339 ? -23.636 17.099 -7.178 1.00 54.19 339 VAL A CA 1
ATOM 2518 C C . VAL A 1 339 ? -23.461 15.865 -8.054 1.00 54.19 339 VAL A C 1
ATOM 2520 O O . VAL A 1 339 ? -24.437 15.117 -8.196 1.00 54.19 339 VAL A O 1
ATOM 2523 N N . PRO A 1 340 ? -22.315 15.698 -8.747 1.00 64.38 340 PRO A N 1
ATOM 2524 C CA . PRO A 1 340 ? -22.145 14.604 -9.684 1.00 64.38 340 PRO A CA 1
ATOM 2525 C C . PRO A 1 340 ? -22.412 13.344 -8.888 1.00 64.38 340 PRO A C 1
ATOM 2527 O O . PRO A 1 340 ? -21.663 13.058 -7.955 1.00 64.38 340 PRO A O 1
ATOM 2530 N N . ALA A 1 341 ? -23.542 12.694 -9.194 1.00 68.44 341 ALA A N 1
ATOM 2531 C CA . ALA A 1 341 ? -24.086 11.622 -8.379 1.00 68.44 341 ALA A CA 1
ATOM 2532 C C . ALA A 1 341 ? -22.936 10.689 -8.035 1.00 68.44 341 ALA A C 1
ATOM 2534 O O . ALA A 1 341 ? -22.273 10.221 -8.967 1.00 68.44 341 ALA A O 1
ATOM 2535 N N . GLU A 1 342 ? -22.644 10.527 -6.738 1.00 67.06 342 GLU A N 1
ATOM 2536 C CA . GLU A 1 342 ? -21.517 9.721 -6.289 1.00 67.06 342 GLU A CA 1
ATOM 2537 C C . GLU A 1 342 ? -21.660 8.354 -6.932 1.00 67.06 342 GLU A C 1
ATOM 2539 O O . GLU A 1 342 ? -22.543 7.548 -6.634 1.00 67.06 342 GLU A O 1
ATOM 2544 N N . GLN A 1 343 ? -20.843 8.163 -7.953 1.00 76.19 343 GLN A N 1
ATOM 2545 C CA . GLN A 1 343 ? -20.946 7.030 -8.825 1.00 76.19 343 GLN A CA 1
ATOM 2546 C C . GLN A 1 343 ? -20.376 5.870 -8.029 1.00 76.19 343 GLN A C 1
ATOM 2548 O O . GLN A 1 343 ? -19.161 5.771 -7.864 1.00 76.19 343 GLN A O 1
ATOM 2553 N N . GLY A 1 344 ? -21.276 5.037 -7.506 1.00 85.94 344 GLY A N 1
ATOM 2554 C CA . GLY A 1 344 ? -20.925 3.879 -6.700 1.00 85.94 344 GLY A CA 1
ATOM 2555 C C . GLY A 1 344 ? -19.897 2.964 -7.378 1.00 85.94 344 GLY A C 1
ATOM 2556 O O . GLY A 1 344 ? -19.643 3.075 -8.588 1.00 85.94 344 GLY A O 1
ATOM 2557 N N . PRO A 1 345 ? -19.297 2.045 -6.604 1.00 91.69 345 PRO A N 1
ATOM 2558 C CA . PRO A 1 345 ? -18.247 1.161 -7.087 1.00 91.69 345 PRO A CA 1
ATOM 2559 C C . PRO A 1 345 ? -18.707 0.407 -8.339 1.00 91.69 345 PRO A C 1
ATOM 2561 O O . PRO A 1 345 ? -19.721 -0.287 -8.333 1.00 91.69 345 PRO A O 1
ATOM 2564 N N . SER A 1 346 ? -17.958 0.552 -9.434 1.00 94.81 346 SER A N 1
ATOM 2565 C CA . SER A 1 346 ? -18.307 -0.033 -10.730 1.00 94.81 346 SER A CA 1
ATOM 2566 C C . SER A 1 346 ? -17.123 -0.792 -11.307 1.00 94.81 346 SER A C 1
ATOM 2568 O O . SER A 1 346 ? -16.123 -0.201 -11.725 1.00 94.81 346 SER A O 1
ATOM 2570 N N . LEU A 1 347 ? -17.257 -2.119 -11.368 1.00 93.62 347 LEU A N 1
ATOM 2571 C CA . LEU A 1 347 ? -16.222 -3.002 -11.905 1.00 93.62 347 LEU A CA 1
ATOM 2572 C C . LEU A 1 347 ? -15.925 -2.695 -13.379 1.00 93.62 347 LEU A C 1
ATOM 2574 O O . LEU A 1 347 ? -14.764 -2.629 -13.767 1.00 93.62 347 LEU A O 1
ATOM 2578 N N . LEU A 1 348 ? -16.958 -2.432 -14.186 1.00 96.25 348 LEU A N 1
ATOM 2579 C CA . LEU A 1 348 ? -16.803 -2.117 -15.610 1.00 96.25 348 LEU A CA 1
ATOM 2580 C C . LEU A 1 348 ? -15.957 -0.854 -15.827 1.00 96.25 348 LEU A C 1
ATOM 2582 O O . LEU A 1 348 ? -15.087 -0.829 -16.698 1.00 96.25 348 LEU A O 1
ATOM 2586 N N . ARG A 1 349 ? -16.163 0.183 -15.002 1.00 94.94 349 ARG A N 1
ATOM 2587 C CA . ARG A 1 349 ? -15.327 1.392 -15.045 1.00 94.94 349 ARG A CA 1
ATOM 2588 C C . ARG A 1 349 ? -13.892 1.103 -14.637 1.00 94.94 349 ARG A C 1
ATOM 2590 O O . ARG A 1 349 ? -12.981 1.639 -15.259 1.00 94.94 349 ARG A O 1
ATOM 2597 N N . ALA A 1 350 ? -13.690 0.252 -13.633 1.00 95.75 350 ALA A N 1
ATOM 2598 C CA . ALA A 1 350 ? -12.361 -0.184 -13.223 1.00 95.75 350 ALA A CA 1
ATOM 2599 C C . ALA A 1 350 ? -11.630 -0.917 -14.353 1.00 95.75 350 ALA A C 1
ATOM 2601 O O . ALA A 1 350 ? -10.475 -0.606 -14.617 1.00 95.75 350 ALA A O 1
ATOM 2602 N N . VAL A 1 351 ? -12.311 -1.823 -15.062 1.00 97.25 351 VAL A N 1
ATOM 2603 C CA . VAL A 1 351 ? -11.753 -2.529 -16.226 1.00 97.25 351 VAL A CA 1
ATOM 2604 C C . VAL A 1 351 ? -11.364 -1.537 -17.321 1.00 97.25 351 VAL A C 1
ATOM 2606 O O . VAL A 1 351 ? -10.223 -1.544 -17.775 1.00 97.25 351 VAL A O 1
ATOM 2609 N N . GLY A 1 352 ? -12.264 -0.623 -17.698 1.00 96.75 352 GLY A N 1
ATOM 2610 C CA . GLY A 1 352 ? -11.954 0.412 -18.691 1.00 96.75 352 GLY A CA 1
ATOM 2611 C C . GLY A 1 352 ? -10.789 1.319 -18.271 1.00 96.75 352 GLY A C 1
ATOM 2612 O O . GLY A 1 352 ? -9.939 1.666 -19.090 1.00 96.75 352 GLY A O 1
ATOM 2613 N N . ALA A 1 353 ? -10.708 1.667 -16.985 1.00 95.94 353 ALA A N 1
ATOM 2614 C CA . ALA A 1 353 ? -9.607 2.446 -16.428 1.00 95.94 353 ALA A CA 1
ATOM 2615 C C . ALA A 1 353 ? -8.280 1.673 -16.423 1.00 95.94 353 ALA A C 1
ATOM 2617 O O . ALA A 1 353 ? -7.245 2.260 -16.731 1.00 95.94 353 ALA A O 1
ATOM 2618 N N . ALA A 1 354 ? -8.312 0.373 -16.119 1.00 97.06 354 ALA A N 1
ATOM 2619 C CA . ALA A 1 354 ? -7.145 -0.500 -16.166 1.00 97.06 354 ALA A CA 1
ATOM 2620 C C . ALA A 1 354 ? -6.569 -0.562 -17.581 1.00 97.06 354 ALA A C 1
ATOM 2622 O O . ALA A 1 354 ? -5.376 -0.345 -17.751 1.00 97.06 354 ALA A O 1
ATOM 2623 N N . PHE A 1 355 ? -7.415 -0.773 -18.596 1.00 97.62 355 PHE A N 1
ATOM 2624 C CA . PHE A 1 355 ? -6.988 -0.794 -19.998 1.00 97.62 355 PHE A CA 1
ATOM 2625 C C . PHE A 1 355 ? -6.393 0.540 -20.447 1.00 97.62 355 PHE A C 1
ATOM 2627 O O . PHE A 1 355 ? -5.338 0.560 -21.079 1.00 97.62 355 PHE A O 1
ATOM 2634 N N . LEU A 1 356 ? -7.028 1.660 -20.095 1.00 96.50 356 LEU A N 1
ATOM 2635 C CA . LEU A 1 356 ? -6.509 2.979 -20.448 1.00 96.50 356 LEU A CA 1
ATOM 2636 C C . LEU A 1 356 ? -5.151 3.249 -19.781 1.00 96.50 356 LEU A C 1
ATOM 2638 O O . LEU A 1 356 ? -4.227 3.730 -20.435 1.00 96.50 356 LEU A O 1
ATOM 2642 N N . GLY A 1 357 ? -5.020 2.895 -18.498 1.00 96.75 357 GLY A N 1
ATOM 2643 C CA . GLY A 1 357 ? -3.758 2.973 -17.765 1.00 96.75 357 GLY A CA 1
ATOM 2644 C C . GLY A 1 357 ? -2.683 2.059 -18.356 1.00 96.75 357 GLY A C 1
ATOM 2645 O O . GLY A 1 357 ? -1.540 2.479 -18.489 1.00 96.75 357 GLY A O 1
ATOM 2646 N N . ALA A 1 358 ? -3.052 0.848 -18.771 1.00 97.69 358 ALA A N 1
ATOM 2647 C CA . ALA A 1 358 ? -2.146 -0.129 -19.364 1.00 97.69 358 ALA A CA 1
ATOM 2648 C C . ALA A 1 358 ? -1.577 0.362 -20.700 1.00 97.69 358 ALA A C 1
ATOM 2650 O O . ALA A 1 358 ? -0.367 0.326 -20.899 1.00 97.69 358 ALA A O 1
ATOM 2651 N N . ILE A 1 359 ? -2.432 0.885 -21.587 1.00 97.31 359 ILE A N 1
ATOM 2652 C CA . ILE A 1 359 ? -2.018 1.435 -22.887 1.00 97.31 359 ILE A CA 1
ATOM 2653 C C . ILE A 1 359 ? -1.114 2.652 -22.690 1.00 97.31 359 ILE A C 1
ATOM 2655 O O . ILE A 1 359 ? -0.042 2.730 -23.285 1.00 97.31 359 ILE A O 1
ATOM 2659 N N . ALA A 1 360 ? -1.518 3.595 -21.835 1.00 96.75 360 ALA A N 1
ATOM 2660 C CA . ALA A 1 360 ? -0.702 4.771 -21.558 1.00 96.75 360 ALA A CA 1
ATOM 2661 C C . ALA A 1 360 ? 0.654 4.380 -20.937 1.00 96.75 360 ALA A C 1
ATOM 2663 O O . ALA A 1 360 ? 1.678 4.954 -21.296 1.00 96.75 360 ALA A O 1
ATOM 2664 N N . GLY A 1 361 ? 0.674 3.372 -20.058 1.00 96.19 361 GLY A N 1
ATOM 2665 C CA . GLY A 1 361 ? 1.892 2.873 -19.424 1.00 96.19 361 GLY A CA 1
ATOM 2666 C C . GLY A 1 361 ? 2.824 2.207 -20.431 1.00 96.19 361 GLY A C 1
ATOM 2667 O O . GLY A 1 361 ? 4.018 2.486 -20.432 1.00 96.19 361 GLY A O 1
ATOM 2668 N N . ALA A 1 362 ? 2.271 1.402 -21.341 1.00 96.62 362 ALA A N 1
ATOM 2669 C CA . ALA A 1 362 ? 3.017 0.783 -22.430 1.00 96.62 362 ALA A CA 1
ATOM 2670 C C . ALA A 1 362 ? 3.653 1.828 -23.360 1.00 96.62 362 ALA A C 1
ATOM 2672 O O . ALA A 1 362 ? 4.823 1.705 -23.704 1.00 96.62 362 ALA A O 1
ATOM 2673 N N . ILE A 1 363 ? 2.922 2.890 -23.722 1.00 95.50 363 ILE A N 1
ATOM 2674 C CA . ILE A 1 363 ? 3.461 3.983 -24.549 1.00 95.50 363 ILE A CA 1
ATOM 2675 C C . ILE A 1 363 ? 4.627 4.677 -23.835 1.00 95.50 363 ILE A C 1
ATOM 2677 O O . ILE A 1 363 ? 5.677 4.884 -24.440 1.00 95.50 363 ILE A O 1
ATOM 2681 N N . VAL A 1 364 ? 4.461 5.013 -22.550 1.00 94.81 364 VAL A N 1
ATOM 2682 C CA . VAL A 1 364 ? 5.529 5.630 -21.746 1.00 94.81 364 VAL A CA 1
ATOM 2683 C C . VAL A 1 364 ? 6.747 4.712 -21.666 1.00 94.81 364 VAL A C 1
ATOM 2685 O O . VAL A 1 364 ? 7.865 5.186 -21.846 1.00 94.81 364 VAL A O 1
ATOM 2688 N N . TRP A 1 365 ? 6.544 3.407 -21.467 1.00 95.38 365 TRP A N 1
ATOM 2689 C CA . TRP A 1 365 ? 7.630 2.428 -21.472 1.00 95.38 365 TRP A CA 1
ATOM 2690 C C . TRP A 1 365 ? 8.390 2.460 -22.799 1.00 95.38 365 TRP A C 1
ATOM 2692 O O . TRP A 1 365 ? 9.598 2.681 -22.794 1.00 95.38 365 TRP A O 1
ATOM 2702 N N . ILE A 1 366 ? 7.700 2.311 -23.934 1.00 93.81 366 ILE A N 1
ATOM 2703 C CA . ILE A 1 366 ? 8.326 2.294 -25.268 1.00 93.81 366 ILE A CA 1
ATOM 2704 C C . ILE A 1 366 ? 9.156 3.564 -25.501 1.00 93.81 366 ILE A C 1
ATOM 2706 O O . ILE A 1 366 ? 10.297 3.488 -25.955 1.00 93.81 366 ILE A O 1
ATOM 2710 N N . LEU A 1 367 ? 8.607 4.731 -25.153 1.00 93.44 367 LEU A N 1
ATOM 2711 C CA . LEU A 1 367 ? 9.292 6.014 -25.324 1.00 93.44 367 LEU A CA 1
ATOM 2712 C C . LEU A 1 367 ? 10.529 6.157 -24.432 1.00 93.44 367 LEU A C 1
ATOM 2714 O O . LEU A 1 367 ? 11.495 6.784 -24.856 1.00 93.44 367 LEU A O 1
ATOM 2718 N N . LEU A 1 368 ? 10.512 5.592 -23.222 1.00 93.38 368 LEU A N 1
ATOM 2719 C CA . LEU A 1 368 ? 11.648 5.624 -22.298 1.00 93.38 368 LEU A CA 1
ATOM 2720 C C . LEU A 1 368 ? 12.706 4.560 -22.611 1.00 93.38 368 LEU A C 1
ATOM 2722 O O . LEU A 1 368 ? 13.882 4.789 -22.342 1.00 93.38 368 LEU A O 1
ATOM 2726 N N . ALA A 1 369 ? 12.323 3.434 -23.214 1.00 92.31 369 ALA A N 1
ATOM 2727 C CA . ALA A 1 369 ? 13.257 2.375 -23.594 1.00 92.31 369 ALA A CA 1
ATOM 2728 C C . ALA A 1 369 ? 14.262 2.843 -24.659 1.00 92.31 369 ALA A C 1
ATOM 2730 O O . ALA A 1 369 ? 15.441 2.510 -24.579 1.00 92.31 369 ALA A O 1
ATOM 2731 N N . ILE A 1 370 ? 13.811 3.665 -25.614 1.00 90.56 370 ILE A N 1
ATOM 2732 C CA . ILE A 1 370 ? 14.635 4.209 -26.706 1.00 90.56 370 ILE A CA 1
ATOM 2733 C C . ILE A 1 370 ? 15.880 4.959 -26.189 1.00 90.56 370 ILE A C 1
ATOM 2735 O O . ILE A 1 370 ? 16.991 4.553 -26.528 1.00 90.56 370 ILE A O 1
ATOM 2739 N N . PRO A 1 371 ? 15.757 6.027 -25.372 1.00 92.00 371 PRO A N 1
ATOM 2740 C CA . PRO A 1 371 ? 16.920 6.744 -24.857 1.00 92.00 371 PRO A CA 1
ATOM 2741 C C . PRO A 1 371 ? 17.690 5.947 -23.799 1.00 92.00 371 PRO A C 1
ATOM 2743 O O . PRO A 1 371 ? 18.884 6.172 -23.634 1.00 92.00 371 PRO A O 1
ATOM 2746 N N . ALA A 1 372 ? 17.031 5.030 -23.084 1.00 89.62 372 ALA A N 1
ATOM 2747 C CA . ALA A 1 372 ? 17.679 4.217 -22.060 1.00 89.62 372 ALA A CA 1
ATOM 2748 C C . ALA A 1 372 ? 18.510 3.059 -22.637 1.00 89.62 372 ALA A C 1
ATOM 2750 O O . ALA A 1 372 ? 19.244 2.432 -21.877 1.00 89.62 372 ALA A O 1
ATOM 2751 N N . ALA A 1 373 ? 18.363 2.744 -23.934 1.00 88.19 373 ALA A N 1
ATOM 2752 C CA . ALA A 1 373 ? 19.018 1.632 -24.637 1.00 88.19 373 ALA A CA 1
ATOM 2753 C C . ALA A 1 373 ? 18.936 0.275 -23.903 1.00 88.19 373 ALA A C 1
ATOM 2755 O O . ALA A 1 373 ? 19.741 -0.629 -24.120 1.00 88.19 373 ALA A O 1
ATOM 2756 N N . THR A 1 374 ? 17.955 0.126 -23.017 1.00 83.25 374 THR A N 1
ATOM 2757 C CA . THR A 1 374 ? 17.777 -1.027 -22.139 1.00 83.25 374 THR A CA 1
ATOM 2758 C C . THR A 1 374 ? 16.323 -1.472 -22.223 1.00 83.25 374 THR A C 1
ATOM 2760 O O . THR A 1 374 ? 15.412 -0.648 -22.301 1.00 83.25 374 THR A O 1
ATOM 2763 N N . GLY A 1 375 ? 16.075 -2.786 -22.155 1.00 69.06 375 GLY A N 1
ATOM 2764 C CA . GLY A 1 375 ? 14.713 -3.355 -22.089 1.00 69.06 375 GLY A CA 1
ATOM 2765 C C . GLY A 1 375 ? 13.957 -3.032 -20.786 1.00 69.06 375 GLY A C 1
ATOM 2766 O O . GLY A 1 375 ? 12.845 -3.515 -20.582 1.00 69.06 375 GLY A O 1
ATOM 2767 N N . ALA A 1 376 ? 14.592 -2.217 -19.935 1.00 62.75 376 ALA A N 1
ATOM 2768 C CA . ALA A 1 376 ? 14.337 -1.809 -18.561 1.00 62.75 376 ALA A CA 1
ATOM 2769 C C . ALA A 1 376 ? 13.141 -2.469 -17.844 1.00 62.75 376 ALA A C 1
ATOM 2771 O O . ALA A 1 376 ? 12.067 -1.881 -17.716 1.00 62.75 376 ALA A O 1
ATOM 2772 N N . SER A 1 377 ? 13.420 -3.626 -17.232 1.00 74.44 377 SER A N 1
ATOM 2773 C CA . SER A 1 377 ? 12.714 -4.251 -16.098 1.00 74.44 377 SER A CA 1
ATOM 2774 C C . SER A 1 377 ? 11.967 -3.296 -15.148 1.00 74.44 377 SER A C 1
ATOM 2776 O O . SER A 1 377 ? 10.792 -3.536 -14.851 1.00 74.44 377 SER A O 1
ATOM 2778 N N . PRO A 1 378 ? 12.581 -2.185 -14.672 1.00 86.38 378 PRO A N 1
ATOM 2779 C CA . PRO A 1 378 ? 11.955 -1.326 -13.666 1.00 86.38 378 PRO A CA 1
ATOM 2780 C C . PRO A 1 378 ? 10.727 -0.570 -14.187 1.00 86.38 378 PRO A C 1
ATOM 2782 O O . PRO A 1 378 ? 9.887 -0.140 -13.395 1.00 86.38 378 PRO A O 1
ATOM 2785 N N . LEU A 1 379 ? 10.578 -0.418 -15.508 1.00 91.94 379 LEU A N 1
ATOM 2786 C CA . LEU A 1 379 ? 9.438 0.284 -16.103 1.00 91.94 379 LEU A CA 1
ATOM 2787 C C . LEU A 1 379 ? 8.118 -0.476 -15.905 1.00 91.94 379 LEU A C 1
ATOM 2789 O O . LEU A 1 379 ? 7.062 0.158 -15.845 1.00 91.94 379 LEU A O 1
ATOM 2793 N N . ALA A 1 380 ? 8.163 -1.793 -15.669 1.00 93.56 380 ALA A N 1
ATOM 2794 C CA . ALA A 1 380 ? 6.991 -2.570 -15.261 1.00 93.56 380 ALA A CA 1
ATOM 2795 C C . ALA A 1 380 ? 6.358 -2.030 -13.967 1.00 93.56 380 ALA A C 1
ATOM 2797 O O . ALA A 1 380 ? 5.132 -2.006 -13.836 1.00 93.56 380 ALA A O 1
ATOM 2798 N N . LEU A 1 381 ? 7.174 -1.533 -13.029 1.00 94.12 381 LEU A N 1
ATOM 2799 C CA . LEU A 1 381 ? 6.693 -0.936 -11.781 1.00 94.12 381 LEU A CA 1
ATOM 2800 C C . LEU A 1 381 ? 5.946 0.376 -12.045 1.00 94.12 381 LEU A C 1
ATOM 2802 O O . LEU A 1 381 ? 4.911 0.629 -11.430 1.00 94.12 381 LEU A O 1
ATOM 2806 N N . ALA A 1 382 ? 6.415 1.188 -12.996 1.00 93.94 382 ALA A N 1
ATOM 2807 C CA . ALA A 1 382 ? 5.726 2.415 -13.388 1.00 93.94 382 ALA A CA 1
ATOM 2808 C C . ALA A 1 382 ? 4.347 2.110 -13.997 1.00 93.94 382 ALA A C 1
ATOM 2810 O O . ALA A 1 382 ? 3.355 2.747 -13.629 1.00 93.94 382 ALA A O 1
ATOM 2811 N N . VAL A 1 383 ? 4.258 1.087 -14.859 1.00 95.69 383 VAL A N 1
ATOM 2812 C CA . VAL A 1 383 ? 2.973 0.608 -15.397 1.00 95.69 383 VAL A CA 1
ATOM 2813 C C . VAL A 1 383 ? 2.059 0.123 -14.272 1.00 95.69 383 VAL A C 1
ATOM 2815 O O . VAL A 1 383 ? 0.898 0.528 -14.227 1.00 95.69 383 VAL A O 1
ATOM 2818 N N . ALA A 1 384 ? 2.575 -0.667 -13.326 1.00 96.81 384 ALA A N 1
ATOM 2819 C CA . ALA A 1 384 ? 1.811 -1.156 -12.177 1.00 96.81 384 ALA A CA 1
ATOM 2820 C C . ALA A 1 384 ? 1.213 -0.035 -11.329 1.00 96.81 384 ALA A C 1
ATOM 2822 O O . ALA A 1 384 ? 0.028 -0.070 -10.987 1.00 96.81 384 ALA A O 1
ATOM 2823 N N . VAL A 1 385 ? 2.021 0.979 -11.009 1.00 96.31 385 VAL A N 1
ATOM 2824 C CA . VAL A 1 385 ? 1.570 2.161 -10.271 1.00 96.31 385 VAL A CA 1
ATOM 2825 C C . VAL A 1 385 ? 0.465 2.859 -11.055 1.00 96.31 385 VAL A C 1
ATOM 2827 O O . VAL A 1 385 ? -0.606 3.123 -10.509 1.00 96.31 385 VAL A O 1
ATOM 2830 N N . MET A 1 386 ? 0.675 3.108 -12.347 1.00 96.12 386 MET A N 1
ATOM 2831 C CA . MET A 1 386 ? -0.275 3.865 -13.154 1.00 96.12 386 MET A CA 1
ATOM 2832 C C . MET A 1 386 ? -1.601 3.121 -13.367 1.00 96.12 386 MET A C 1
ATOM 2834 O O . MET A 1 386 ? -2.670 3.728 -13.259 1.00 96.12 386 MET A O 1
ATOM 2838 N N . VAL A 1 387 ? -1.560 1.810 -13.616 1.00 97.31 387 VAL A N 1
ATOM 2839 C CA . VAL A 1 387 ? -2.754 0.956 -13.707 1.00 97.31 387 VAL A CA 1
ATOM 2840 C C . VAL A 1 387 ? -3.463 0.892 -12.358 1.00 97.31 387 VAL A C 1
ATOM 2842 O O . VAL A 1 387 ? -4.663 1.163 -12.291 1.00 97.31 387 VAL A O 1
ATOM 2845 N N . GLY A 1 388 ? -2.735 0.611 -11.274 1.00 95.56 388 GLY A N 1
ATOM 2846 C CA . GLY A 1 388 ? -3.300 0.509 -9.930 1.00 95.56 388 GLY A CA 1
ATOM 2847 C C . GLY A 1 388 ? -3.991 1.799 -9.481 1.00 95.56 388 GLY A C 1
ATOM 2848 O O . GLY A 1 388 ? -5.111 1.760 -8.967 1.00 95.56 388 GLY A O 1
ATOM 2849 N N . PHE A 1 389 ? -3.379 2.960 -9.738 1.00 95.50 389 PHE A N 1
ATOM 2850 C CA . PHE A 1 389 ? -4.003 4.257 -9.468 1.00 95.50 389 PHE A CA 1
ATOM 2851 C C . PHE A 1 389 ? -5.246 4.495 -10.326 1.00 95.50 389 PHE A C 1
ATOM 2853 O O . PHE A 1 389 ? -6.253 4.960 -9.798 1.00 95.50 389 PHE A O 1
ATOM 2860 N N . ASN A 1 390 ? -5.224 4.161 -11.620 1.00 95.38 390 ASN A N 1
ATOM 2861 C CA . ASN A 1 390 ? -6.395 4.325 -12.486 1.00 95.38 390 ASN A CA 1
ATOM 2862 C C . ASN A 1 390 ? -7.579 3.465 -12.024 1.00 95.38 390 ASN A C 1
ATOM 2864 O O . ASN A 1 390 ? -8.702 3.969 -11.924 1.00 95.38 390 ASN A O 1
ATOM 2868 N N . VAL A 1 391 ? -7.326 2.198 -11.686 1.00 95.69 391 VAL A N 1
ATOM 2869 C CA . VAL A 1 391 ? -8.338 1.283 -11.140 1.00 95.69 391 VAL A CA 1
ATOM 2870 C C . VAL A 1 391 ? -8.896 1.819 -9.828 1.00 95.69 391 VAL A C 1
ATOM 2872 O O . VAL A 1 391 ? -10.115 1.893 -9.669 1.00 95.69 391 VAL A O 1
ATOM 2875 N N . ARG A 1 392 ? -8.029 2.272 -8.917 1.00 93.25 392 ARG A N 1
ATOM 2876 C CA . ARG A 1 392 ? -8.440 2.840 -7.627 1.00 93.25 392 ARG A CA 1
ATOM 2877 C C . ARG A 1 392 ? -9.280 4.107 -7.794 1.00 93.25 392 ARG A C 1
ATOM 2879 O O . ARG A 1 392 ? -10.327 4.248 -7.166 1.00 93.25 392 ARG A O 1
ATOM 2886 N N . LEU A 1 393 ? -8.822 5.048 -8.619 1.00 92.62 393 LEU A N 1
ATOM 2887 C CA . LEU A 1 393 ? -9.453 6.360 -8.755 1.00 92.62 393 LEU A CA 1
ATOM 2888 C C . LEU A 1 393 ? -10.808 6.284 -9.456 1.00 92.62 393 LEU A C 1
ATOM 2890 O O . LEU A 1 393 ? -11.718 7.003 -9.051 1.00 92.62 393 LEU A O 1
ATOM 2894 N N . ARG A 1 394 ? -10.941 5.433 -10.480 1.00 93.56 394 ARG A N 1
ATOM 2895 C CA . ARG A 1 394 ? -12.153 5.357 -11.313 1.00 93.56 394 ARG A CA 1
ATOM 2896 C C . ARG A 1 394 ? -13.086 4.203 -10.960 1.00 93.56 394 ARG A C 1
ATOM 2898 O O . ARG A 1 394 ? -14.276 4.288 -11.243 1.00 93.56 394 ARG A O 1
ATOM 2905 N N . GLY A 1 395 ? -12.560 3.128 -10.378 1.00 88.94 395 GLY A N 1
ATOM 2906 C CA . GLY A 1 395 ? -13.354 1.977 -9.960 1.00 88.94 395 GLY A CA 1
ATOM 2907 C C . GLY A 1 395 ? -14.110 2.207 -8.652 1.00 88.94 395 GLY A C 1
ATOM 2908 O O . GLY A 1 395 ? -15.179 1.629 -8.477 1.00 88.94 395 GLY A O 1
ATOM 2909 N N . ALA A 1 396 ? -13.562 3.040 -7.755 1.00 85.12 396 ALA A N 1
ATOM 2910 C CA . ALA A 1 396 ? -14.092 3.353 -6.419 1.00 85.12 396 ALA A CA 1
ATOM 2911 C C . ALA A 1 396 ? -14.346 2.135 -5.497 1.00 85.12 396 ALA A C 1
ATOM 2913 O O . ALA A 1 396 ? -14.870 2.288 -4.395 1.00 85.12 396 ALA A O 1
ATOM 2914 N N . GLY A 1 397 ? -13.954 0.928 -5.911 1.00 80.88 397 GLY A N 1
ATOM 2915 C CA . GLY A 1 397 ? -14.070 -0.298 -5.128 1.00 80.88 397 GLY A CA 1
ATOM 2916 C C . GLY A 1 397 ? -12.757 -0.698 -4.461 1.00 80.88 397 GLY A C 1
ATOM 2917 O O . GLY A 1 397 ? -11.673 -0.403 -4.954 1.00 80.88 397 GLY A O 1
ATOM 2918 N N . HIS A 1 398 ? -12.872 -1.392 -3.330 1.00 87.69 398 HIS A N 1
ATOM 2919 C CA . HIS A 1 398 ? -11.755 -1.932 -2.539 1.00 87.69 398 HIS A CA 1
ATOM 2920 C C . HIS A 1 398 ? -11.814 -3.466 -2.416 1.00 87.69 398 HIS A C 1
ATOM 2922 O O . HIS A 1 398 ? -10.997 -4.085 -1.729 1.00 87.69 398 HIS A O 1
ATOM 2928 N N . THR A 1 399 ? -12.783 -4.087 -3.093 1.00 93.19 399 THR A N 1
ATOM 2929 C CA . THR A 1 399 ? -13.014 -5.530 -3.067 1.00 93.19 399 THR A CA 1
ATOM 2930 C C . THR A 1 399 ? -11.981 -6.276 -3.917 1.00 93.19 399 THR A C 1
ATOM 2932 O O . THR A 1 399 ? -11.321 -5.701 -4.788 1.00 93.19 399 THR A O 1
ATOM 2935 N N . MET A 1 400 ? -11.835 -7.581 -3.669 1.00 94.75 400 MET A N 1
ATOM 2936 C CA . MET A 1 400 ? -10.878 -8.451 -4.366 1.00 94.75 400 MET A CA 1
ATOM 2937 C C . MET A 1 400 ? -10.927 -8.352 -5.909 1.00 94.75 400 MET A C 1
ATOM 2939 O O . MET A 1 400 ? -9.856 -8.276 -6.516 1.00 94.75 400 MET A O 1
ATOM 2943 N N . PRO A 1 401 ? -12.104 -8.250 -6.568 1.00 96.25 401 PRO A N 1
ATOM 2944 C CA . PRO A 1 401 ? -12.182 -8.113 -8.025 1.00 96.25 401 PRO A CA 1
ATOM 2945 C C . PRO A 1 401 ? -11.415 -6.910 -8.588 1.00 96.25 401 PRO A C 1
ATOM 2947 O O . PRO A 1 401 ? -10.760 -7.037 -9.618 1.00 96.25 401 PRO A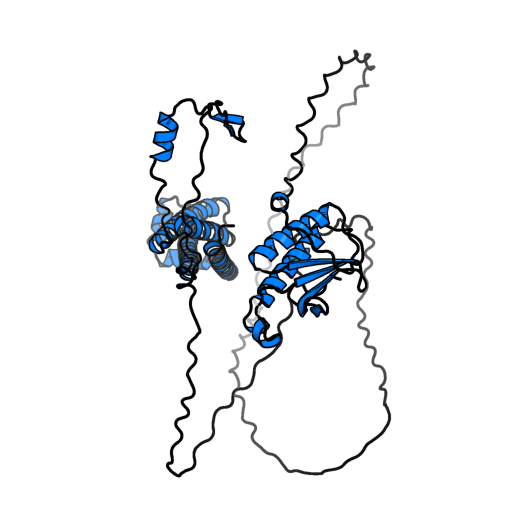 O 1
ATOM 2950 N N . PHE A 1 402 ? -11.422 -5.758 -7.907 1.00 95.62 402 PHE A N 1
ATOM 2951 C CA . PHE A 1 402 ? -10.680 -4.573 -8.361 1.00 95.62 402 PHE A CA 1
ATOM 2952 C C . PHE A 1 402 ? -9.171 -4.813 -8.333 1.00 95.62 402 PHE A C 1
ATOM 2954 O O . PHE A 1 402 ? -8.448 -4.354 -9.213 1.00 95.62 402 PHE A O 1
ATOM 2961 N N . ARG A 1 403 ? -8.693 -5.592 -7.359 1.00 96.12 403 ARG A N 1
ATOM 2962 C CA . ARG A 1 403 ? -7.278 -5.954 -7.259 1.00 96.12 403 ARG A CA 1
ATOM 2963 C C . ARG A 1 403 ? -6.851 -6.867 -8.401 1.00 96.12 403 ARG A C 1
ATOM 2965 O O . ARG A 1 403 ? -5.809 -6.634 -9.006 1.00 96.12 403 ARG A O 1
ATOM 2972 N N . VAL A 1 404 ? -7.683 -7.858 -8.725 1.00 97.19 404 VAL A N 1
ATOM 2973 C CA . VAL A 1 404 ? -7.455 -8.763 -9.862 1.00 97.19 404 VAL A CA 1
ATOM 2974 C C . VAL A 1 404 ? -7.436 -7.977 -11.173 1.00 97.19 404 VAL A C 1
ATOM 2976 O O . VAL A 1 404 ? -6.532 -8.165 -11.979 1.00 97.19 404 VAL A O 1
ATOM 2979 N N . VAL A 1 405 ? -8.363 -7.031 -11.360 1.00 97.44 405 VAL A N 1
ATOM 2980 C CA . VAL A 1 405 ? -8.370 -6.135 -12.530 1.00 97.44 405 VAL A CA 1
ATOM 2981 C C . VAL A 1 405 ? -7.082 -5.307 -12.617 1.00 97.44 405 VAL A C 1
ATOM 2983 O O . VAL A 1 405 ? -6.527 -5.166 -13.705 1.00 97.44 405 VAL A O 1
ATOM 2986 N N . GLY A 1 406 ? -6.572 -4.807 -11.488 1.00 97.06 406 GLY A N 1
ATOM 2987 C CA . GLY A 1 406 ? -5.285 -4.111 -11.430 1.00 97.06 406 GLY A CA 1
ATOM 2988 C C . GLY A 1 406 ? -4.105 -4.984 -11.864 1.00 97.06 406 GLY A C 1
ATOM 2989 O O . GLY A 1 406 ? -3.288 -4.541 -12.673 1.00 97.06 406 GLY A O 1
ATOM 2990 N N . ILE A 1 407 ? -4.039 -6.235 -11.387 1.00 97.62 407 ILE A N 1
ATOM 2991 C CA . ILE A 1 407 ? -3.009 -7.202 -11.805 1.00 97.62 407 ILE A CA 1
ATOM 2992 C C . ILE A 1 407 ? -3.112 -7.457 -13.309 1.00 97.62 407 ILE A C 1
ATOM 2994 O O . ILE A 1 407 ? -2.132 -7.281 -14.027 1.00 97.62 407 ILE A O 1
ATOM 2998 N N . LEU A 1 408 ? -4.296 -7.839 -13.797 1.00 97.81 408 LEU A N 1
ATOM 2999 C CA . LEU A 1 408 ? -4.495 -8.202 -15.201 1.00 97.81 408 LEU A CA 1
ATOM 3000 C C . LEU A 1 408 ? -4.182 -7.033 -16.139 1.00 97.81 408 LEU A C 1
ATOM 3002 O O . LEU A 1 408 ? -3.501 -7.223 -17.144 1.00 97.81 408 LEU A O 1
ATOM 3006 N N . GLY A 1 409 ? -4.611 -5.817 -15.789 1.00 97.69 409 GLY A N 1
ATOM 3007 C CA . GLY A 1 409 ? -4.275 -4.615 -16.552 1.00 97.69 409 GLY A CA 1
ATOM 3008 C C . GLY A 1 409 ? -2.773 -4.325 -16.561 1.00 97.69 409 GLY A C 1
ATOM 3009 O O . GLY A 1 409 ? -2.232 -3.935 -17.591 1.00 97.69 409 GLY A O 1
ATOM 3010 N N . THR A 1 410 ? -2.082 -4.565 -15.445 1.00 97.81 410 THR A N 1
ATOM 3011 C CA . THR A 1 410 ? -0.627 -4.380 -15.345 1.00 97.81 410 THR A CA 1
ATOM 3012 C C . THR A 1 410 ? 0.116 -5.397 -16.196 1.00 97.81 410 THR A C 1
ATOM 3014 O O . THR A 1 410 ? 0.975 -5.006 -16.975 1.00 97.81 410 THR A O 1
ATOM 3017 N N . LEU A 1 411 ? -0.241 -6.681 -16.110 1.00 96.75 411 LEU A N 1
ATOM 3018 C CA . LEU A 1 411 ? 0.359 -7.731 -16.937 1.00 96.75 411 LEU A CA 1
ATOM 3019 C C . LEU A 1 411 ? 0.149 -7.446 -18.427 1.00 96.75 411 LEU A C 1
ATOM 3021 O O . LEU A 1 411 ? 1.089 -7.538 -19.210 1.00 96.75 411 LEU A O 1
ATOM 3025 N N . PHE A 1 412 ? -1.061 -7.029 -18.803 1.00 97.19 412 PHE A N 1
ATOM 3026 C CA . PHE A 1 412 ? -1.385 -6.652 -20.175 1.00 97.19 412 PHE A CA 1
ATOM 3027 C C . PHE A 1 412 ? -0.567 -5.445 -20.658 1.00 97.19 412 PHE A C 1
ATOM 3029 O O . PHE A 1 412 ? 0.039 -5.496 -21.727 1.00 97.19 412 PHE A O 1
ATOM 3036 N N . GLY A 1 413 ? -0.502 -4.372 -19.863 1.00 96.75 413 GLY A N 1
ATOM 3037 C CA . GLY A 1 413 ? 0.280 -3.178 -20.191 1.00 96.75 413 GLY A CA 1
ATOM 3038 C C . GLY A 1 413 ? 1.776 -3.464 -20.284 1.00 96.75 413 GLY A C 1
ATOM 3039 O O . GLY A 1 413 ? 2.429 -3.017 -21.223 1.00 96.75 413 GLY A O 1
ATOM 3040 N N . SER A 1 414 ? 2.307 -4.262 -19.360 1.00 95.94 414 SER A N 1
ATOM 3041 C CA . SER A 1 414 ? 3.710 -4.672 -19.357 1.00 95.94 414 SER A CA 1
ATOM 3042 C C . SER A 1 414 ? 4.053 -5.573 -20.540 1.00 95.94 414 SER A C 1
ATOM 3044 O O . SER A 1 414 ? 5.110 -5.398 -21.137 1.00 95.94 414 SER A O 1
ATOM 3046 N N . ALA A 1 415 ? 3.167 -6.489 -20.944 1.00 94.19 415 ALA A N 1
ATOM 3047 C CA . ALA A 1 415 ? 3.370 -7.317 -22.134 1.00 94.19 415 ALA A CA 1
ATOM 3048 C C . ALA A 1 415 ? 3.435 -6.467 -23.416 1.00 94.19 415 ALA A C 1
ATOM 3050 O O . ALA A 1 415 ? 4.342 -6.634 -24.226 1.00 94.19 415 ALA A O 1
ATOM 3051 N N . ILE A 1 416 ? 2.524 -5.502 -23.580 1.00 95.44 416 ILE A N 1
ATOM 3052 C CA . ILE A 1 416 ? 2.547 -4.593 -24.739 1.00 95.44 416 ILE A CA 1
ATOM 3053 C C . ILE A 1 416 ? 3.787 -3.694 -24.706 1.00 95.44 416 ILE A C 1
ATOM 3055 O O . ILE A 1 416 ? 4.452 -3.527 -25.727 1.00 95.44 416 ILE A O 1
ATOM 3059 N N . GLY A 1 417 ? 4.099 -3.118 -23.542 1.00 94.88 417 GLY A N 1
ATOM 3060 C CA . GLY A 1 417 ? 5.248 -2.232 -23.364 1.00 94.88 417 GLY A CA 1
ATOM 3061 C C . GLY A 1 417 ? 6.569 -2.938 -23.654 1.00 94.88 417 GLY A C 1
ATOM 3062 O O . GLY A 1 417 ? 7.387 -2.407 -24.398 1.00 94.88 417 GLY A O 1
ATOM 3063 N N . SER A 1 418 ? 6.740 -4.157 -23.137 1.00 93.69 418 SER A N 1
ATOM 3064 C CA . SER A 1 418 ? 7.949 -4.961 -23.341 1.00 93.69 418 SER A CA 1
ATOM 3065 C C . SER A 1 418 ? 8.136 -5.397 -24.793 1.00 93.69 418 SER A C 1
ATOM 3067 O O . SER A 1 418 ? 9.213 -5.209 -25.355 1.00 93.69 418 SER A O 1
ATOM 3069 N N . VAL A 1 419 ? 7.082 -5.893 -25.448 1.00 93.75 419 VAL A N 1
ATOM 3070 C CA . VAL A 1 419 ? 7.129 -6.230 -26.880 1.00 93.75 419 VAL A CA 1
ATOM 3071 C C . VAL A 1 419 ? 7.453 -4.994 -27.720 1.00 93.75 419 VAL A C 1
ATOM 3073 O O . VAL A 1 419 ? 8.351 -5.034 -28.558 1.00 93.75 419 VAL A O 1
ATOM 3076 N N . GLY A 1 420 ? 6.770 -3.872 -27.478 1.00 94.19 420 GLY A N 1
ATOM 3077 C CA . GLY A 1 420 ? 7.019 -2.632 -28.211 1.00 94.19 420 GLY A CA 1
ATOM 3078 C C . GLY A 1 420 ? 8.436 -2.091 -28.004 1.00 94.19 420 GLY A C 1
ATOM 3079 O O . GLY A 1 420 ? 9.063 -1.645 -28.964 1.00 94.19 420 GLY A O 1
ATOM 3080 N N . ALA A 1 421 ? 8.960 -2.164 -26.778 1.00 94.00 421 ALA A N 1
ATOM 3081 C CA . ALA A 1 421 ? 10.320 -1.752 -26.451 1.00 94.00 421 ALA A CA 1
ATOM 3082 C C . ALA A 1 421 ? 11.364 -2.652 -27.127 1.00 94.00 421 ALA A C 1
ATOM 3084 O O . ALA A 1 421 ? 12.298 -2.136 -27.739 1.00 94.00 421 ALA A O 1
ATOM 3085 N N . ALA A 1 422 ? 11.184 -3.976 -27.080 1.00 93.50 422 ALA A N 1
ATOM 3086 C CA . ALA A 1 422 ? 12.071 -4.926 -27.748 1.00 93.50 422 ALA A CA 1
ATOM 3087 C C . ALA A 1 422 ? 12.131 -4.671 -29.258 1.00 93.50 422 ALA A C 1
ATOM 3089 O O . ALA A 1 422 ? 13.220 -4.540 -29.813 1.00 93.50 422 ALA A O 1
ATOM 3090 N N . VAL A 1 423 ? 10.974 -4.509 -29.910 1.00 93.81 423 VAL A N 1
ATOM 3091 C CA . VAL A 1 423 ? 10.925 -4.213 -31.347 1.00 93.81 423 VAL A CA 1
ATOM 3092 C C . VAL A 1 423 ? 11.575 -2.866 -31.668 1.00 93.81 423 VAL A C 1
ATOM 3094 O O . VAL A 1 423 ? 12.344 -2.774 -32.624 1.00 93.81 423 VAL A O 1
ATOM 3097 N N . ALA A 1 424 ? 11.293 -1.820 -30.886 1.00 92.44 424 ALA A N 1
ATOM 3098 C CA . ALA A 1 424 ? 11.876 -0.498 -31.107 1.00 92.44 424 ALA A CA 1
ATOM 3099 C C . ALA A 1 424 ? 13.409 -0.528 -31.009 1.00 92.44 424 ALA A C 1
ATOM 3101 O O . ALA A 1 424 ? 14.089 0.022 -31.873 1.00 92.44 424 ALA A O 1
ATOM 3102 N N . LEU A 1 425 ? 13.950 -1.213 -29.999 1.00 92.25 425 LEU A N 1
ATOM 3103 C CA . LEU A 1 425 ? 15.392 -1.354 -29.809 1.00 92.25 425 LEU A CA 1
ATOM 3104 C C . LEU A 1 425 ? 16.037 -2.192 -30.920 1.00 92.25 425 LEU A C 1
ATOM 3106 O O . LEU A 1 425 ? 17.049 -1.774 -31.478 1.00 92.25 425 LEU A O 1
ATOM 3110 N N . SER A 1 426 ? 15.430 -3.317 -31.312 1.00 92.12 426 SER A N 1
ATOM 3111 C CA . SER A 1 426 ? 15.926 -4.131 -32.431 1.00 92.12 426 SER A CA 1
ATOM 3112 C C . SER A 1 426 ? 15.915 -3.369 -33.760 1.00 92.12 426 SER A C 1
ATOM 3114 O O . SER A 1 426 ? 16.862 -3.467 -34.539 1.00 92.12 426 SER A O 1
ATOM 3116 N N . ALA A 1 427 ? 14.885 -2.556 -34.013 1.00 91.88 427 ALA A N 1
ATOM 3117 C CA . ALA A 1 427 ? 14.826 -1.705 -35.198 1.00 91.88 427 ALA A CA 1
ATOM 3118 C C . ALA A 1 427 ? 15.957 -0.661 -35.215 1.00 91.88 427 ALA A C 1
ATOM 3120 O O . ALA A 1 427 ? 16.552 -0.418 -36.271 1.00 91.88 427 ALA A O 1
ATOM 3121 N N . MET A 1 428 ? 16.270 -0.070 -34.055 1.00 91.62 428 MET A N 1
ATOM 3122 C CA . MET A 1 428 ? 17.365 0.893 -33.904 1.00 91.62 428 MET A CA 1
ATOM 3123 C C . MET A 1 428 ? 18.736 0.256 -34.136 1.00 91.62 428 MET A C 1
ATOM 3125 O O . MET A 1 428 ? 19.563 0.850 -34.823 1.00 91.62 428 MET A O 1
ATOM 3129 N N . GLU A 1 429 ? 18.964 -0.956 -33.627 1.00 92.44 429 GLU A N 1
ATOM 3130 C CA . GLU A 1 429 ? 20.204 -1.711 -33.862 1.00 92.44 429 GLU A CA 1
ATOM 3131 C C . GLU A 1 429 ? 20.391 -2.077 -35.333 1.00 92.44 429 GLU A C 1
ATOM 3133 O O . GLU A 1 429 ? 21.499 -1.999 -35.858 1.00 92.44 429 GLU A O 1
ATOM 3138 N N . ALA A 1 430 ? 19.298 -2.391 -36.031 1.00 92.19 430 ALA A N 1
ATOM 3139 C CA . ALA A 1 430 ? 19.309 -2.630 -37.470 1.00 92.19 430 ALA A CA 1
ATOM 3140 C C . ALA A 1 430 ? 19.494 -1.344 -38.307 1.00 92.19 430 ALA A C 1
ATOM 3142 O O . ALA A 1 430 ? 19.505 -1.404 -39.537 1.00 92.19 430 ALA A O 1
ATOM 3143 N N . GLY A 1 431 ? 19.596 -0.165 -37.677 1.00 93.00 431 GLY A N 1
ATOM 3144 C CA . GLY A 1 431 ? 19.686 1.125 -38.368 1.00 93.00 431 GLY A CA 1
ATOM 3145 C C . GLY A 1 431 ? 18.410 1.499 -39.131 1.00 93.00 431 GLY A C 1
ATOM 3146 O O . GLY A 1 431 ? 18.432 2.361 -40.015 1.00 93.00 431 GLY A O 1
ATOM 3147 N N . THR A 1 432 ? 17.288 0.850 -38.816 1.00 92.50 432 THR A N 1
ATOM 3148 C CA . THR A 1 432 ? 16.009 1.071 -39.490 1.00 92.50 432 THR A CA 1
ATOM 3149 C C . THR A 1 432 ? 15.220 2.191 -38.814 1.00 92.50 432 THR A C 1
ATOM 3151 O O . THR A 1 432 ? 15.311 2.435 -37.612 1.00 92.50 432 THR A O 1
ATOM 3154 N N . ARG A 1 433 ? 14.441 2.932 -39.609 1.00 90.38 433 ARG A N 1
ATOM 3155 C CA . ARG A 1 433 ? 13.515 3.959 -39.096 1.00 90.38 433 ARG A CA 1
ATOM 3156 C C . ARG A 1 433 ? 12.207 3.303 -38.634 1.00 90.38 433 ARG A C 1
ATOM 3158 O O . ARG A 1 433 ? 12.054 2.093 -38.722 1.00 90.38 433 ARG A O 1
ATOM 3165 N N . ILE A 1 434 ? 11.217 4.109 -38.243 1.00 83.50 434 ILE A N 1
ATOM 3166 C CA . ILE A 1 434 ? 9.869 3.669 -37.816 1.00 83.50 434 ILE A CA 1
ATOM 3167 C C . ILE A 1 434 ? 9.233 2.631 -38.768 1.00 83.50 434 ILE A C 1
ATOM 3169 O O . ILE A 1 4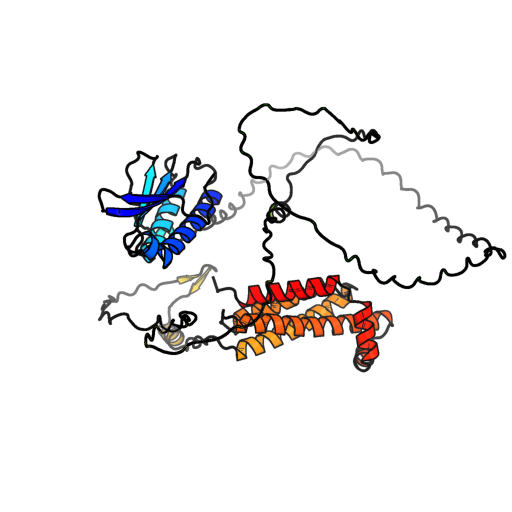34 ? 8.502 1.757 -38.320 1.00 83.50 434 ILE A O 1
ATOM 3173 N N . ALA A 1 435 ? 9.531 2.679 -40.071 1.00 86.12 435 ALA A N 1
ATOM 3174 C CA . ALA A 1 435 ? 9.065 1.668 -41.024 1.00 86.12 435 ALA A CA 1
ATOM 3175 C C . ALA A 1 435 ? 9.545 0.238 -40.686 1.00 86.12 435 ALA A C 1
ATOM 3177 O O . ALA A 1 435 ? 8.765 -0.698 -40.818 1.00 86.12 435 ALA A O 1
ATOM 3178 N N . GLY A 1 436 ? 10.775 0.078 -40.185 1.00 86.88 436 GLY A N 1
ATOM 3179 C CA . GLY A 1 436 ? 11.318 -1.220 -39.766 1.00 86.88 436 GLY A CA 1
ATOM 3180 C C . GLY A 1 436 ? 10.649 -1.778 -38.508 1.00 86.88 436 GLY A C 1
ATOM 3181 O O . GLY A 1 436 ? 10.517 -2.987 -38.368 1.00 86.88 436 GLY A O 1
ATOM 3182 N N . VAL A 1 437 ? 10.122 -0.915 -37.630 1.00 90.00 437 VAL A N 1
ATOM 3183 C CA . VAL A 1 437 ? 9.327 -1.346 -36.463 1.00 90.00 437 VAL A CA 1
ATOM 3184 C C . VAL A 1 437 ? 8.063 -2.087 -36.907 1.00 90.00 437 VAL A C 1
ATOM 3186 O O . VAL A 1 437 ? 7.728 -3.120 -36.335 1.00 90.00 437 VAL A O 1
ATOM 3189 N N . LEU A 1 438 ? 7.375 -1.590 -37.942 1.00 91.88 438 LEU A N 1
ATOM 3190 C CA . LEU A 1 438 ? 6.176 -2.239 -38.487 1.00 91.88 438 LEU A CA 1
ATOM 3191 C C . LEU A 1 438 ? 6.501 -3.566 -39.178 1.00 91.88 438 LEU A C 1
ATOM 3193 O O . LEU A 1 438 ? 5.719 -4.507 -39.076 1.00 91.88 438 LEU A O 1
ATOM 3197 N N . GLU A 1 439 ? 7.646 -3.642 -39.856 1.00 90.62 439 GLU A N 1
ATOM 3198 C CA . GLU A 1 439 ? 8.114 -4.869 -40.501 1.00 90.62 439 GLU A CA 1
ATOM 3199 C C . GLU A 1 439 ? 8.410 -5.955 -39.461 1.00 90.62 439 GLU A C 1
ATOM 3201 O O . GLU A 1 439 ? 7.860 -7.051 -39.554 1.00 90.62 439 GLU A O 1
ATOM 3206 N N . ILE A 1 440 ? 9.157 -5.630 -38.401 1.00 88.50 440 ILE A N 1
ATOM 3207 C CA . ILE A 1 440 ? 9.430 -6.571 -37.307 1.00 88.50 440 ILE A CA 1
ATOM 3208 C C . ILE A 1 440 ? 8.129 -6.984 -36.604 1.00 88.50 440 ILE A C 1
ATOM 3210 O O . ILE A 1 440 ? 7.935 -8.166 -36.354 1.00 88.50 440 ILE A O 1
ATOM 3214 N N . LEU A 1 441 ? 7.205 -6.051 -36.333 1.00 91.94 441 LEU A N 1
ATOM 3215 C CA . LEU A 1 441 ? 5.895 -6.364 -35.732 1.00 91.94 441 LEU A CA 1
ATOM 3216 C C . LEU A 1 441 ? 5.041 -7.312 -36.586 1.00 91.94 441 LEU A C 1
ATOM 3218 O O . LEU A 1 441 ? 4.164 -7.985 -36.045 1.00 91.94 441 LEU A O 1
ATOM 3222 N N . SER A 1 442 ? 5.259 -7.344 -37.903 1.00 93.31 442 SER A N 1
ATOM 3223 C CA . SER A 1 442 ? 4.523 -8.221 -38.816 1.00 93.31 442 SER A CA 1
ATOM 3224 C C . SER A 1 442 ? 5.040 -9.664 -38.822 1.00 93.31 442 SER A C 1
ATOM 3226 O O . SER A 1 442 ? 4.289 -10.574 -39.175 1.00 93.31 442 SER A O 1
ATOM 3228 N N . ASP A 1 443 ? 6.281 -9.885 -38.379 1.00 94.12 443 ASP A N 1
ATOM 3229 C CA . ASP A 1 443 ? 6.894 -11.206 -38.266 1.00 94.12 443 ASP A CA 1
ATOM 3230 C C . ASP A 1 443 ? 6.886 -11.677 -36.805 1.00 94.12 443 ASP A C 1
ATOM 3232 O O . ASP A 1 443 ? 7.685 -11.249 -35.969 1.00 94.12 443 ASP A O 1
ATOM 3236 N N . SER A 1 444 ? 5.994 -12.620 -36.491 1.00 94.62 444 SER A N 1
ATOM 3237 C CA . SER A 1 444 ? 5.876 -13.188 -35.145 1.00 94.62 444 SER A CA 1
ATOM 3238 C C . SER A 1 444 ? 7.173 -13.823 -34.641 1.00 94.62 444 SER A C 1
ATOM 3240 O O . SER A 1 444 ? 7.428 -13.798 -33.437 1.00 94.62 444 SER A O 1
ATOM 3242 N N . ASN A 1 445 ? 7.999 -14.381 -35.534 1.00 94.50 445 ASN A N 1
ATOM 3243 C CA . ASN A 1 445 ? 9.273 -14.982 -35.144 1.00 94.50 445 ASN A CA 1
ATOM 3244 C C . ASN A 1 445 ? 10.293 -13.903 -34.783 1.00 94.50 445 ASN A C 1
ATOM 3246 O O . ASN A 1 445 ? 11.009 -14.053 -33.795 1.00 94.50 445 ASN A O 1
ATOM 3250 N N . ALA A 1 446 ? 10.323 -12.800 -35.535 1.00 91.06 446 ALA A N 1
ATOM 3251 C CA . ALA A 1 446 ? 11.179 -11.658 -35.231 1.00 91.06 446 ALA A CA 1
ATOM 3252 C C . ALA A 1 446 ? 10.787 -10.998 -33.900 1.00 91.06 446 ALA A C 1
ATOM 3254 O O . ALA A 1 446 ? 11.661 -10.684 -33.095 1.00 91.06 446 ALA A O 1
ATOM 3255 N N . VAL A 1 447 ? 9.484 -10.860 -33.623 1.00 91.38 447 VAL A N 1
ATOM 3256 C CA . VAL A 1 447 ? 8.987 -10.367 -32.327 1.00 91.38 447 VAL A CA 1
ATOM 3257 C C . VAL A 1 447 ? 9.409 -11.287 -31.183 1.00 91.38 447 VAL A C 1
ATOM 3259 O O . VAL A 1 447 ? 9.917 -10.807 -30.169 1.00 91.38 447 VAL A O 1
ATOM 3262 N N . LEU A 1 448 ? 9.219 -12.602 -31.337 1.00 92.25 448 LEU A N 1
ATOM 3263 C CA . LEU A 1 448 ? 9.587 -13.567 -30.304 1.00 92.25 448 LEU A CA 1
ATOM 3264 C C . LEU A 1 448 ? 11.099 -13.553 -30.045 1.00 92.25 448 LEU A C 1
ATOM 3266 O O . LEU A 1 448 ? 11.504 -13.490 -28.889 1.00 92.25 448 LEU A O 1
ATOM 3270 N N . ALA A 1 449 ? 11.919 -13.535 -31.099 1.00 91.12 449 ALA A N 1
ATOM 3271 C CA . ALA A 1 449 ? 13.373 -13.456 -30.986 1.00 91.12 449 ALA A CA 1
ATOM 3272 C C . ALA A 1 449 ? 13.836 -12.146 -30.324 1.00 91.12 449 ALA A C 1
ATOM 3274 O O . ALA A 1 449 ? 14.694 -12.165 -29.442 1.00 91.12 449 ALA A O 1
ATOM 3275 N N . ALA A 1 450 ? 13.245 -11.006 -30.702 1.00 87.75 450 ALA A N 1
ATOM 3276 C CA . ALA A 1 450 ? 13.532 -9.715 -30.078 1.00 87.75 450 ALA A CA 1
ATOM 3277 C C . ALA A 1 450 ? 13.184 -9.723 -28.581 1.00 87.75 450 ALA A C 1
ATOM 3279 O O . ALA A 1 450 ? 13.940 -9.192 -27.768 1.00 87.75 450 ALA A O 1
ATOM 3280 N N . PHE A 1 451 ? 12.073 -10.363 -28.208 1.00 87.62 451 PHE A N 1
ATOM 3281 C CA . PHE A 1 451 ? 11.660 -10.510 -26.817 1.00 87.62 451 PHE A CA 1
ATOM 3282 C C . PHE A 1 451 ? 12.625 -11.409 -26.025 1.00 87.62 451 PHE A C 1
ATOM 3284 O O . PHE A 1 451 ? 13.154 -10.985 -24.999 1.00 87.62 451 PHE A O 1
ATOM 3291 N N . THR A 1 452 ? 12.923 -12.620 -26.505 1.00 89.31 452 THR A N 1
ATOM 3292 C CA . THR A 1 452 ? 13.784 -13.576 -25.781 1.00 89.31 452 THR A CA 1
ATOM 3293 C C . THR A 1 452 ? 15.223 -13.097 -25.627 1.00 89.31 452 THR A C 1
ATOM 3295 O O . THR A 1 452 ? 15.870 -13.423 -24.640 1.00 89.31 452 THR A O 1
ATOM 3298 N N . ASN A 1 453 ? 15.729 -12.304 -26.575 1.00 88.12 453 ASN A N 1
ATOM 3299 C CA . ASN A 1 453 ? 17.095 -11.779 -26.513 1.00 88.12 453 ASN A CA 1
ATOM 3300 C C . ASN A 1 453 ? 17.254 -10.620 -25.520 1.00 88.12 453 ASN A C 1
ATOM 3302 O O . ASN A 1 453 ? 18.377 -10.261 -25.171 1.00 88.12 453 ASN A O 1
ATOM 3306 N N . ARG A 1 454 ? 16.149 -9.995 -25.098 1.00 87.75 454 ARG A N 1
ATOM 3307 C CA . ARG A 1 454 ? 16.163 -8.793 -24.252 1.00 87.75 454 ARG A CA 1
ATOM 3308 C C . ARG A 1 454 ? 15.697 -9.044 -22.831 1.00 87.75 454 ARG A C 1
ATOM 3310 O O . ARG A 1 454 ? 16.107 -8.294 -21.949 1.00 87.75 454 ARG A O 1
ATOM 3317 N N . TYR A 1 455 ? 14.854 -10.051 -22.627 1.00 87.69 455 TYR A N 1
ATOM 3318 C CA . TYR A 1 455 ? 14.224 -10.313 -21.341 1.00 87.69 455 TYR A CA 1
ATOM 3319 C C . TYR A 1 455 ? 14.799 -11.563 -20.680 1.00 87.69 455 TYR A C 1
ATOM 3321 O O . TYR A 1 455 ? 14.759 -12.658 -21.238 1.00 87.69 455 TYR A O 1
ATOM 3329 N N . GLY A 1 456 ? 15.327 -11.384 -19.471 1.00 89.81 456 GLY A N 1
ATOM 3330 C CA . GLY A 1 456 ? 15.886 -12.442 -18.637 1.00 89.81 456 GLY A CA 1
ATOM 3331 C C . GLY A 1 456 ? 15.002 -12.790 -17.437 1.00 89.81 456 GLY A C 1
ATOM 3332 O O . GLY A 1 456 ? 13.891 -12.289 -17.267 1.00 89.81 456 GLY A O 1
ATOM 3333 N N . ALA A 1 457 ? 15.524 -13.633 -16.544 1.00 89.31 457 ALA A N 1
ATOM 3334 C CA . ALA A 1 457 ? 14.813 -14.041 -15.328 1.00 89.31 457 ALA A CA 1
ATOM 3335 C C . ALA A 1 457 ? 14.495 -12.860 -14.386 1.00 89.31 457 ALA A C 1
ATOM 3337 O O . ALA A 1 457 ? 13.449 -12.847 -13.737 1.00 89.31 457 ALA A O 1
ATOM 3338 N N . LEU A 1 458 ? 15.360 -11.841 -14.346 1.00 88.19 458 LEU A N 1
ATOM 3339 C CA . LEU A 1 458 ? 15.147 -10.637 -13.537 1.00 88.19 458 LEU A CA 1
ATOM 3340 C C . LEU A 1 458 ? 13.897 -9.867 -13.997 1.00 88.19 458 LEU A C 1
ATOM 3342 O O . LEU A 1 458 ? 13.156 -9.336 -13.175 1.00 88.19 458 LEU A O 1
ATOM 3346 N N . ASP A 1 459 ? 13.582 -9.894 -15.293 1.00 89.69 459 ASP A N 1
ATOM 3347 C CA . ASP A 1 459 ? 12.382 -9.249 -15.827 1.00 89.69 459 ASP A CA 1
ATOM 3348 C C . ASP A 1 459 ? 11.094 -9.934 -15.400 1.00 89.69 459 ASP A C 1
ATOM 3350 O O . ASP A 1 459 ? 10.107 -9.258 -15.104 1.00 89.69 459 ASP A O 1
ATOM 3354 N N . LEU A 1 460 ? 11.117 -11.261 -15.265 1.00 89.50 460 LEU A N 1
ATOM 3355 C CA . LEU A 1 460 ? 10.008 -11.999 -14.666 1.00 89.50 460 LEU A CA 1
ATOM 3356 C C . LEU A 1 460 ? 9.812 -11.601 -13.201 1.00 89.50 460 LEU A C 1
ATOM 3358 O O . LEU A 1 460 ? 8.675 -11.392 -12.777 1.00 89.50 460 LEU A O 1
ATOM 3362 N N . PHE A 1 461 ? 10.898 -11.432 -12.441 1.00 93.00 461 PHE A N 1
ATOM 3363 C CA . PHE A 1 461 ? 10.819 -10.965 -11.057 1.00 93.00 461 PHE A CA 1
ATOM 3364 C C . PHE A 1 461 ? 10.224 -9.551 -10.960 1.00 93.00 461 PHE A C 1
ATOM 3366 O O . PHE A 1 461 ? 9.296 -9.322 -10.181 1.00 93.00 461 PHE A O 1
ATOM 3373 N N . SER A 1 462 ? 10.668 -8.620 -11.808 1.00 93.25 462 SER A N 1
ATOM 3374 C CA . SER A 1 462 ? 10.094 -7.270 -11.886 1.00 93.25 462 SER A CA 1
ATOM 3375 C C . SER A 1 462 ? 8.616 -7.288 -12.278 1.00 93.25 462 SER A C 1
ATOM 3377 O O . SER A 1 462 ? 7.831 -6.510 -11.737 1.00 93.25 462 SER A O 1
ATOM 3379 N N . LEU A 1 463 ? 8.201 -8.195 -13.169 1.00 92.81 463 LEU A N 1
ATOM 3380 C CA . LEU A 1 463 ? 6.798 -8.376 -13.545 1.00 92.81 463 LEU A CA 1
ATOM 3381 C C . LEU A 1 463 ? 5.951 -8.893 -12.369 1.00 92.81 463 LEU A C 1
ATOM 3383 O O . LEU A 1 463 ? 4.836 -8.412 -12.153 1.00 92.81 463 LEU A O 1
ATOM 3387 N N . PHE A 1 464 ? 6.482 -9.831 -11.580 1.00 94.94 464 PHE A N 1
ATOM 3388 C CA . PHE A 1 464 ? 5.841 -10.316 -10.354 1.00 94.94 464 PHE A CA 1
ATOM 3389 C C . PHE A 1 464 ? 5.687 -9.198 -9.322 1.00 94.94 464 PHE A C 1
ATOM 3391 O O . PHE A 1 464 ? 4.591 -8.985 -8.794 1.00 94.94 464 PHE A O 1
ATOM 3398 N N . LEU A 1 465 ? 6.759 -8.440 -9.079 1.00 96.06 465 LEU A N 1
ATOM 3399 C CA . LEU A 1 465 ? 6.747 -7.306 -8.160 1.00 96.06 465 LEU A CA 1
ATOM 3400 C C . LEU A 1 465 ? 5.768 -6.217 -8.624 1.00 96.06 465 LEU A C 1
ATOM 3402 O O . LEU A 1 465 ? 5.003 -5.685 -7.819 1.00 96.06 465 LEU A O 1
ATOM 3406 N N . ALA A 1 466 ? 5.726 -5.937 -9.928 1.00 96.56 466 ALA A N 1
ATOM 3407 C CA . ALA A 1 466 ? 4.755 -5.047 -10.556 1.00 96.56 466 ALA A CA 1
ATOM 3408 C C . ALA A 1 466 ? 3.314 -5.533 -10.321 1.00 96.56 466 ALA A C 1
ATOM 3410 O O . ALA A 1 466 ? 2.456 -4.755 -9.901 1.00 96.56 466 ALA A O 1
ATOM 3411 N N . GLY A 1 467 ? 3.045 -6.828 -10.507 1.00 96.38 467 GLY A N 1
ATOM 3412 C CA . GLY A 1 467 ? 1.744 -7.431 -10.213 1.00 96.38 467 GLY A CA 1
ATOM 3413 C C . GLY A 1 467 ? 1.332 -7.259 -8.747 1.00 96.38 467 GLY A C 1
ATOM 3414 O O . GLY A 1 467 ? 0.226 -6.790 -8.462 1.00 96.38 467 GLY A O 1
ATOM 3415 N N . TYR A 1 468 ? 2.235 -7.558 -7.811 1.00 96.81 468 TYR A N 1
ATOM 3416 C CA . TYR A 1 468 ? 2.002 -7.365 -6.377 1.00 96.81 468 TYR A CA 1
ATOM 3417 C C . TYR A 1 468 ? 1.727 -5.895 -6.023 1.00 96.81 468 TYR A C 1
ATOM 3419 O O . TYR A 1 468 ? 0.800 -5.581 -5.268 1.00 96.81 468 TYR A O 1
ATOM 3427 N N . LEU A 1 469 ? 2.486 -4.968 -6.609 1.00 96.44 469 LEU A N 1
ATOM 3428 C CA . LEU A 1 469 ? 2.309 -3.539 -6.382 1.00 96.44 469 LEU A CA 1
ATOM 3429 C C . LEU A 1 469 ? 0.946 -3.055 -6.899 1.00 96.44 469 LEU A C 1
ATOM 3431 O O . LEU A 1 469 ? 0.216 -2.371 -6.176 1.00 96.44 469 LEU A O 1
ATOM 3435 N N . ALA A 1 470 ? 0.558 -3.469 -8.107 1.00 95.75 470 ALA A N 1
ATOM 3436 C CA . ALA A 1 470 ? -0.746 -3.155 -8.682 1.00 95.75 470 ALA A CA 1
ATOM 3437 C C . ALA A 1 470 ? -1.896 -3.710 -7.830 1.00 95.75 470 ALA A C 1
ATOM 3439 O O . ALA A 1 470 ? -2.881 -3.004 -7.588 1.00 95.75 470 ALA A O 1
ATOM 3440 N N . PHE A 1 471 ? -1.756 -4.937 -7.319 1.00 96.12 471 PHE A N 1
ATOM 3441 C CA . PHE A 1 471 ? -2.709 -5.553 -6.396 1.00 96.12 471 PHE A CA 1
ATOM 3442 C C . PHE A 1 471 ? -2.904 -4.709 -5.133 1.00 96.12 471 PHE A C 1
ATOM 3444 O O . PHE A 1 471 ? -4.038 -4.413 -4.743 1.00 96.12 471 PHE A O 1
ATOM 3451 N N . ARG A 1 472 ? -1.797 -4.284 -4.510 1.00 95.38 472 ARG A N 1
ATOM 3452 C CA . ARG A 1 472 ? -1.812 -3.501 -3.270 1.00 95.38 472 ARG A CA 1
ATOM 3453 C C . ARG A 1 472 ? -2.405 -2.108 -3.479 1.00 95.38 472 ARG A C 1
ATOM 3455 O O . ARG A 1 472 ? -3.240 -1.674 -2.684 1.00 95.38 472 ARG A O 1
ATOM 3462 N N . ILE A 1 473 ? -2.010 -1.412 -4.546 1.00 94.56 473 ILE A N 1
ATOM 3463 C CA . ILE A 1 473 ? -2.478 -0.048 -4.832 1.00 94.56 473 ILE A CA 1
ATOM 3464 C C . ILE A 1 473 ? -3.977 -0.048 -5.145 1.00 94.56 473 ILE A C 1
ATOM 3466 O O . ILE A 1 473 ? -4.712 0.754 -4.561 1.00 94.56 473 ILE A O 1
ATOM 3470 N N . SER A 1 474 ? -4.442 -0.977 -5.986 1.00 90.69 474 SER A N 1
ATOM 3471 C CA . SER A 1 474 ? -5.848 -1.066 -6.419 1.00 90.69 474 SER A CA 1
ATOM 3472 C C . SER A 1 474 ? -6.833 -1.270 -5.260 1.00 90.69 474 SER A C 1
ATOM 3474 O O . SER A 1 474 ? -8.008 -0.948 -5.387 1.00 90.69 474 SER A O 1
ATOM 3476 N N . ALA A 1 475 ? -6.358 -1.786 -4.124 1.00 82.88 475 ALA A N 1
ATOM 3477 C CA . ALA A 1 475 ? -7.156 -2.112 -2.946 1.00 82.88 475 ALA A CA 1
ATOM 3478 C C . ALA A 1 475 ? -7.205 -1.033 -1.861 1.00 82.88 475 ALA A C 1
ATOM 3480 O O . ALA A 1 475 ? -7.953 -1.160 -0.888 1.00 82.88 475 ALA A O 1
ATOM 3481 N N . SER A 1 476 ? -6.315 -0.047 -1.936 1.00 80.75 476 SER A N 1
ATOM 3482 C CA . SER A 1 476 ? -6.056 0.828 -0.798 1.00 80.75 476 SER A CA 1
ATOM 3483 C C . SER A 1 476 ? -7.246 1.759 -0.541 1.00 80.75 476 SER A C 1
ATOM 3485 O O . SER A 1 476 ? -7.654 2.542 -1.406 1.00 80.75 476 SER A O 1
ATOM 3487 N N . LYS A 1 477 ? -7.815 1.681 0.671 1.00 77.75 477 LYS A N 1
ATOM 3488 C CA . LYS A 1 477 ? -8.904 2.563 1.121 1.00 77.75 477 LYS A CA 1
ATOM 3489 C C . LYS A 1 477 ? -8.472 4.018 0.915 1.00 77.75 477 LYS A C 1
ATOM 3491 O O . LYS A 1 477 ? -7.309 4.341 1.164 1.00 77.75 477 LYS A O 1
ATOM 3496 N N . ARG A 1 478 ? -9.340 4.885 0.377 1.00 68.06 478 ARG A N 1
ATOM 3497 C CA . ARG A 1 478 ? -9.060 6.333 0.388 1.00 68.06 478 ARG A CA 1
ATOM 3498 C C . ARG A 1 478 ? -8.974 6.741 1.860 1.00 68.06 478 ARG A C 1
ATOM 3500 O O . ARG A 1 478 ? -9.951 6.568 2.584 1.00 68.06 478 ARG A O 1
ATOM 3507 N N . SER A 1 479 ? -7.768 7.108 2.283 1.00 59.12 479 SER A N 1
ATOM 3508 C CA . SER A 1 479 ? -7.471 7.651 3.608 1.00 59.12 479 SER A CA 1
ATOM 3509 C C . SER A 1 479 ? -7.976 9.073 3.719 1.00 59.12 479 SER A C 1
ATOM 3511 O O . SER A 1 479 ? -7.786 9.792 2.708 1.00 59.12 479 SER A O 1
#

Foldseek 3Di:
DFPDLLDQDDWDADPPVRAIEREGEAEDDCPPVVVVLVSVVSSLVNVLVCLCDPVNCVVPVDHSARYEYEYEYQDDDDPLVLLSQLCSQQVQVVSNYWYWYAHHPPGDTDGRHHDPVSPPDPDPPPPPDPDDPDPPDPDDPDDDDPDDPDDPDDPDDDDPDPPDPDPPPDPPDDPDPPPPPDDPDDDDDDDDDDDDDDDDDDDDDDDDDDDDDDDDDDDDDDDDDDDDDDDPDDDDDDDDDDPVVVVPPPDDDDDDDDDDDDDDDDDDDDDDDDDDPPPPDDDDPDDDPPPPPDDDDDDDDDDDDDDDDDDFDFDQDPVRDTDGPPDPVVVVVVVVVPPPPPDPQDLVQLLVLLQVLLQVLLVVLQVVLVVVLALDLLSLLVSLLSSLCSSVVGRVDQDQSSLVSSLVSSLNSNVSSSLSSLLSSVCVVVVHDPVSSVVCVVDPVSSVVSNVVRDDPSSVVSSVVSSVSSSVSNNDDPD

Secondary structure (DSSP, 8-state):
----TTS--EEEE-TTT--EEEEEEE-S-SS-HHHHHHHHHHHHHHHHHHHTSHHHHHHHSS-STTPEEEEEESSPPPHHHHHHHHHHHHHHHTTT-EEEEEESTTSPEEE----SGGGS-------PPP--------------PPPPPPPPPPPPPPPPPP---PPPPPPPPPPPTT---------PPPPP----------------------------------------------PPPPTTGGGTS---------PPP---------------------PPP---STTTTS-------------------EEE-TTS-EEE---HHHHHHHHHS---------HHHHHHHHHHHHHHHHHHHHHHHHHHTS--TTHHHHHHHHHHHHHHHHH---SHHHHHHHHHHHHHHHHHHHHHHHHHHHHHHTT--HHHHHHHHH-HHHHHHHHHHH--HHHHHHHHHHHHHHHHHHT----

pLDDT: mean 72.49, std 23.18, range [27.66, 98.0]

Radius of gyration: 38.46 Å; chains: 1; bounding box: 91×112×84 Å